Protein AF-A0A498SXJ6-F1 (afdb_monomer_lite)

Sequence (441 aa):
MDSLKNCSNAEGDADVLVNEDEKKYLNQISYILKNGEKIIDRTGVGTISVFGMHSIYSLRNGVVPVLTTKRVFWKGVVEELLWFIRGDTNAKHLSEKGVKIWDANGSRQFLDQCGFTDRSEGDLGPVYGFQWRHCGAEYRGMDADYTNQGIDQLSEIINLIKNEPNSRRIILNAWNVRDLKQMALPPCHTLAQFAVRNGELSCQLYQRSGDMGLGVPFNLASYGLLTHMIAHICDLKAGYLCHVLGDAHVYVNHIDALQEQLKRQPQPFPTVRFVGNIKTIDDFTYESIILENYQPMPTIKMTMAIGRIGLFCKMSAVVKVYDEDPTEITFIYDWPVQIFQPVNGFNVFGDTETFCTNYRSANHEWIHLYLEQSTVVTMHPSPKECKFSFRLLGDDTYHGSVIAVHSMTTFASVDSFRVPRDSQFVESLTQCFTNQSNSGI

Organism: Acanthocheilonema viteae (NCBI:txid6277)

Secondary structure (DSSP, 8-state):
-------------------HHHHHHHHHHHHHHHHPEEE--TTSS-EEEEEEEEEEEE-GGGB----SSS---HHHHHHHHHHHHTT--BTHHHHHTT--TTHHHHSHHHHHHTT-TTSPTTB--S-HHHHHHHBTSPP--TTS--TT-SB-HHHHHHHHHHH-TT-S--EEE---TTTGGG-SS--SEEEEEEEEETTEEEEEEEEEEEETTTHHHHHHHHHHHHHHHHHHHTT-EEEEEEEEEEEEEEEGGGHHHHHHHHTSPPPPPPEEEE-S---SGGG--STTEEEES--PPPPPP---------EEEEEEEEEEEE-SS---EEEEEEEEEEEPPPSSS---PPPP----------S-SEEEEEEEEEEEEESSS----EEEEEE-TT-TT-EEEEEE-SSS--B---EEEEEETTSHHHHHHHHHHHHHTT---

pLDDT: mean 75.34, std 28.94, range [21.86, 98.94]

Radius of gyration: 29.55 Å; chains: 1; bounding box: 88×52×94 Å

Foldseek 3Di:
DDDDDDDDDDDDPPPQPFPVQLVLLLVLLVCQVVPFDWDCDLLNLIWGKDFKDKGKDWCFPQFALQFFLADDPVLLLVVVLLCLQQLAQFQVVCVVVVRCPCQLLQACVLCVLLVNNPADRRRQFCFRSNCQQANPFDTPTRPDDRVPHHDNLVVVLLCCCQPVQQDQPSKRAGQDPVCQSGGSHRFQFGMKTWHDDPLEIEIEIEGAADASQHRPSSVRRNVSVVRCLSSVLNVGGHGMYMYMYGIHIYRPQCSVLSVSSSVDGTHGGWGWDADDDDNDSNPDDPVRIDTGPRNHDYHRDDDDRDRDSFFFKWKWWWKWKDDPDDDTDTDIDTDGFGFDDDPPPDTDGDDDDDDDDDDDDDDDFKIKIWGFKMFIDTPDPDDAWDKDWDDQPPDRPDIDIDTDGDDGDIDGDGDMDIDTCPGPVVRSVVVVVVVVVPPPD

Structure (mmCIF, N/CA/C/O backbone):
data_AF-A0A498SXJ6-F1
#
_entry.id   AF-A0A498SXJ6-F1
#
loop_
_atom_site.group_PDB
_atom_site.id
_atom_site.type_symbol
_atom_site.label_atom_id
_atom_site.label_alt_id
_atom_site.label_comp_id
_atom_site.label_asym_id
_atom_site.label_entity_id
_atom_site.label_seq_id
_atom_site.pdbx_PDB_ins_code
_atom_site.Cartn_x
_atom_site.Cartn_y
_atom_site.Cartn_z
_atom_site.occupancy
_atom_site.B_iso_or_equiv
_atom_site.auth_seq_id
_atom_site.auth_comp_id
_atom_site.auth_asym_id
_atom_site.auth_atom_id
_atom_site.pdbx_PDB_model_num
ATOM 1 N N . MET A 1 1 ? -18.962 26.335 61.416 1.00 38.09 1 MET A N 1
ATOM 2 C CA . MET A 1 1 ? -17.650 26.065 60.784 1.00 38.09 1 MET A CA 1
ATOM 3 C C . MET A 1 1 ? -17.920 25.263 59.519 1.00 38.09 1 MET A C 1
ATOM 5 O O . MET A 1 1 ? -17.694 24.067 59.483 1.00 38.09 1 MET A O 1
ATOM 9 N N . ASP A 1 2 ? -18.680 25.787 58.563 1.00 35.47 2 ASP A N 1
ATOM 10 C CA . ASP A 1 2 ? -18.367 26.946 57.708 1.00 35.47 2 ASP A CA 1
ATOM 11 C 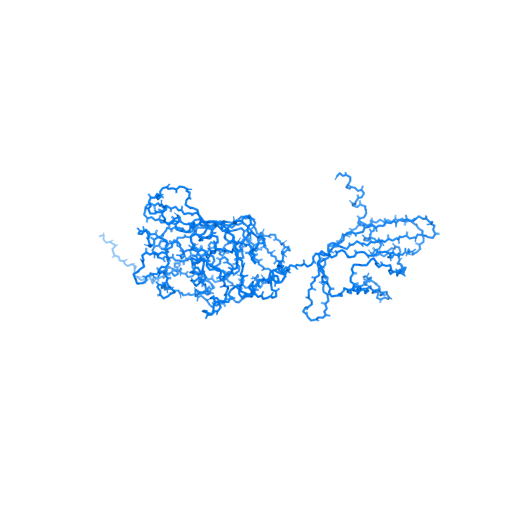C . ASP A 1 2 ? -17.040 26.795 56.979 1.00 35.47 2 ASP A C 1
ATOM 13 O O . ASP A 1 2 ? -16.002 27.170 57.517 1.00 35.47 2 ASP A O 1
ATOM 17 N N . SER A 1 3 ? -17.119 26.306 55.740 1.00 30.16 3 SER A N 1
ATOM 18 C CA . SER A 1 3 ? -16.450 26.928 54.588 1.00 30.16 3 SER A CA 1
ATOM 19 C C . SER A 1 3 ? -16.840 26.232 53.274 1.00 30.16 3 SER A C 1
ATOM 21 O O . SER A 1 3 ? -16.032 25.621 52.586 1.00 30.16 3 SER A O 1
ATOM 23 N N . LEU A 1 4 ? -18.109 26.372 52.883 1.00 37.22 4 LEU A N 1
ATOM 24 C CA . LEU A 1 4 ? -18.502 26.322 51.473 1.00 37.22 4 LEU A CA 1
ATOM 25 C C . LEU A 1 4 ? -18.531 27.762 50.956 1.00 37.22 4 LEU A C 1
ATOM 27 O O . LEU A 1 4 ? -19.384 28.535 51.392 1.00 37.22 4 LEU A O 1
ATOM 31 N N . LYS A 1 5 ? -17.619 28.122 50.042 1.00 36.28 5 LYS A N 1
ATOM 32 C CA . LYS A 1 5 ? -17.832 29.182 49.042 1.00 36.28 5 LYS A CA 1
ATOM 33 C C . LYS A 1 5 ? -16.750 29.187 47.955 1.00 36.28 5 LYS A C 1
ATOM 35 O O . LYS A 1 5 ? -15.579 29.395 48.236 1.00 36.28 5 LYS A O 1
ATOM 40 N N . ASN A 1 6 ? -17.247 29.061 46.725 1.00 31.78 6 ASN A N 1
ATOM 41 C CA . ASN A 1 6 ? -16.767 29.637 45.468 1.00 31.78 6 ASN A CA 1
ATOM 42 C C . ASN A 1 6 ? -15.384 29.249 44.924 1.00 31.78 6 ASN A C 1
ATOM 44 O O . ASN A 1 6 ? -14.374 29.834 45.292 1.00 31.78 6 ASN A O 1
ATOM 48 N N . CYS A 1 7 ? -15.404 28.458 43.848 1.00 28.48 7 CYS A N 1
ATOM 49 C CA . CYS A 1 7 ? -14.787 28.876 42.586 1.00 28.48 7 CYS A CA 1
ATOM 50 C C . CYS A 1 7 ? -15.700 28.469 41.423 1.00 28.48 7 CYS A C 1
ATOM 52 O O . CYS A 1 7 ? -15.842 27.298 41.085 1.00 28.48 7 CYS A O 1
ATOM 54 N N . SER A 1 8 ? -16.375 29.475 40.881 1.00 36.12 8 SER A N 1
ATOM 55 C CA . SER A 1 8 ? -17.113 29.468 39.624 1.00 36.12 8 SER A CA 1
ATOM 56 C C . SER A 1 8 ? -16.156 29.610 38.440 1.00 36.12 8 SER A C 1
ATOM 58 O O . SER A 1 8 ? -15.224 30.404 38.518 1.00 36.12 8 SER A O 1
ATOM 60 N N . ASN A 1 9 ? -16.497 28.934 37.341 1.00 37.88 9 ASN A N 1
ATOM 61 C CA . ASN A 1 9 ? -16.093 29.206 35.958 1.00 37.88 9 ASN A CA 1
ATOM 62 C C . ASN A 1 9 ? -14.583 29.207 35.668 1.00 37.88 9 ASN A C 1
ATOM 64 O O . ASN A 1 9 ? -13.944 30.254 35.637 1.00 37.88 9 ASN A O 1
ATOM 68 N N . ALA A 1 10 ? -14.059 28.031 35.322 1.00 34.81 10 ALA A N 1
ATOM 69 C CA . ALA A 1 10 ? -13.021 27.935 34.305 1.00 34.81 10 ALA A CA 1
ATOM 70 C C . ALA A 1 10 ? -13.695 27.374 33.048 1.00 34.81 10 ALA A C 1
ATOM 72 O O . ALA A 1 10 ? -14.224 26.261 33.064 1.00 34.81 10 ALA A O 1
ATOM 73 N N . GLU A 1 11 ? -13.767 28.201 32.009 1.00 36.25 11 GLU A N 1
ATOM 74 C CA . GLU A 1 11 ? -14.115 27.787 30.655 1.00 36.25 11 GLU A CA 1
ATOM 75 C C . GLU A 1 11 ? -13.238 26.589 30.284 1.00 36.25 11 GLU A C 1
ATOM 77 O O . GLU A 1 11 ? -12.020 26.620 30.460 1.00 36.25 11 GLU A O 1
ATOM 82 N N . GLY A 1 12 ? -13.875 25.498 29.862 1.00 35.09 12 GLY A N 1
ATOM 83 C CA . GLY A 1 12 ? -13.166 24.310 29.425 1.00 35.09 12 GLY A CA 1
ATOM 84 C C . GLY A 1 12 ? -12.372 24.636 28.171 1.00 35.09 12 GLY A C 1
ATOM 85 O O . GLY A 1 12 ? -12.960 24.784 27.100 1.00 35.09 12 GLY A O 1
ATOM 86 N N . ASP A 1 13 ? -11.048 24.701 28.305 1.00 39.06 13 ASP A N 1
ATOM 87 C CA . ASP A 1 13 ? -10.156 24.377 27.201 1.00 39.06 13 ASP A CA 1
ATOM 88 C C . ASP A 1 13 ? -10.582 22.989 26.720 1.00 39.06 13 ASP A C 1
ATOM 90 O O . ASP A 1 13 ? -10.449 21.990 27.435 1.00 39.06 13 ASP A O 1
ATOM 94 N N . ALA A 1 14 ? -11.204 22.939 25.544 1.00 46.06 14 ALA A N 1
ATOM 95 C CA . ALA A 1 14 ? -11.436 21.693 24.847 1.00 46.06 14 ALA A CA 1
ATOM 96 C C . ALA A 1 14 ? -10.053 21.104 24.581 1.00 46.06 14 ALA A C 1
ATOM 98 O O . ALA A 1 14 ? -9.357 21.557 23.676 1.00 46.06 14 ALA A O 1
ATOM 99 N N . ASP A 1 15 ? -9.650 20.162 25.433 1.00 47.56 15 ASP A N 1
ATOM 100 C CA . ASP A 1 15 ? -8.415 19.400 25.328 1.00 47.56 15 ASP A CA 1
ATOM 101 C C . ASP A 1 15 ? -8.321 18.909 23.880 1.00 47.56 15 ASP A C 1
ATOM 103 O O . ASP A 1 15 ? -9.115 18.069 23.439 1.00 47.56 15 ASP A O 1
ATOM 107 N N . VAL A 1 16 ? -7.464 19.555 23.083 1.00 56.22 16 VAL A N 1
ATOM 108 C CA . VAL A 1 16 ? -7.331 19.258 21.659 1.00 56.22 16 VAL A CA 1
ATOM 109 C C . VAL A 1 16 ? -6.756 17.855 21.613 1.00 56.22 16 VAL A C 1
ATOM 111 O O . VAL A 1 16 ? -5.558 17.679 21.807 1.00 56.22 16 VAL A O 1
ATOM 114 N N . LEU A 1 17 ? -7.624 16.856 21.431 1.00 64.31 17 LEU A N 1
ATOM 115 C CA . LEU A 1 17 ? -7.261 15.446 21.352 1.00 64.31 17 LEU A CA 1
ATOM 116 C C . LEU A 1 17 ? -6.215 15.278 20.254 1.00 64.31 17 LEU A C 1
ATOM 118 O O . LEU A 1 17 ? -6.533 15.210 19.065 1.00 64.31 17 LEU A O 1
ATOM 122 N N . VAL A 1 18 ? -4.950 15.246 20.659 1.00 80.56 18 VAL A N 1
ATOM 123 C CA . VAL A 1 18 ? -3.854 15.141 19.715 1.00 80.56 18 VAL A CA 1
ATOM 124 C C . VAL A 1 18 ? -3.829 13.718 19.173 1.00 80.56 18 VAL A C 1
ATOM 126 O O . VAL A 1 18 ? -3.798 12.750 19.932 1.00 80.56 18 VAL A O 1
ATOM 129 N N . ASN A 1 19 ? -3.849 13.571 17.848 1.00 92.81 19 ASN A N 1
ATOM 130 C CA . ASN A 1 19 ? -3.749 12.261 17.212 1.00 92.81 19 ASN A CA 1
ATOM 131 C C . ASN A 1 19 ? -2.310 11.723 17.333 1.00 92.81 19 ASN A C 1
ATOM 133 O O . ASN A 1 19 ? -1.452 11.944 16.472 1.00 92.81 19 ASN A O 1
ATOM 137 N N . GLU A 1 20 ? -2.052 11.019 18.437 1.00 95.31 20 GLU A N 1
ATOM 138 C CA . GLU A 1 20 ? -0.765 10.384 18.740 1.00 95.31 20 GLU A CA 1
ATOM 139 C C . GLU A 1 20 ? -0.376 9.301 17.726 1.00 95.31 20 GLU A C 1
ATOM 141 O O . GLU A 1 20 ? 0.811 9.041 17.523 1.00 95.31 20 GLU A O 1
ATOM 146 N N . ASP A 1 21 ? -1.347 8.692 17.043 1.00 96.94 21 ASP A N 1
ATOM 147 C CA . ASP A 1 21 ? -1.061 7.707 16.006 1.00 96.94 21 ASP A CA 1
ATOM 148 C C . ASP A 1 21 ? -0.485 8.377 14.746 1.00 96.94 21 ASP A C 1
ATOM 150 O O . ASP A 1 21 ? 0.531 7.920 14.221 1.00 96.94 21 ASP A O 1
ATOM 154 N N . GLU A 1 22 ? -1.040 9.505 14.289 1.00 98.31 22 GLU A N 1
ATOM 155 C CA . GLU A 1 22 ? -0.477 10.254 13.151 1.00 98.31 22 GLU A CA 1
ATOM 156 C C . GLU A 1 22 ? 0.900 10.857 13.473 1.00 98.31 22 GLU A C 1
ATOM 158 O O . GLU A 1 22 ? 1.791 10.859 12.616 1.00 98.31 22 GLU A O 1
ATOM 163 N N . LYS A 1 23 ? 1.128 11.280 14.725 1.00 97.75 23 LYS A N 1
ATOM 164 C CA . LYS A 1 23 ? 2.453 11.732 15.181 1.00 97.75 23 LYS A CA 1
ATOM 165 C C . LYS A 1 23 ? 3.545 10.689 14.955 1.00 97.75 23 LYS A C 1
ATOM 167 O O . LYS A 1 23 ? 4.675 11.077 14.682 1.00 97.75 23 LYS A O 1
ATOM 172 N N . LYS A 1 24 ? 3.248 9.385 15.005 1.00 98.19 24 LYS A N 1
ATOM 173 C CA . LYS A 1 24 ? 4.244 8.329 14.727 1.00 98.19 24 LYS A CA 1
ATOM 174 C C . LYS A 1 24 ? 4.822 8.459 13.317 1.00 98.19 24 LYS A C 1
ATOM 176 O O . LYS A 1 24 ? 6.038 8.412 13.158 1.00 98.19 24 LYS A O 1
ATOM 181 N N . TYR A 1 25 ? 3.969 8.696 12.319 1.00 98.56 25 TYR A N 1
ATOM 182 C CA . TYR A 1 25 ? 4.389 8.916 10.930 1.00 98.56 25 TYR A CA 1
ATOM 183 C C . TYR A 1 25 ? 5.191 10.222 10.776 1.00 98.56 25 TYR A C 1
ATOM 185 O O . TYR A 1 25 ? 6.252 10.236 10.151 1.00 98.56 25 TYR A O 1
ATOM 193 N N . LEU A 1 26 ? 4.743 11.315 11.403 1.00 98.62 26 LEU A N 1
ATOM 194 C CA . LEU A 1 26 ? 5.450 12.606 11.356 1.00 98.62 26 LEU A CA 1
ATOM 195 C C . LEU A 1 26 ? 6.816 12.554 12.058 1.00 98.62 26 LEU A C 1
ATOM 197 O O . LEU A 1 26 ? 7.800 13.122 11.580 1.00 98.62 26 LEU A O 1
ATOM 201 N N . ASN A 1 27 ? 6.902 11.828 13.171 1.00 98.56 27 ASN A N 1
ATOM 202 C CA . ASN A 1 27 ? 8.150 11.601 13.890 1.00 98.56 27 ASN A CA 1
ATOM 203 C C . ASN A 1 27 ? 9.127 10.763 13.058 1.00 98.56 27 ASN A C 1
ATOM 205 O O . ASN A 1 27 ? 10.316 11.067 13.059 1.00 98.56 27 ASN A O 1
ATOM 209 N N . GLN A 1 28 ? 8.646 9.765 12.308 1.00 98.62 28 GLN A N 1
ATOM 210 C CA . GLN A 1 28 ? 9.479 9.002 11.371 1.00 98.62 28 GLN A CA 1
ATOM 211 C C . GLN A 1 28 ? 10.048 9.899 10.263 1.00 98.62 28 GLN A C 1
ATOM 213 O O . GLN A 1 28 ? 11.253 9.868 10.032 1.00 98.62 28 GLN A O 1
ATOM 218 N N . ILE A 1 29 ? 9.236 10.768 9.646 1.00 98.56 29 ILE A N 1
ATOM 219 C CA . ILE A 1 29 ? 9.734 11.759 8.670 1.00 98.56 29 ILE A CA 1
ATOM 220 C C . ILE A 1 29 ? 10.800 12.654 9.305 1.00 98.56 29 ILE A C 1
ATOM 222 O O . ILE A 1 29 ? 11.884 12.819 8.748 1.00 98.56 29 ILE A O 1
ATOM 226 N N . SER A 1 30 ? 10.510 13.220 10.480 1.00 98.50 30 SER A N 1
ATOM 227 C CA . SER A 1 30 ? 11.442 14.108 11.185 1.00 98.50 30 SER A CA 1
ATOM 228 C C . SER A 1 30 ? 12.758 13.401 11.506 1.00 98.50 30 SER A C 1
ATOM 230 O O . SER A 1 30 ? 13.832 13.987 11.387 1.00 98.50 30 SER A O 1
ATOM 232 N N . TYR A 1 31 ? 12.681 12.125 11.888 1.00 98.56 31 TYR A N 1
ATOM 233 C CA . TYR A 1 31 ? 13.846 11.300 12.158 1.00 98.56 31 TYR A CA 1
ATOM 234 C C . TYR A 1 31 ? 14.667 11.043 10.892 1.00 98.56 31 TYR A C 1
ATOM 236 O O . TYR A 1 31 ? 15.884 11.199 10.948 1.00 98.56 31 TYR A O 1
ATOM 244 N N . ILE A 1 32 ? 14.030 10.703 9.766 1.00 98.44 32 ILE A N 1
ATOM 245 C CA . ILE A 1 32 ? 14.711 10.492 8.478 1.00 98.44 32 ILE A CA 1
ATOM 246 C C . ILE A 1 32 ? 15.416 11.772 8.038 1.00 98.44 32 ILE A C 1
ATOM 248 O O . ILE A 1 32 ? 16.603 11.739 7.751 1.00 98.44 32 ILE A O 1
ATOM 252 N N . LEU A 1 33 ? 14.730 12.917 8.053 1.00 97.62 33 LEU A N 1
ATOM 253 C CA . LEU A 1 33 ? 15.323 14.192 7.636 1.00 97.62 33 LEU A CA 1
ATOM 254 C C . LEU A 1 33 ? 16.525 14.607 8.497 1.00 97.62 33 LEU A C 1
ATOM 256 O O . LEU A 1 33 ? 17.426 15.280 8.002 1.00 97.62 33 LEU A O 1
ATOM 260 N N . LYS A 1 34 ? 16.528 14.234 9.781 1.00 97.88 34 LYS A N 1
ATOM 261 C CA . LYS A 1 34 ? 17.592 14.591 10.724 1.00 97.88 34 LYS A CA 1
ATOM 262 C C . LYS A 1 34 ? 18.762 13.606 10.724 1.00 97.88 34 LYS A C 1
ATOM 264 O O . LYS A 1 34 ? 19.896 14.043 10.886 1.00 97.88 34 LYS A O 1
ATOM 269 N N . ASN A 1 35 ? 18.487 12.306 10.631 1.00 97.19 35 ASN A N 1
ATOM 270 C CA . ASN A 1 35 ? 19.471 11.249 10.893 1.00 97.19 35 ASN A CA 1
ATOM 271 C C . ASN A 1 35 ? 19.703 10.317 9.697 1.00 97.19 35 ASN A C 1
ATOM 273 O O . ASN A 1 35 ? 20.535 9.423 9.795 1.00 97.19 35 ASN A O 1
ATOM 277 N N . GLY A 1 36 ? 18.939 10.465 8.615 1.00 96.06 36 GLY A N 1
ATOM 278 C CA . GLY A 1 36 ? 19.057 9.607 7.447 1.00 96.06 36 GLY A CA 1
ATOM 279 C C . GLY A 1 36 ? 20.275 9.935 6.593 1.00 96.06 36 GLY A C 1
ATOM 280 O O . GLY A 1 36 ? 20.791 11.054 6.587 1.00 96.06 36 GLY A O 1
ATOM 281 N N . GLU A 1 37 ? 20.707 8.939 5.836 1.00 92.19 37 GLU A N 1
ATOM 282 C CA . GLU A 1 37 ? 21.823 9.041 4.907 1.00 92.19 37 GLU A CA 1
ATOM 283 C C . GLU A 1 37 ? 21.326 9.512 3.543 1.00 92.19 37 GLU A C 1
ATOM 285 O O . GLU A 1 37 ? 20.255 9.110 3.078 1.00 92.19 37 GLU A O 1
ATOM 290 N N . LYS A 1 38 ? 22.106 10.371 2.881 1.00 90.00 38 LYS A N 1
ATOM 291 C CA . LYS A 1 38 ? 21.838 10.744 1.492 1.00 90.00 38 LYS A CA 1
ATOM 292 C C . LYS A 1 38 ? 22.267 9.598 0.585 1.00 90.00 38 LYS A C 1
ATOM 294 O O . LYS A 1 38 ? 23.442 9.253 0.542 1.00 90.00 38 LYS A O 1
ATOM 299 N N . ILE A 1 39 ? 21.319 9.053 -0.163 1.00 81.56 39 ILE A N 1
ATOM 300 C CA . ILE A 1 39 ? 21.527 7.949 -1.096 1.00 81.56 39 ILE A CA 1
ATOM 301 C C . ILE A 1 39 ? 21.154 8.430 -2.495 1.00 81.56 39 ILE A C 1
ATOM 303 O O . ILE A 1 39 ? 20.098 9.032 -2.697 1.00 81.56 39 ILE A O 1
ATOM 307 N N . ILE A 1 40 ? 22.013 8.145 -3.471 1.00 75.88 40 ILE A N 1
ATOM 308 C CA . ILE A 1 40 ? 21.660 8.270 -4.886 1.00 75.88 40 ILE A CA 1
ATOM 309 C C . ILE A 1 40 ? 20.872 7.014 -5.253 1.00 75.88 40 ILE A C 1
ATOM 311 O O . ILE A 1 40 ? 21.409 5.908 -5.235 1.00 75.88 40 ILE A O 1
ATOM 315 N N . ASP A 1 41 ? 19.584 7.171 -5.542 1.00 65.00 41 ASP A N 1
ATOM 316 C CA . ASP A 1 41 ? 18.695 6.055 -5.835 1.00 65.00 41 ASP A CA 1
ATOM 317 C C . ASP A 1 41 ? 18.526 5.843 -7.347 1.00 65.00 41 ASP A C 1
ATOM 319 O O . ASP A 1 41 ? 18.901 6.672 -8.180 1.00 65.00 41 ASP A O 1
ATOM 323 N N . ARG A 1 42 ? 17.892 4.724 -7.717 1.00 61.09 42 ARG A N 1
ATOM 324 C CA . ARG A 1 42 ? 17.629 4.374 -9.121 1.00 61.09 42 ARG A CA 1
ATOM 325 C C . ARG A 1 42 ? 16.799 5.413 -9.880 1.00 61.09 42 ARG A C 1
ATOM 327 O O . ARG A 1 42 ? 16.695 5.288 -11.086 1.00 61.09 42 ARG A O 1
ATOM 334 N N . THR A 1 43 ? 16.113 6.350 -9.220 1.00 58.34 43 THR A N 1
ATOM 335 C CA . THR A 1 43 ? 15.306 7.370 -9.912 1.00 58.34 43 THR A CA 1
ATOM 336 C C . THR A 1 43 ? 16.134 8.562 -10.388 1.00 58.34 43 THR A C 1
ATOM 338 O O . THR A 1 43 ? 15.674 9.304 -11.256 1.00 58.34 43 THR A O 1
ATOM 341 N N . GLY A 1 44 ? 17.342 8.747 -9.843 1.00 61.84 44 GLY A N 1
ATOM 342 C CA . GLY A 1 44 ? 18.177 9.923 -10.084 1.00 61.84 44 GLY A CA 1
ATOM 343 C C . GLY A 1 44 ? 17.720 11.179 -9.331 1.00 61.84 44 GLY A C 1
ATOM 344 O O . GLY A 1 44 ? 18.322 12.232 -9.511 1.00 61.84 44 GLY A O 1
ATOM 345 N N . VAL A 1 45 ? 16.673 11.092 -8.498 1.00 72.88 45 VAL A N 1
ATOM 346 C CA . VAL A 1 45 ? 16.233 12.192 -7.619 1.00 72.88 45 VAL A CA 1
ATOM 347 C C . VAL A 1 45 ? 17.085 12.241 -6.351 1.00 72.88 45 VAL A C 1
ATOM 349 O O . VAL A 1 45 ? 17.357 13.321 -5.830 1.00 72.88 45 VAL A O 1
ATOM 352 N N . GLY A 1 46 ? 17.510 11.074 -5.864 1.00 82.75 46 GLY A N 1
ATOM 353 C CA . GLY A 1 46 ? 18.164 10.939 -4.576 1.00 82.75 46 GLY A CA 1
ATOM 354 C C . GLY A 1 46 ? 17.167 10.960 -3.421 1.00 82.75 46 GLY A C 1
ATOM 355 O O . GLY A 1 46 ? 16.069 11.530 -3.487 1.00 82.75 46 GLY A O 1
ATOM 356 N N . THR A 1 47 ? 17.568 10.330 -2.327 1.00 90.75 47 THR A N 1
ATOM 357 C CA . THR A 1 47 ? 16.754 10.163 -1.125 1.00 90.75 47 THR A CA 1
ATOM 358 C C . THR A 1 47 ? 17.564 10.441 0.129 1.00 90.75 47 THR A C 1
ATOM 360 O O . THR A 1 47 ? 18.771 10.222 0.148 1.00 90.75 47 THR A O 1
ATOM 363 N N . ILE A 1 48 ? 16.893 10.854 1.199 1.00 94.56 48 ILE A N 1
ATOM 364 C CA . ILE A 1 48 ? 17.392 10.717 2.568 1.00 94.56 48 ILE A CA 1
ATOM 365 C C . ILE A 1 48 ? 16.717 9.475 3.148 1.00 94.56 48 ILE A C 1
ATOM 367 O O . ILE A 1 48 ? 15.487 9.428 3.163 1.00 94.56 48 ILE A O 1
ATOM 371 N N . SER A 1 49 ? 17.483 8.470 3.571 1.00 95.56 49 SER A N 1
ATOM 372 C CA . SER A 1 49 ? 16.942 7.166 3.979 1.00 95.56 49 SER A CA 1
ATOM 373 C C . SER A 1 49 ? 17.464 6.696 5.334 1.00 95.56 49 SER A C 1
ATOM 375 O O . SER A 1 49 ? 18.575 7.021 5.746 1.00 95.56 49 SER A O 1
ATOM 377 N N . VAL A 1 50 ? 16.637 5.916 6.025 1.00 97.31 50 VAL A N 1
ATOM 378 C CA . VAL A 1 50 ? 16.982 5.134 7.212 1.00 97.31 50 VAL A CA 1
ATOM 379 C C . VAL A 1 50 ? 16.545 3.693 6.971 1.00 97.31 50 VAL A C 1
ATOM 381 O O . VAL A 1 50 ? 15.436 3.436 6.498 1.00 97.31 50 VAL A O 1
ATOM 384 N N . PHE A 1 51 ? 17.394 2.739 7.349 1.00 97.69 51 PHE A N 1
ATOM 385 C CA . PHE A 1 51 ? 17.076 1.321 7.243 1.00 97.69 51 PHE A CA 1
ATOM 386 C C . PHE A 1 51 ? 16.458 0.789 8.541 1.00 97.69 51 PHE A C 1
ATOM 388 O O . PHE A 1 51 ? 17.116 0.720 9.578 1.00 97.69 51 PHE A O 1
ATOM 395 N N . GLY A 1 52 ? 15.195 0.376 8.469 1.00 96.62 52 GLY A N 1
ATOM 396 C CA . GLY A 1 52 ? 14.438 -0.164 9.590 1.00 96.62 52 GLY A CA 1
ATOM 397 C C . GLY A 1 52 ? 13.643 0.910 10.326 1.00 96.62 52 GLY A C 1
ATOM 398 O O . GLY A 1 52 ? 14.188 1.703 11.089 1.00 96.62 52 GLY A O 1
ATOM 399 N N . MET A 1 53 ? 12.322 0.887 10.170 1.00 97.94 53 MET A N 1
ATOM 400 C CA . MET A 1 53 ? 11.400 1.647 11.016 1.00 97.94 53 MET A CA 1
ATOM 401 C C . MET A 1 53 ? 10.174 0.816 11.373 1.00 97.94 53 MET A C 1
ATOM 403 O O . MET A 1 53 ? 9.805 -0.120 10.666 1.00 97.94 53 MET A O 1
ATOM 407 N N . HIS A 1 54 ? 9.533 1.166 12.483 1.00 97.75 54 HIS A N 1
ATOM 408 C CA . HIS A 1 54 ? 8.334 0.486 12.950 1.00 97.75 54 HIS A CA 1
ATOM 409 C C . HIS A 1 54 ? 7.360 1.464 13.610 1.00 97.75 54 HIS A C 1
ATOM 411 O O . HIS A 1 54 ? 7.769 2.351 14.364 1.00 97.75 54 HIS A O 1
ATOM 417 N N . SER A 1 55 ? 6.070 1.284 13.342 1.00 98.12 55 SER A N 1
ATOM 418 C CA . SER A 1 55 ? 4.971 2.005 13.985 1.00 98.12 55 SER A CA 1
ATOM 419 C C . SER A 1 55 ? 3.741 1.106 14.130 1.00 98.12 55 SER A C 1
ATOM 421 O O . SER A 1 55 ? 3.551 0.150 13.384 1.00 98.12 55 SER A O 1
ATOM 423 N N . ILE A 1 56 ? 2.897 1.406 15.119 1.00 98.56 56 ILE A N 1
ATOM 424 C CA . ILE A 1 56 ? 1.642 0.687 15.378 1.00 98.56 56 ILE A CA 1
ATOM 425 C C . ILE A 1 56 ? 0.507 1.704 15.407 1.00 98.56 56 ILE A C 1
ATOM 427 O O . ILE A 1 56 ? 0.627 2.712 16.103 1.00 98.56 56 ILE A O 1
ATOM 431 N N . TYR A 1 57 ? -0.589 1.417 14.715 1.00 98.56 57 TYR A N 1
ATOM 432 C CA . TYR A 1 57 ? -1.792 2.246 14.637 1.00 98.56 57 TYR A CA 1
ATOM 433 C C . TYR A 1 57 ? -2.989 1.457 15.163 1.00 98.56 57 TYR A C 1
ATOM 435 O O . TYR A 1 57 ? -3.147 0.276 14.839 1.00 98.56 57 TYR A O 1
ATOM 443 N N . SER A 1 58 ? -3.832 2.086 15.979 1.00 98.31 58 SER A N 1
ATOM 444 C CA . SER A 1 58 ? -5.088 1.477 16.413 1.00 98.31 58 SER A CA 1
ATOM 445 C C . SER A 1 58 ? -6.116 1.541 15.285 1.00 98.31 58 SER A C 1
ATOM 447 O O . SER A 1 58 ? -6.356 2.601 14.715 1.00 98.31 58 SER A O 1
ATOM 449 N N . LEU A 1 59 ? -6.764 0.411 15.000 1.00 98.75 59 LEU A N 1
ATOM 450 C CA . LEU A 1 59 ? -7.891 0.307 14.066 1.00 98.75 59 LEU A CA 1
ATOM 451 C C . LEU A 1 59 ? -9.238 0.161 14.786 1.00 98.75 59 LEU A C 1
ATOM 453 O O . LEU A 1 59 ? -10.289 0.049 14.156 1.00 98.75 59 LEU A O 1
ATOM 457 N N . ARG A 1 60 ? -9.226 0.125 16.121 1.00 98.44 60 ARG A N 1
ATOM 458 C CA . ARG A 1 60 ? -10.437 -0.082 16.918 1.00 98.44 60 ARG A CA 1
ATOM 459 C C . ARG A 1 60 ? -11.473 1.004 16.669 1.00 98.44 60 ARG A C 1
ATOM 461 O O . ARG A 1 60 ? -11.145 2.136 16.328 1.00 98.44 60 ARG A O 1
ATOM 468 N N . ASN A 1 61 ? -12.734 0.655 16.911 1.00 97.50 61 ASN A N 1
ATOM 469 C CA . ASN A 1 61 ? -13.877 1.564 16.774 1.00 97.50 61 ASN A CA 1
ATOM 470 C C . ASN A 1 61 ? -14.010 2.157 15.358 1.00 97.50 61 ASN A C 1
ATOM 472 O O . ASN A 1 61 ? -14.446 3.292 15.196 1.00 97.50 61 ASN A O 1
ATOM 476 N N . GLY A 1 62 ? -13.612 1.393 14.336 1.00 97.94 62 GLY A N 1
ATOM 477 C CA . GLY A 1 62 ? -13.709 1.806 12.937 1.00 97.94 62 GLY A CA 1
ATOM 478 C C . GLY A 1 62 ? -12.613 2.769 12.482 1.00 97.94 62 GLY A C 1
ATOM 479 O O . GLY A 1 62 ? -12.636 3.170 11.326 1.00 97.94 62 GLY A O 1
ATOM 480 N N . VAL A 1 63 ? -11.658 3.148 13.338 1.00 98.44 63 VAL A N 1
ATOM 481 C CA . VAL A 1 63 ? -10.581 4.085 12.976 1.00 98.44 63 VAL A CA 1
ATOM 482 C C . VAL A 1 63 ? -9.735 3.522 11.831 1.00 98.44 63 VAL A C 1
ATOM 484 O O . VAL A 1 63 ? -9.339 2.358 11.850 1.00 98.44 63 VAL A O 1
ATOM 487 N N . VAL A 1 64 ? -9.431 4.353 10.835 1.00 98.38 64 VAL A N 1
ATOM 488 C CA . VAL A 1 64 ? -8.565 4.004 9.699 1.00 98.38 64 VAL A CA 1
ATOM 489 C C . VAL A 1 64 ? -7.469 5.066 9.543 1.00 98.38 64 VAL A C 1
ATOM 491 O O . VAL A 1 64 ? -7.796 6.253 9.514 1.00 98.38 64 VAL A O 1
ATOM 494 N N . PRO A 1 65 ? -6.172 4.692 9.458 1.00 98.12 65 PRO A N 1
ATOM 495 C CA . PRO A 1 65 ? -5.046 5.629 9.522 1.00 98.12 65 PRO A CA 1
ATOM 496 C C . PRO A 1 65 ? -4.851 6.393 8.202 1.00 98.12 65 PRO A C 1
ATOM 498 O O . PRO A 1 65 ? -3.863 6.228 7.488 1.00 98.12 65 PRO A O 1
ATOM 501 N N . VAL A 1 66 ? -5.824 7.240 7.867 1.00 98.50 66 VAL A N 1
ATOM 502 C CA . VAL A 1 66 ? -5.785 8.161 6.729 1.00 98.50 66 VAL A CA 1
ATOM 503 C C . VAL A 1 66 ? -5.316 9.515 7.237 1.00 98.50 66 VAL A C 1
ATOM 505 O O . VAL A 1 66 ? -6.022 10.168 8.003 1.00 98.50 66 VAL A O 1
ATOM 508 N N . LEU A 1 67 ? -4.134 9.945 6.793 1.00 98.38 67 LEU A N 1
ATOM 509 C CA . LEU A 1 67 ? -3.505 11.176 7.277 1.00 98.38 67 LEU A CA 1
ATOM 510 C C . LEU A 1 67 ? -4.424 12.397 7.170 1.00 98.38 67 LEU A C 1
ATOM 512 O O . LEU A 1 67 ? -5.139 12.584 6.178 1.00 98.38 67 LEU A O 1
ATOM 516 N N . THR A 1 68 ? -4.345 13.252 8.186 1.00 98.31 68 THR A N 1
ATOM 517 C CA . THR A 1 68 ? -5.122 14.489 8.299 1.00 98.31 68 THR A CA 1
ATOM 518 C C . THR A 1 68 ? -4.258 15.732 8.126 1.00 98.31 68 THR A C 1
ATOM 520 O O . THR A 1 68 ? -4.742 16.749 7.636 1.00 98.31 68 THR A O 1
ATOM 523 N N . THR A 1 69 ? -2.954 15.657 8.397 1.00 98.31 69 THR A N 1
ATOM 524 C CA . THR A 1 69 ? -1.995 16.736 8.098 1.00 98.31 69 THR A CA 1
ATOM 525 C C . THR A 1 69 ? -1.819 16.980 6.596 1.00 98.31 69 THR A C 1
ATOM 527 O O . THR A 1 69 ? -1.307 18.019 6.184 1.00 98.31 69 THR A O 1
ATOM 530 N N . LYS A 1 70 ? -2.290 16.065 5.746 1.00 97.62 70 LYS A N 1
ATOM 531 C CA . LYS A 1 70 ? -2.342 16.190 4.286 1.00 97.62 70 LYS A CA 1
ATOM 532 C C . LYS A 1 70 ? -3.527 15.390 3.759 1.00 97.62 70 LYS A C 1
ATOM 534 O O . LYS A 1 70 ? -3.699 14.239 4.141 1.00 97.62 70 LYS A O 1
ATOM 539 N N . ARG A 1 71 ? -4.288 15.952 2.816 1.00 97.44 71 ARG A N 1
ATOM 540 C CA . ARG A 1 71 ? -5.339 15.212 2.104 1.00 97.44 71 ARG A CA 1
ATOM 541 C C . ARG A 1 71 ? -4.762 14.031 1.313 1.00 97.44 71 ARG A C 1
ATOM 543 O O . ARG A 1 71 ? -3.975 14.225 0.388 1.00 97.44 71 ARG A O 1
ATOM 550 N N . VAL A 1 72 ? -5.211 12.828 1.651 1.00 96.81 72 VAL A N 1
ATOM 551 C CA . VAL A 1 72 ? -4.953 11.570 0.942 1.00 96.81 72 VAL A CA 1
ATOM 552 C C . VAL A 1 72 ? -6.093 11.319 -0.045 1.00 96.81 72 VAL A C 1
ATOM 554 O O . VAL A 1 72 ? -7.264 11.571 0.251 1.00 96.81 72 VAL A O 1
ATOM 557 N N . PHE A 1 73 ? -5.765 10.841 -1.244 1.00 96.50 73 PHE A N 1
ATOM 558 C CA . PHE A 1 73 ? -6.753 10.562 -2.284 1.00 96.50 73 PHE A CA 1
ATOM 559 C C . PHE A 1 73 ? -7.478 9.235 -2.007 1.00 96.50 73 PHE A C 1
ATOM 561 O O . PHE A 1 73 ? -7.131 8.194 -2.558 1.00 96.50 73 PHE A O 1
ATOM 568 N N . TRP A 1 74 ? -8.499 9.288 -1.144 1.00 98.00 74 TRP A N 1
ATOM 569 C CA . TRP A 1 74 ? -9.243 8.115 -0.660 1.00 98.00 74 TRP A CA 1
ATOM 570 C C . TRP A 1 74 ? -9.802 7.224 -1.773 1.00 98.00 74 TRP A C 1
ATOM 572 O O . TRP A 1 74 ? -9.661 6.008 -1.709 1.00 98.00 74 TRP A O 1
ATOM 582 N N . LYS A 1 75 ? -10.369 7.813 -2.835 1.00 97.88 75 LYS A N 1
ATOM 583 C CA . LYS A 1 75 ? -10.866 7.036 -3.979 1.00 97.88 75 LYS A CA 1
ATOM 584 C C . LYS A 1 75 ? -9.769 6.182 -4.619 1.00 97.88 75 LYS A C 1
ATOM 586 O O . LYS A 1 75 ? -10.028 5.037 -4.963 1.00 97.88 75 LYS A O 1
ATOM 591 N N . GLY A 1 76 ? -8.551 6.716 -4.722 1.00 97.88 76 GLY A N 1
ATOM 592 C CA . GLY A 1 76 ? -7.398 5.955 -5.196 1.00 97.88 76 GLY A CA 1
ATOM 593 C C . GLY A 1 76 ? -7.069 4.771 -4.289 1.00 97.88 76 GLY A C 1
ATOM 594 O O . GLY A 1 76 ? -6.901 3.672 -4.796 1.00 97.88 76 GLY A O 1
ATOM 595 N N . VAL A 1 77 ? -7.056 4.980 -2.966 1.00 98.50 77 VAL A N 1
ATOM 596 C CA . VAL A 1 77 ? -6.806 3.917 -1.972 1.00 98.50 77 VAL A CA 1
ATOM 597 C C . VAL A 1 77 ? -7.815 2.776 -2.109 1.00 98.50 77 VAL A C 1
ATOM 599 O O . VAL A 1 77 ? -7.425 1.613 -2.171 1.00 98.50 77 VAL A O 1
ATOM 602 N N . VAL A 1 78 ? -9.110 3.102 -2.158 1.00 98.81 78 VAL A N 1
ATOM 603 C CA . VAL A 1 78 ? -10.176 2.091 -2.209 1.00 98.81 78 VAL A CA 1
ATOM 604 C C . VAL A 1 78 ? -10.140 1.320 -3.524 1.00 98.81 78 VAL A C 1
ATOM 606 O O . VAL A 1 78 ? -10.143 0.094 -3.516 1.00 98.81 78 VAL A O 1
ATOM 609 N N . GLU A 1 79 ? -10.095 2.016 -4.660 1.00 98.69 79 GLU A N 1
ATOM 610 C CA . GLU A 1 79 ? -10.169 1.359 -5.969 1.00 98.69 79 GLU A CA 1
ATOM 611 C C . GLU A 1 79 ? -8.934 0.510 -6.274 1.00 98.69 79 GLU A C 1
ATOM 613 O O . GLU A 1 79 ? -9.074 -0.568 -6.850 1.00 98.69 79 GLU A O 1
ATOM 618 N N . GLU A 1 80 ? -7.747 0.951 -5.846 1.00 98.75 80 GLU A N 1
ATOM 619 C CA . GLU A 1 80 ? -6.522 0.154 -5.938 1.00 98.75 80 GLU A CA 1
ATOM 620 C C . GLU A 1 80 ? -6.612 -1.110 -5.079 1.00 98.75 80 GLU A C 1
ATOM 622 O O . GLU A 1 80 ? -6.307 -2.202 -5.555 1.00 98.75 80 GLU A O 1
ATOM 627 N N . LEU A 1 81 ? -7.087 -0.996 -3.834 1.00 98.88 81 LEU A N 1
ATOM 628 C CA . LEU A 1 81 ? -7.244 -2.161 -2.970 1.00 98.88 81 LEU A CA 1
ATOM 629 C C . LEU A 1 81 ? -8.237 -3.169 -3.559 1.00 98.88 81 LEU A C 1
ATOM 631 O O . LEU A 1 81 ? -7.954 -4.365 -3.593 1.00 98.88 81 LEU A O 1
ATOM 635 N N . LEU A 1 82 ? -9.380 -2.697 -4.064 1.00 98.81 82 LEU A N 1
ATOM 636 C CA . LEU A 1 82 ? -10.357 -3.560 -4.727 1.00 98.81 82 LEU A CA 1
ATOM 637 C C . LEU A 1 82 ? -9.787 -4.183 -6.015 1.00 98.81 82 LEU A C 1
ATOM 639 O O . LEU A 1 82 ? -10.134 -5.311 -6.353 1.00 98.81 82 LEU A O 1
ATOM 643 N N . TRP A 1 83 ? -8.914 -3.473 -6.734 1.00 98.69 83 TRP A N 1
ATOM 644 C CA . TRP A 1 83 ? -8.193 -3.993 -7.901 1.00 98.69 83 TRP A CA 1
ATOM 645 C C . TRP A 1 83 ? -7.213 -5.109 -7.517 1.00 98.69 83 TRP A C 1
ATOM 647 O O . TRP A 1 83 ? -7.252 -6.172 -8.133 1.00 98.69 83 TRP A O 1
ATOM 657 N N . PHE A 1 84 ? -6.448 -4.951 -6.427 1.00 98.75 84 PHE A N 1
ATOM 658 C CA . PHE A 1 84 ? -5.624 -6.037 -5.883 1.00 98.75 84 PHE A CA 1
ATOM 659 C C . PHE A 1 84 ? -6.470 -7.242 -5.452 1.00 98.75 84 PHE A C 1
ATOM 661 O O . PHE A 1 84 ? -6.129 -8.375 -5.783 1.00 98.75 84 PHE A O 1
ATOM 668 N N . ILE A 1 85 ? -7.583 -7.014 -4.743 1.00 98.81 85 ILE A N 1
ATOM 669 C CA . ILE A 1 85 ? -8.480 -8.086 -4.287 1.00 98.81 85 ILE A CA 1
ATOM 670 C C . ILE A 1 85 ? -8.991 -8.898 -5.476 1.00 98.81 85 ILE A C 1
ATOM 672 O O . ILE A 1 85 ? -8.946 -10.120 -5.414 1.00 98.81 85 ILE A O 1
ATOM 676 N N . ARG A 1 86 ? -9.389 -8.255 -6.580 1.00 98.38 86 ARG A N 1
ATOM 677 C CA . ARG A 1 86 ? -9.862 -8.945 -7.794 1.00 98.38 86 ARG A CA 1
ATOM 678 C C . ARG A 1 86 ? -8.787 -9.749 -8.535 1.00 98.38 86 ARG A C 1
ATOM 680 O O . ARG A 1 86 ? -9.127 -10.450 -9.479 1.00 98.38 86 ARG A O 1
ATOM 687 N N . GLY A 1 87 ? -7.516 -9.651 -8.147 1.00 98.25 87 GLY A N 1
ATOM 688 C CA . GLY A 1 87 ? -6.423 -10.295 -8.875 1.00 98.25 87 GLY A CA 1
ATOM 689 C C . GLY A 1 87 ? -6.028 -9.584 -10.172 1.00 98.25 87 GLY A C 1
ATOM 690 O O . GLY A 1 87 ? -5.265 -10.133 -10.961 1.00 98.25 87 GLY A O 1
ATOM 691 N N . ASP A 1 88 ? -6.543 -8.374 -10.387 1.00 98.31 88 ASP A N 1
ATOM 692 C CA . ASP A 1 88 ? -6.405 -7.615 -11.625 1.00 98.31 88 ASP A CA 1
ATOM 693 C C . ASP A 1 88 ? -4.977 -7.058 -11.780 1.00 98.31 88 ASP A C 1
ATOM 695 O O . ASP A 1 88 ? -4.314 -6.709 -10.797 1.00 98.31 88 ASP A O 1
ATOM 699 N N . THR A 1 89 ? -4.491 -7.008 -13.021 1.00 98.12 89 THR A N 1
ATOM 700 C CA . THR A 1 89 ? -3.153 -6.513 -13.393 1.00 98.12 89 THR A CA 1
ATOM 701 C C . THR A 1 89 ? -3.185 -5.475 -14.513 1.00 98.12 89 THR A C 1
ATOM 703 O O . THR A 1 89 ? -2.136 -4.932 -14.874 1.00 98.12 89 THR A O 1
ATOM 706 N N . ASN A 1 90 ? -4.377 -5.131 -15.013 1.00 98.06 90 ASN A N 1
ATOM 707 C CA . ASN A 1 90 ? -4.563 -4.106 -16.028 1.00 98.06 90 ASN A CA 1
ATOM 708 C C . ASN A 1 90 ? -4.744 -2.727 -15.377 1.00 98.06 90 ASN A C 1
ATOM 710 O O . ASN A 1 90 ? -5.785 -2.422 -14.788 1.00 98.06 90 ASN A O 1
ATOM 714 N N . ALA A 1 91 ? -3.744 -1.857 -15.523 1.00 97.00 91 ALA A N 1
ATOM 715 C CA . ALA A 1 91 ? -3.789 -0.497 -14.988 1.00 97.00 91 ALA A CA 1
ATOM 716 C C . ALA A 1 91 ? -4.947 0.340 -15.568 1.00 97.00 91 ALA A C 1
ATOM 718 O O . ALA A 1 91 ? -5.443 1.242 -14.893 1.00 97.00 91 ALA A O 1
ATOM 719 N N . LYS A 1 92 ? -5.424 0.034 -16.784 1.00 97.06 92 LYS A N 1
ATOM 720 C CA . LYS A 1 92 ? -6.486 0.807 -17.449 1.00 97.06 92 LYS A CA 1
ATOM 721 C C . LYS A 1 92 ? -7.816 0.738 -16.708 1.00 97.06 92 LYS A C 1
ATOM 723 O O . LYS A 1 92 ? -8.517 1.744 -16.667 1.00 97.06 92 LYS A O 1
ATOM 728 N N . HIS A 1 93 ? -8.122 -0.376 -16.041 1.00 97.81 93 HIS A N 1
ATOM 729 C CA . HIS A 1 93 ? -9.335 -0.493 -15.225 1.00 97.81 93 HIS A CA 1
ATOM 730 C C . HIS A 1 93 ? -9.348 0.512 -14.055 1.00 97.81 93 HIS A C 1
ATOM 732 O O . HIS A 1 93 ? -10.411 0.973 -13.633 1.00 97.81 93 HIS A O 1
ATOM 738 N N . LEU A 1 94 ? -8.174 0.901 -13.538 1.00 97.44 94 LEU A N 1
ATOM 739 C CA . LEU A 1 94 ? -8.055 1.994 -12.568 1.00 97.44 94 LEU A CA 1
ATOM 740 C C . LEU A 1 94 ? -8.206 3.358 -13.253 1.00 97.44 94 LEU A C 1
ATOM 742 O O . LEU A 1 94 ? -8.961 4.211 -12.770 1.00 97.44 94 LEU A O 1
ATOM 746 N N . SER A 1 95 ? -7.542 3.558 -14.394 1.00 96.06 95 SER A N 1
ATOM 747 C CA . SER A 1 95 ? -7.587 4.817 -15.146 1.00 96.06 95 SER A CA 1
ATOM 748 C C . SER A 1 95 ? -9.012 5.176 -15.592 1.00 96.06 95 SER A C 1
ATOM 750 O O . SER A 1 95 ? -9.415 6.334 -15.474 1.00 96.06 95 SER A O 1
ATOM 752 N N . GLU A 1 96 ? -9.806 4.190 -16.021 1.00 97.19 96 GLU A N 1
ATOM 753 C CA . GLU A 1 96 ? -11.227 4.318 -16.389 1.00 97.19 96 GLU A CA 1
ATOM 754 C C . GLU A 1 96 ? -12.091 4.827 -15.228 1.00 97.19 96 GLU A C 1
ATOM 756 O O . GLU A 1 96 ? -13.043 5.582 -15.425 1.00 97.19 96 GLU A O 1
ATOM 761 N N . LYS A 1 97 ? -11.707 4.499 -13.991 1.00 96.69 97 LYS A N 1
ATOM 762 C CA . LYS A 1 97 ? -12.343 4.999 -12.765 1.00 96.69 97 LYS A CA 1
ATOM 763 C C . LYS A 1 97 ? -11.780 6.344 -12.297 1.00 96.69 97 LYS A C 1
ATOM 765 O O . LYS A 1 97 ? -12.190 6.859 -11.250 1.00 96.69 97 LYS A O 1
ATOM 770 N N . GLY A 1 98 ? -10.867 6.943 -13.060 1.00 96.38 98 GLY A N 1
ATOM 771 C CA . GLY A 1 98 ? -10.193 8.199 -12.738 1.00 96.38 98 GLY A CA 1
ATOM 772 C C . GLY A 1 98 ? -9.050 8.050 -11.731 1.00 96.38 98 GLY A C 1
ATOM 773 O O . GLY A 1 98 ? -8.645 9.045 -11.128 1.00 96.38 98 GLY A O 1
ATOM 774 N N . VAL A 1 99 ? -8.538 6.835 -11.522 1.00 96.50 99 VAL A N 1
ATOM 775 C CA . VAL A 1 99 ? -7.417 6.548 -10.618 1.00 96.50 99 VAL A CA 1
ATOM 776 C C . VAL A 1 99 ? -6.158 6.304 -11.445 1.00 96.50 99 VAL A C 1
ATOM 778 O O . VAL A 1 99 ? -6.020 5.281 -12.097 1.00 96.50 99 VAL A O 1
ATOM 781 N N . LYS A 1 100 ? -5.228 7.263 -11.408 1.00 94.00 100 LYS A N 1
ATOM 782 C CA . LYS A 1 100 ? -4.072 7.333 -12.324 1.00 94.00 100 LYS A CA 1
ATOM 783 C C . LYS A 1 100 ? -2.726 6.963 -11.698 1.00 94.00 100 LYS A C 1
ATOM 785 O O . LYS A 1 100 ? -1.672 7.293 -12.232 1.00 94.00 100 LYS A O 1
ATOM 790 N N . ILE A 1 101 ? -2.742 6.344 -10.519 1.00 90.31 101 ILE A N 1
ATOM 791 C CA . ILE A 1 101 ? -1.524 6.093 -9.728 1.00 90.31 101 ILE A CA 1
ATOM 792 C C . ILE A 1 101 ? -0.567 5.096 -10.406 1.00 90.31 101 ILE A C 1
ATOM 794 O O . ILE A 1 101 ? 0.633 5.176 -10.174 1.00 90.31 101 ILE A O 1
ATOM 798 N N . TRP A 1 102 ? -1.084 4.232 -11.289 1.00 93.81 102 TRP A N 1
ATOM 799 C CA . TRP A 1 102 ? -0.311 3.251 -12.061 1.00 93.81 102 TRP A CA 1
ATOM 800 C C . TRP A 1 102 ? -0.056 3.655 -13.521 1.00 93.81 102 TRP A C 1
ATOM 802 O O . TRP A 1 102 ? 0.708 2.971 -14.198 1.00 93.81 102 TRP A O 1
ATOM 812 N N . ASP A 1 103 ? -0.627 4.767 -14.010 1.00 92.75 103 ASP A N 1
ATOM 813 C CA . ASP A 1 103 ? -0.530 5.184 -15.422 1.00 92.75 103 ASP A CA 1
ATOM 814 C C . ASP A 1 103 ? 0.933 5.307 -15.879 1.00 92.75 103 ASP A C 1
ATOM 816 O O . ASP A 1 103 ? 1.300 4.852 -16.960 1.00 92.75 103 ASP A O 1
ATOM 820 N N . ALA A 1 104 ? 1.795 5.886 -15.036 1.00 89.06 104 ALA A N 1
ATOM 821 C CA . ALA A 1 104 ? 3.210 6.060 -15.355 1.00 89.06 104 ALA A CA 1
ATOM 822 C C . ALA A 1 104 ? 3.935 4.714 -15.514 1.00 89.06 104 ALA A C 1
ATOM 824 O O . ALA A 1 104 ? 4.665 4.517 -16.485 1.00 89.06 104 ALA A O 1
ATOM 825 N N . ASN A 1 105 ? 3.704 3.778 -14.589 1.00 88.62 105 ASN A N 1
ATOM 826 C CA . ASN A 1 105 ? 4.319 2.450 -14.600 1.00 88.62 105 ASN A CA 1
ATOM 827 C C . ASN A 1 105 ? 3.719 1.514 -15.659 1.00 88.62 105 ASN A C 1
ATOM 829 O O . ASN A 1 105 ? 4.387 0.577 -16.082 1.00 88.62 105 ASN A O 1
ATOM 833 N N . GLY A 1 106 ? 2.478 1.759 -16.082 1.00 92.88 106 GLY A N 1
ATOM 834 C CA . GLY A 1 106 ? 1.809 1.022 -17.153 1.00 92.88 106 GLY A CA 1
ATOM 835 C C . GLY A 1 106 ? 2.009 1.621 -18.545 1.00 92.88 106 GLY A C 1
ATOM 836 O O . GLY A 1 106 ? 1.575 1.011 -19.519 1.00 92.88 106 GLY A O 1
ATOM 837 N N . SER A 1 107 ? 2.635 2.798 -18.655 1.00 94.50 107 SER A N 1
ATOM 838 C CA . SER A 1 107 ? 2.828 3.488 -19.934 1.00 94.50 107 SER A CA 1
ATOM 839 C C . SER A 1 107 ? 3.694 2.679 -20.897 1.00 94.50 107 SER A C 1
ATOM 841 O O . SER A 1 107 ? 4.643 2.006 -20.481 1.00 94.50 107 SER A O 1
ATOM 843 N N . ARG A 1 108 ? 3.430 2.809 -22.205 1.00 95.00 108 ARG A N 1
ATOM 844 C CA . ARG A 1 108 ? 4.252 2.169 -23.248 1.00 95.00 108 ARG A CA 1
ATOM 845 C C . ARG A 1 108 ? 5.745 2.454 -23.057 1.00 95.00 108 ARG A C 1
ATOM 847 O O . ARG A 1 108 ? 6.564 1.540 -23.064 1.00 95.00 108 ARG A O 1
ATOM 854 N N . GLN A 1 109 ? 6.080 3.720 -22.803 1.00 90.81 109 GLN A N 1
ATOM 855 C CA . GLN A 1 109 ? 7.457 4.162 -22.596 1.00 90.81 109 GLN A CA 1
ATOM 856 C C . GLN A 1 109 ? 8.135 3.448 -21.417 1.00 90.81 109 GLN A C 1
ATOM 858 O O . GLN A 1 109 ? 9.286 3.034 -21.542 1.00 90.81 109 GLN A O 1
ATOM 863 N N . PHE A 1 110 ? 7.455 3.318 -20.275 1.00 87.62 110 PHE A N 1
ATOM 864 C CA . PHE A 1 110 ? 8.036 2.682 -19.092 1.00 87.62 110 PHE A CA 1
ATOM 865 C C . PHE A 1 110 ? 8.169 1.165 -19.271 1.00 87.62 110 PHE A C 1
ATOM 867 O O . PHE A 1 110 ? 9.202 0.593 -18.931 1.00 87.62 110 PHE A O 1
ATOM 874 N N . LEU A 1 111 ? 7.167 0.515 -19.867 1.00 91.06 111 LEU A N 1
ATOM 875 C CA . LEU A 1 111 ? 7.228 -0.916 -20.165 1.00 91.06 111 LEU A CA 1
ATOM 876 C C . LEU A 1 111 ? 8.383 -1.250 -21.123 1.00 91.06 111 LEU A C 1
ATOM 878 O O . LEU A 1 111 ? 9.111 -2.210 -20.874 1.00 91.06 111 LEU A O 1
ATOM 882 N N . ASP A 1 112 ? 8.615 -0.432 -22.156 1.00 87.56 112 ASP A N 1
ATOM 883 C CA . ASP A 1 112 ? 9.766 -0.590 -23.059 1.00 87.56 112 ASP A CA 1
ATOM 884 C C . ASP A 1 112 ? 11.098 -0.432 -22.319 1.00 87.56 112 ASP A C 1
ATOM 886 O O . ASP A 1 112 ? 12.019 -1.217 -22.533 1.00 87.56 112 ASP A O 1
ATOM 890 N N . GLN A 1 113 ? 11.194 0.535 -21.399 1.00 84.06 113 GLN A N 1
ATOM 891 C CA . GLN A 1 113 ? 12.382 0.719 -20.555 1.00 84.06 113 GLN A CA 1
ATOM 892 C C . GLN A 1 113 ? 12.651 -0.488 -19.651 1.00 84.06 113 GLN A C 1
ATOM 894 O O . GLN A 1 113 ? 13.807 -0.817 -19.396 1.00 84.06 113 GLN A O 1
ATOM 899 N N . CYS A 1 114 ? 11.603 -1.170 -19.189 1.00 84.06 114 CYS A N 1
ATOM 900 C CA . CYS A 1 114 ? 11.716 -2.418 -18.438 1.00 84.06 114 CYS A CA 1
ATOM 901 C C . CYS A 1 114 ? 12.011 -3.647 -19.319 1.00 84.06 114 CYS A C 1
ATOM 903 O O . CYS A 1 114 ? 12.174 -4.741 -18.782 1.00 84.06 114 CYS A O 1
ATOM 905 N N . GLY A 1 115 ? 12.086 -3.492 -20.647 1.00 90.94 115 GLY A N 1
ATOM 906 C CA . GLY A 1 115 ? 12.312 -4.584 -21.597 1.00 90.94 115 GLY A CA 1
ATOM 907 C C . GLY A 1 115 ? 11.049 -5.361 -21.984 1.00 90.94 115 GLY A C 1
ATOM 908 O O . GLY A 1 115 ? 11.150 -6.433 -22.571 1.00 90.94 115 GLY A O 1
ATOM 909 N N . PHE A 1 116 ? 9.857 -4.845 -21.675 1.00 92.56 116 PHE A N 1
ATOM 910 C CA . PHE A 1 116 ? 8.573 -5.480 -21.982 1.00 92.56 116 PHE A CA 1
ATOM 911 C C . PHE A 1 116 ? 7.963 -4.964 -23.294 1.00 92.56 116 PHE A C 1
ATOM 913 O O . PHE A 1 116 ? 6.817 -4.510 -23.313 1.00 92.56 116 PHE A O 1
ATOM 920 N N . THR A 1 117 ? 8.714 -5.040 -24.395 1.00 92.88 117 THR A N 1
ATOM 921 C CA . THR A 1 117 ? 8.305 -4.508 -25.712 1.00 92.88 117 THR A CA 1
ATOM 922 C C . THR A 1 117 ? 7.035 -5.149 -26.268 1.00 92.88 117 THR A C 1
ATOM 924 O O . THR A 1 117 ? 6.277 -4.490 -26.973 1.00 92.88 117 THR A O 1
ATOM 927 N N . ASP A 1 118 ? 6.773 -6.404 -25.902 1.00 92.31 118 ASP A N 1
ATOM 928 C CA . ASP A 1 118 ? 5.669 -7.197 -26.458 1.00 92.31 118 ASP A CA 1
ATOM 929 C C . ASP A 1 118 ? 4.398 -7.156 -25.591 1.00 92.31 118 ASP A C 1
ATOM 931 O O . ASP A 1 118 ? 3.369 -7.720 -25.958 1.00 92.31 118 ASP A O 1
ATOM 935 N N . ARG A 1 119 ? 4.447 -6.500 -24.424 1.00 94.44 119 ARG A N 1
ATOM 936 C CA . ARG A 1 119 ? 3.275 -6.345 -23.548 1.00 94.44 119 ARG A CA 1
ATOM 937 C C . ARG A 1 119 ? 2.359 -5.246 -24.039 1.00 94.44 119 ARG A C 1
ATOM 939 O O . ARG A 1 119 ? 2.839 -4.241 -24.542 1.00 94.44 119 ARG A O 1
ATOM 946 N N . SER A 1 120 ? 1.060 -5.363 -23.804 1.00 96.50 120 SER A N 1
ATOM 947 C CA . SER A 1 120 ? 0.121 -4.261 -24.031 1.00 96.50 120 SER A CA 1
ATOM 948 C C . SER A 1 120 ? 0.353 -3.116 -23.040 1.00 96.50 120 SER A C 1
ATOM 950 O O . SER A 1 120 ? 0.711 -3.337 -21.887 1.00 96.50 120 SER A O 1
ATOM 952 N N . GLU A 1 121 ? 0.112 -1.872 -23.464 1.00 96.88 121 GLU A N 1
ATOM 953 C CA . GLU A 1 121 ? 0.096 -0.737 -22.532 1.00 96.88 121 GLU A CA 1
ATOM 954 C C . GLU A 1 121 ? -0.968 -0.956 -21.446 1.00 96.88 121 GLU A C 1
ATOM 956 O O . GLU A 1 121 ? -2.110 -1.311 -21.759 1.00 96.88 121 GLU A O 1
ATOM 961 N N . GLY A 1 122 ? -0.590 -0.725 -20.189 1.00 96.19 122 GLY A N 1
ATOM 962 C CA . GLY A 1 122 ? -1.389 -1.027 -19.002 1.00 96.19 122 GLY A CA 1
ATOM 963 C C . GLY A 1 122 ? -1.133 -2.406 -18.383 1.00 96.19 122 GLY A C 1
ATOM 964 O O . GLY A 1 122 ? -1.533 -2.603 -17.239 1.00 96.19 122 GLY A O 1
ATOM 965 N N . ASP A 1 123 ? -0.440 -3.325 -19.069 1.00 98.06 123 ASP A N 1
ATOM 966 C CA . ASP A 1 123 ? -0.097 -4.648 -18.527 1.00 98.06 123 ASP A CA 1
ATOM 967 C C . ASP A 1 123 ? 1.101 -4.547 -17.570 1.00 98.06 123 ASP A C 1
ATOM 969 O O . ASP A 1 123 ? 2.267 -4.492 -17.980 1.00 98.06 123 ASP A O 1
ATOM 973 N N . LEU A 1 124 ? 0.813 -4.535 -16.267 1.00 97.94 124 LEU A N 1
ATOM 974 C CA . LEU A 1 124 ? 1.833 -4.406 -15.225 1.00 97.94 124 LEU A CA 1
ATOM 975 C C . LEU A 1 124 ? 2.591 -5.715 -14.948 1.00 97.94 124 LEU A C 1
ATOM 977 O O . LEU A 1 124 ? 3.573 -5.710 -14.197 1.00 97.94 124 LEU A O 1
ATOM 981 N N . GLY A 1 125 ? 2.187 -6.832 -15.556 1.00 98.25 125 GLY A N 1
ATOM 982 C CA . GLY A 1 125 ? 2.684 -8.160 -15.219 1.00 98.25 125 GLY A CA 1
ATOM 983 C C . GLY A 1 125 ? 2.042 -8.745 -13.953 1.00 98.25 125 GLY A C 1
ATOM 984 O O . GLY A 1 125 ? 1.085 -8.183 -13.418 1.00 98.25 125 GLY A O 1
ATOM 985 N N . PRO A 1 126 ? 2.583 -9.857 -13.424 1.00 98.25 126 PRO A N 1
ATOM 986 C CA . PRO A 1 126 ? 2.041 -10.568 -12.266 1.00 98.25 126 PRO A CA 1
ATOM 987 C C . PRO A 1 126 ? 2.348 -9.847 -10.939 1.00 98.25 126 PRO A C 1
ATOM 989 O O . PRO A 1 126 ? 3.069 -10.373 -10.092 1.00 98.25 126 PRO A O 1
ATOM 992 N N . VAL A 1 127 ? 1.840 -8.623 -10.770 1.00 97.94 127 VAL A N 1
ATOM 993 C CA . VAL A 1 127 ? 2.035 -7.763 -9.586 1.00 97.94 127 VAL A CA 1
ATOM 994 C C . VAL A 1 127 ? 1.134 -8.188 -8.410 1.00 97.94 127 VAL A C 1
ATOM 996 O O . VAL A 1 127 ? 0.743 -9.346 -8.307 1.00 97.94 127 VAL A O 1
ATOM 999 N N . TYR A 1 128 ? 0.826 -7.282 -7.476 1.00 98.44 128 TYR A N 1
ATOM 1000 C CA . TYR A 1 128 ? 0.209 -7.590 -6.179 1.00 98.44 128 TYR A CA 1
ATOM 1001 C C . TYR A 1 128 ? -1.036 -8.481 -6.248 1.00 98.44 128 TYR A C 1
ATOM 1003 O O . TYR A 1 128 ? -1.026 -9.555 -5.651 1.00 98.44 128 TYR A O 1
ATOM 1011 N N . GLY A 1 129 ? -2.080 -8.063 -6.974 1.00 97.62 129 GLY A N 1
ATOM 1012 C CA . GLY A 1 129 ? -3.340 -8.807 -7.030 1.00 97.62 129 GLY A CA 1
ATOM 1013 C C . GLY A 1 129 ? -3.159 -10.211 -7.599 1.00 97.62 129 GLY A C 1
ATOM 1014 O O . GLY A 1 129 ? -3.642 -11.183 -7.019 1.00 97.62 129 GLY A O 1
ATOM 1015 N N . PHE A 1 130 ? -2.376 -10.334 -8.672 1.00 98.81 130 PHE A N 1
ATOM 1016 C CA . PHE A 1 130 ? -2.038 -11.631 -9.249 1.00 98.81 130 PHE A CA 1
ATOM 1017 C C . PHE A 1 130 ? -1.365 -12.549 -8.231 1.00 98.81 130 PHE A C 1
ATOM 1019 O O . PHE A 1 130 ? -1.753 -13.702 -8.093 1.00 98.81 130 PHE A O 1
ATOM 1026 N N . GLN A 1 131 ? -0.399 -12.047 -7.460 1.00 98.69 131 GLN A N 1
ATOM 1027 C CA . GLN A 1 131 ? 0.226 -12.861 -6.417 1.00 98.69 131 GLN A CA 1
ATOM 1028 C C . GLN A 1 131 ? -0.759 -13.187 -5.284 1.00 98.69 131 GLN A C 1
ATOM 1030 O O . GLN A 1 131 ? -0.649 -14.243 -4.675 1.00 98.69 131 GLN A O 1
ATOM 1035 N N . TRP A 1 132 ? -1.750 -12.343 -4.997 1.00 98.75 132 TRP A N 1
ATOM 1036 C CA . TRP A 1 132 ? -2.748 -12.631 -3.961 1.00 98.75 132 TRP A CA 1
ATOM 1037 C C . TRP A 1 132 ? -3.741 -13.723 -4.362 1.00 98.75 132 TRP A C 1
ATOM 1039 O O . TRP A 1 132 ? -4.119 -14.518 -3.504 1.00 98.75 132 TRP A O 1
ATOM 1049 N N . ARG A 1 133 ? -4.154 -13.771 -5.634 1.00 98.69 133 ARG A N 1
ATOM 1050 C CA . ARG A 1 133 ? -5.204 -14.690 -6.116 1.00 98.69 133 ARG A CA 1
ATOM 1051 C C . ARG A 1 133 ? -4.677 -15.884 -6.919 1.00 98.69 133 ARG A C 1
ATOM 1053 O O . ARG A 1 133 ? -5.346 -16.910 -6.981 1.00 98.69 133 ARG A O 1
ATOM 1060 N N . HIS A 1 134 ? -3.487 -15.764 -7.510 1.00 98.62 134 HIS A N 1
ATOM 1061 C CA . HIS A 1 134 ? -2.942 -16.686 -8.516 1.00 98.62 134 HIS A CA 1
ATOM 1062 C C . HIS A 1 134 ? -1.444 -16.981 -8.318 1.00 98.62 134 HIS A C 1
ATOM 1064 O O . HIS A 1 134 ? -0.720 -17.250 -9.279 1.00 98.62 134 HIS A O 1
ATOM 1070 N N . CYS A 1 135 ? -0.945 -16.945 -7.076 1.00 98.00 135 CYS A N 1
ATOM 1071 C CA . CYS A 1 135 ? 0.481 -17.134 -6.788 1.00 98.00 135 CYS A CA 1
ATOM 1072 C C . CYS A 1 135 ? 1.022 -18.431 -7.409 1.00 98.00 135 CYS A C 1
ATOM 1074 O O . CYS A 1 135 ? 0.460 -19.509 -7.205 1.00 98.00 135 CYS A O 1
ATOM 1076 N N . GLY A 1 136 ? 2.122 -18.338 -8.156 1.00 97.50 136 GLY A N 1
ATOM 1077 C CA . GLY A 1 136 ? 2.772 -19.488 -8.791 1.00 97.50 136 GLY A CA 1
ATOM 1078 C C . GLY A 1 136 ? 2.155 -19.952 -10.117 1.00 97.50 136 GLY A C 1
ATOM 1079 O O . GLY A 1 136 ? 2.736 -20.834 -10.755 1.00 97.50 136 GLY A O 1
ATOM 1080 N N . ALA A 1 137 ? 1.037 -19.365 -10.561 1.00 98.25 137 ALA A N 1
ATOM 1081 C CA . ALA A 1 137 ? 0.539 -19.554 -11.921 1.00 98.25 137 ALA A CA 1
ATOM 1082 C C . ALA A 1 137 ? 1.486 -18.917 -12.951 1.00 98.25 137 ALA A C 1
ATOM 1084 O O . ALA A 1 137 ? 2.178 -17.939 -12.673 1.00 98.25 137 ALA A O 1
ATOM 1085 N N . GLU A 1 138 ? 1.512 -19.463 -14.166 1.00 97.94 138 GLU A N 1
ATOM 1086 C CA . GLU A 1 138 ? 2.227 -18.842 -15.282 1.00 97.94 138 GLU A CA 1
ATOM 1087 C C . GLU A 1 138 ? 1.450 -17.622 -15.787 1.00 97.94 138 GLU A C 1
ATOM 1089 O O . GLU A 1 138 ? 0.304 -17.752 -16.220 1.00 97.94 138 GLU A O 1
ATOM 1094 N N . TYR A 1 139 ? 2.078 -16.445 -15.753 1.00 98.12 139 TYR A N 1
ATOM 1095 C CA . TYR A 1 139 ? 1.488 -15.219 -16.281 1.00 98.12 139 TYR A CA 1
ATOM 1096 C C . TYR A 1 139 ? 1.492 -15.227 -17.814 1.00 98.12 139 TYR A C 1
ATOM 1098 O O . TYR A 1 139 ? 2.542 -15.354 -18.440 1.00 98.12 139 TYR A O 1
ATOM 1106 N N . ARG A 1 140 ? 0.315 -15.060 -18.418 1.00 96.88 140 ARG A N 1
ATOM 1107 C CA . ARG A 1 140 ? 0.082 -15.071 -19.873 1.00 96.88 140 ARG A CA 1
ATOM 1108 C C . ARG A 1 140 ? -0.473 -13.746 -20.416 1.00 96.88 140 ARG A C 1
ATOM 1110 O O . ARG A 1 140 ? -0.919 -13.699 -21.557 1.00 96.88 140 ARG A O 1
ATOM 1117 N N . GLY A 1 141 ? -0.429 -12.682 -19.616 1.00 96.81 141 GLY A N 1
ATOM 1118 C CA . GLY A 1 141 ? -0.943 -11.352 -19.959 1.00 96.81 141 GLY A CA 1
ATOM 1119 C C . GLY A 1 141 ? -2.177 -10.956 -19.149 1.00 96.81 141 GLY A C 1
ATOM 1120 O O . GLY A 1 141 ? -2.848 -11.803 -18.559 1.00 96.81 141 GLY A O 1
ATOM 1121 N N . MET A 1 142 ? -2.467 -9.659 -19.110 1.00 96.94 142 MET A N 1
ATOM 1122 C CA . MET A 1 142 ? -3.538 -9.101 -18.268 1.00 96.94 142 MET A CA 1
ATOM 1123 C C . MET A 1 142 ? -4.966 -9.534 -18.657 1.00 96.94 142 MET A C 1
ATOM 1125 O O . MET A 1 142 ? -5.857 -9.485 -17.818 1.00 96.94 142 MET A O 1
ATOM 1129 N N . ASP A 1 143 ? -5.180 -9.980 -19.901 1.00 95.62 143 ASP A N 1
ATOM 1130 C CA . ASP A 1 143 ? -6.500 -10.383 -20.423 1.00 95.62 143 ASP A CA 1
ATOM 1131 C C . ASP A 1 143 ? -6.759 -11.902 -20.327 1.00 95.62 143 ASP A C 1
ATOM 1133 O O . ASP A 1 143 ? -7.810 -12.392 -20.745 1.00 95.62 143 ASP A O 1
ATOM 1137 N N . ALA A 1 144 ? -5.790 -12.679 -19.833 1.00 97.06 144 ALA A N 1
ATOM 1138 C CA . ALA A 1 144 ? -5.927 -14.126 -19.719 1.00 97.06 144 ALA A CA 1
ATOM 1139 C C . ALA A 1 144 ? -6.817 -14.521 -18.529 1.00 97.06 144 ALA A C 1
ATOM 1141 O O . ALA A 1 144 ? -6.798 -13.887 -17.477 1.00 97.06 144 ALA A O 1
ATOM 1142 N N . ASP A 1 145 ? -7.548 -15.629 -18.668 1.00 97.19 145 ASP A N 1
ATOM 1143 C CA . ASP A 1 145 ? -8.281 -16.222 -17.550 1.00 97.19 145 ASP A CA 1
ATOM 1144 C C . ASP A 1 145 ? -7.326 -17.021 -16.646 1.00 97.19 145 ASP A C 1
ATOM 1146 O O . ASP A 1 145 ? -6.659 -17.970 -17.088 1.00 97.19 145 ASP A O 1
ATOM 1150 N N . TYR A 1 146 ? -7.270 -16.626 -15.374 1.00 98.00 146 TYR A N 1
ATOM 1151 C CA . TYR A 1 146 ? -6.490 -17.263 -14.310 1.00 98.00 146 TYR A CA 1
ATOM 1152 C C . TYR A 1 146 ? -7.361 -17.996 -13.284 1.00 98.00 146 TYR A C 1
ATOM 1154 O O . TYR A 1 146 ? -6.856 -18.464 -12.262 1.00 98.00 146 TYR A O 1
ATOM 1162 N N . THR A 1 147 ? -8.663 -18.138 -13.544 1.00 95.06 147 THR A N 1
ATOM 1163 C CA . THR A 1 147 ? -9.588 -18.846 -12.656 1.00 95.06 147 THR A CA 1
ATOM 1164 C C . THR A 1 147 ? -9.053 -20.244 -12.333 1.00 95.06 147 THR A C 1
ATOM 1166 O O . THR A 1 147 ? -8.657 -20.998 -13.224 1.00 95.06 147 THR A O 1
ATOM 1169 N N . ASN A 1 148 ? -9.029 -20.587 -11.041 1.00 95.00 148 ASN A N 1
ATOM 1170 C CA . ASN A 1 148 ? -8.507 -21.852 -10.508 1.00 95.00 148 ASN A CA 1
ATOM 1171 C C . ASN A 1 148 ? -7.028 -22.151 -10.835 1.00 95.00 148 ASN A C 1
ATOM 1173 O O . ASN A 1 148 ? -6.615 -23.310 -10.794 1.00 95.00 148 ASN A O 1
ATOM 1177 N N . GLN A 1 149 ? -6.220 -21.137 -11.157 1.00 97.94 149 GLN A N 1
ATOM 1178 C CA . GLN A 1 149 ? -4.781 -21.285 -11.374 1.00 97.94 149 GLN A CA 1
ATOM 1179 C C . GLN A 1 149 ? -3.982 -20.632 -10.249 1.00 97.94 149 GLN A C 1
ATOM 1181 O O . GLN A 1 149 ? -4.319 -19.548 -9.775 1.00 97.94 149 GLN A O 1
ATOM 1186 N N . GLY A 1 150 ? -2.881 -21.285 -9.871 1.00 98.06 150 GLY A N 1
ATOM 1187 C CA . GLY A 1 150 ? -2.023 -20.842 -8.776 1.00 98.06 150 GLY A CA 1
ATOM 1188 C C . GLY A 1 150 ? -2.657 -21.069 -7.404 1.00 98.06 150 GLY A C 1
ATOM 1189 O O . GLY A 1 150 ? -3.559 -21.890 -7.244 1.00 98.06 150 GLY A O 1
ATOM 1190 N N . ILE A 1 151 ? -2.141 -20.354 -6.409 1.00 98.44 151 ILE A N 1
ATOM 1191 C CA . ILE A 1 151 ? -2.615 -20.388 -5.025 1.00 98.44 151 ILE A CA 1
ATOM 1192 C C . ILE A 1 151 ? -3.359 -19.080 -4.733 1.00 98.44 151 ILE A C 1
ATOM 1194 O O . ILE A 1 151 ? -2.762 -18.000 -4.804 1.00 98.44 151 ILE A O 1
ATOM 1198 N N . ASP A 1 152 ? -4.639 -19.188 -4.363 1.00 98.75 152 ASP A N 1
ATOM 1199 C CA . ASP A 1 152 ? -5.442 -18.064 -3.867 1.00 98.75 152 ASP A CA 1
ATOM 1200 C C . ASP A 1 152 ? -5.147 -17.831 -2.377 1.00 98.75 152 ASP A C 1
ATOM 1202 O O . ASP A 1 152 ? -5.861 -18.298 -1.483 1.00 98.75 152 ASP A O 1
ATOM 1206 N N . GLN A 1 153 ? -4.051 -17.112 -2.122 1.00 98.75 153 GLN A N 1
ATOM 1207 C CA . GLN A 1 153 ? -3.600 -16.765 -0.776 1.00 98.75 153 GLN A CA 1
ATOM 1208 C C . GLN A 1 153 ? -4.647 -15.937 -0.021 1.00 98.75 153 GLN A C 1
ATOM 1210 O O . GLN A 1 153 ? -4.790 -16.104 1.188 1.00 98.75 153 GLN A O 1
ATOM 1215 N N . LEU A 1 154 ? -5.384 -15.047 -0.702 1.00 98.75 154 LEU A N 1
ATOM 1216 C CA . LEU A 1 154 ? -6.404 -14.214 -0.057 1.00 98.75 154 LEU A CA 1
ATOM 1217 C C . LEU A 1 154 ? -7.543 -15.077 0.502 1.00 98.75 154 LEU A C 1
ATOM 1219 O O . LEU A 1 154 ? -7.922 -14.930 1.667 1.00 98.75 154 LEU A O 1
ATOM 1223 N N . SER A 1 155 ? -8.046 -16.014 -0.302 1.00 98.56 155 SER A N 1
ATOM 1224 C CA . SER A 1 155 ? -9.049 -16.982 0.149 1.00 98.56 155 SER A CA 1
ATOM 1225 C C . SER A 1 155 ? -8.513 -17.879 1.271 1.00 98.56 155 SER A C 1
ATOM 1227 O O . SER A 1 155 ? -9.222 -18.127 2.251 1.00 98.56 155 SER A O 1
ATOM 1229 N N . GLU A 1 156 ? -7.254 -18.322 1.181 1.00 98.62 156 GLU A N 1
ATOM 1230 C CA . GLU A 1 156 ? -6.613 -19.156 2.205 1.00 98.62 156 GLU A CA 1
ATOM 1231 C C . GLU A 1 156 ? -6.502 -18.437 3.556 1.00 98.62 156 GLU A C 1
ATOM 1233 O O . GLU A 1 156 ? -6.896 -18.999 4.582 1.00 98.62 156 GLU A O 1
ATOM 1238 N N . ILE A 1 157 ? -6.044 -17.177 3.585 1.00 98.81 157 ILE A N 1
ATOM 1239 C CA . ILE A 1 157 ? -5.949 -16.432 4.846 1.00 98.81 157 ILE A CA 1
ATOM 1240 C C . ILE A 1 157 ? -7.325 -16.175 5.462 1.00 98.81 157 ILE A C 1
ATOM 1242 O O . ILE A 1 157 ? -7.463 -16.278 6.677 1.00 98.81 157 ILE A O 1
ATOM 1246 N N . ILE A 1 158 ? -8.354 -15.895 4.654 1.00 98.88 158 ILE A N 1
ATOM 1247 C CA . ILE A 1 158 ? -9.724 -15.693 5.145 1.00 98.88 158 ILE A CA 1
ATOM 1248 C C . ILE A 1 158 ? -10.249 -16.996 5.754 1.00 98.88 158 ILE A C 1
ATOM 1250 O O . ILE A 1 158 ? -10.833 -16.981 6.839 1.00 98.88 158 ILE A O 1
ATOM 1254 N N . ASN A 1 159 ? -10.001 -18.132 5.098 1.00 98.75 159 ASN A N 1
ATOM 1255 C CA . ASN A 1 159 ? -10.358 -19.446 5.620 1.00 98.75 159 ASN A CA 1
ATOM 1256 C C . ASN A 1 159 ? -9.647 -19.746 6.950 1.00 98.75 159 ASN A C 1
ATOM 1258 O O . ASN A 1 159 ? -10.299 -20.159 7.908 1.00 98.75 159 ASN A O 1
ATOM 1262 N N . LEU A 1 160 ? -8.339 -19.486 7.041 1.00 98.75 160 LEU A N 1
ATOM 1263 C CA . LEU A 1 160 ? -7.578 -19.654 8.282 1.00 98.75 160 LEU A CA 1
ATOM 1264 C C . LEU A 1 160 ? -8.082 -18.729 9.394 1.00 98.75 160 LEU A C 1
ATOM 1266 O O . LEU A 1 160 ? -8.204 -19.166 10.531 1.00 98.75 160 LEU A O 1
ATOM 1270 N N . ILE A 1 161 ? -8.424 -17.476 9.093 1.00 98.81 161 ILE A N 1
ATOM 1271 C CA . ILE A 1 161 ? -8.974 -16.539 10.084 1.00 98.81 161 ILE A CA 1
ATOM 1272 C C . ILE A 1 161 ? -10.298 -17.058 10.658 1.00 98.81 161 ILE A C 1
ATOM 1274 O O . ILE A 1 161 ? -10.506 -16.966 11.866 1.00 98.81 161 ILE A O 1
ATOM 1278 N N . LYS A 1 162 ? -11.173 -17.623 9.817 1.00 98.50 162 LYS A N 1
ATOM 1279 C CA . LYS A 1 162 ? -12.478 -18.157 10.242 1.00 98.50 162 LYS A CA 1
ATOM 1280 C C . LYS A 1 162 ? -12.356 -19.470 11.014 1.00 98.50 162 LYS A C 1
ATOM 1282 O O . LYS A 1 162 ? -13.012 -19.642 12.037 1.00 98.50 162 LYS A O 1
ATOM 1287 N N . ASN A 1 163 ? -11.530 -20.389 10.520 1.00 98.50 163 ASN A N 1
ATOM 1288 C CA . ASN A 1 163 ? -11.557 -21.790 10.946 1.00 98.50 163 ASN A CA 1
ATOM 1289 C C . ASN A 1 163 ? -10.368 -22.184 11.834 1.00 98.50 163 ASN A C 1
ATOM 1291 O O . ASN A 1 163 ? -10.477 -23.105 12.639 1.00 98.50 163 ASN A O 1
ATOM 1295 N N . GLU A 1 164 ? -9.248 -21.466 11.741 1.00 98.19 164 GLU A N 1
ATOM 1296 C CA . GLU A 1 164 ? -8.034 -21.692 12.530 1.00 98.19 164 GLU A CA 1
ATOM 1297 C C . GLU A 1 164 ? -7.438 -20.366 13.063 1.00 98.19 164 GLU A C 1
ATOM 1299 O O . GLU A 1 164 ? -6.257 -20.080 12.846 1.00 98.19 164 GLU A O 1
ATOM 1304 N N . PRO A 1 165 ? -8.204 -19.532 13.798 1.00 97.81 165 PRO A N 1
ATOM 1305 C CA . PRO A 1 165 ? -7.808 -18.158 14.159 1.00 97.81 165 PRO A CA 1
ATOM 1306 C C . PRO A 1 165 ? -6.515 -18.056 14.991 1.00 97.81 165 PRO A C 1
ATOM 1308 O O . PRO A 1 165 ? -5.853 -17.017 15.023 1.00 97.81 165 PRO A O 1
ATOM 1311 N N . ASN A 1 166 ? -6.128 -19.142 15.667 1.00 97.06 166 ASN A N 1
ATOM 1312 C CA . ASN A 1 166 ? -4.884 -19.232 16.438 1.00 97.06 166 ASN A CA 1
ATOM 1313 C C . ASN A 1 166 ? -3.661 -19.598 15.582 1.00 97.06 166 ASN A C 1
ATOM 1315 O O . ASN A 1 166 ? -2.542 -19.658 16.104 1.00 97.06 166 ASN A O 1
ATOM 1319 N N . SER A 1 167 ? -3.856 -19.850 14.285 1.00 98.06 167 SER A N 1
ATOM 1320 C CA . SER A 1 167 ? -2.778 -20.129 13.349 1.00 98.06 167 SER A CA 1
ATOM 1321 C C . SER A 1 167 ? -1.760 -18.993 13.365 1.00 98.06 167 SER A C 1
ATOM 1323 O O . SER A 1 167 ? -2.082 -17.807 13.339 1.00 98.06 167 SER A O 1
ATOM 1325 N N . ARG A 1 168 ? -0.483 -19.373 13.404 1.00 98.00 168 ARG A N 1
ATOM 1326 C CA . ARG A 1 168 ? 0.653 -18.444 13.311 1.00 98.00 168 ARG A CA 1
ATOM 1327 C C . ARG A 1 168 ? 1.153 -18.299 11.871 1.00 98.00 168 ARG A C 1
ATOM 1329 O O . ARG A 1 168 ? 2.233 -17.760 11.661 1.00 98.00 168 ARG A O 1
ATOM 1336 N N . ARG A 1 169 ? 0.396 -18.826 10.901 1.00 98.31 169 ARG A N 1
ATOM 1337 C CA . ARG A 1 169 ? 0.771 -18.950 9.483 1.00 98.31 169 ARG A CA 1
ATOM 1338 C C . ARG A 1 169 ? -0.125 -18.135 8.547 1.00 98.31 169 ARG A C 1
ATOM 1340 O O . ARG A 1 169 ? -0.056 -18.322 7.343 1.00 98.31 169 ARG A O 1
ATOM 1347 N N . ILE A 1 170 ? -0.964 -17.252 9.087 1.00 98.81 170 ILE A N 1
ATOM 1348 C CA . ILE A 1 170 ? -1.889 -16.429 8.301 1.00 98.81 170 ILE A CA 1
ATOM 1349 C C . ILE A 1 170 ? -1.085 -15.317 7.612 1.00 98.81 170 ILE A C 1
ATOM 1351 O O . ILE A 1 170 ? -0.880 -14.247 8.185 1.00 98.81 170 ILE A O 1
ATOM 1355 N N . ILE A 1 171 ? -0.553 -15.609 6.425 1.00 98.81 171 ILE A N 1
ATOM 1356 C CA . ILE A 1 171 ? 0.387 -14.757 5.691 1.00 98.81 171 ILE A CA 1
ATOM 1357 C C . ILE A 1 171 ? -0.123 -14.540 4.268 1.00 98.81 171 ILE A C 1
ATOM 1359 O O . ILE A 1 171 ? -0.493 -15.488 3.587 1.00 98.81 171 ILE A O 1
ATOM 1363 N N . LEU A 1 172 ? -0.079 -13.289 3.818 1.00 98.81 172 LEU A N 1
ATOM 1364 C CA . LEU A 1 172 ? -0.325 -12.873 2.443 1.00 98.81 172 LEU A CA 1
ATOM 1365 C C . LEU A 1 172 ? 0.970 -12.291 1.872 1.00 98.81 172 LEU A C 1
ATOM 1367 O O . LEU A 1 172 ? 1.453 -11.265 2.356 1.00 98.81 172 LEU A O 1
ATOM 1371 N N . ASN A 1 173 ? 1.550 -12.942 0.864 1.00 98.06 173 ASN A N 1
ATOM 1372 C CA . ASN A 1 173 ? 2.847 -12.569 0.300 1.00 98.06 173 ASN A CA 1
ATOM 1373 C C . ASN A 1 173 ? 2.731 -12.160 -1.174 1.00 98.06 173 ASN A C 1
ATOM 1375 O O . ASN A 1 173 ? 2.198 -12.901 -1.994 1.00 98.06 173 ASN A O 1
ATOM 1379 N N . ALA A 1 174 ? 3.298 -11.006 -1.523 1.00 98.12 174 ALA A N 1
ATOM 1380 C CA . ALA A 1 174 ? 3.425 -10.541 -2.903 1.00 98.12 174 ALA A CA 1
ATOM 1381 C C . ALA A 1 174 ? 4.832 -10.778 -3.483 1.00 98.12 174 ALA A C 1
ATOM 1383 O O . ALA A 1 174 ? 5.026 -10.677 -4.691 1.00 98.12 174 ALA A O 1
ATOM 1384 N N . TRP A 1 175 ? 5.835 -11.091 -2.655 1.00 98.19 175 TRP A N 1
ATOM 1385 C CA . TRP A 1 175 ? 7.207 -11.285 -3.126 1.00 98.19 175 TRP A CA 1
ATOM 1386 C C . TRP A 1 175 ? 7.428 -12.695 -3.684 1.00 98.19 175 TRP A C 1
ATOM 1388 O O . TRP A 1 175 ? 7.801 -13.617 -2.956 1.00 98.19 175 TRP A O 1
ATOM 1398 N N . ASN A 1 176 ? 7.206 -12.866 -4.986 1.00 97.69 176 ASN A N 1
ATOM 1399 C CA . ASN A 1 176 ? 7.475 -14.113 -5.698 1.00 97.69 176 ASN A CA 1
ATOM 1400 C C . ASN A 1 176 ? 8.758 -13.992 -6.530 1.00 97.69 176 ASN A C 1
ATOM 1402 O O . ASN A 1 176 ? 8.777 -13.345 -7.574 1.00 97.69 176 ASN A O 1
ATOM 1406 N N . VAL A 1 177 ? 9.827 -14.651 -6.071 1.00 97.31 177 VAL A N 1
ATOM 1407 C CA . VAL A 1 177 ? 11.175 -14.581 -6.666 1.00 97.31 177 VAL A CA 1
ATOM 1408 C C . VAL A 1 177 ? 11.186 -14.965 -8.149 1.00 97.31 177 VAL A C 1
ATOM 1410 O O . VAL A 1 177 ? 11.924 -14.357 -8.925 1.00 97.31 177 VAL A O 1
ATOM 1413 N N . ARG A 1 178 ? 10.359 -15.939 -8.554 1.00 96.62 178 ARG A N 1
ATOM 1414 C CA . ARG A 1 178 ? 10.267 -16.405 -9.946 1.00 96.62 178 ARG A CA 1
ATOM 1415 C C . ARG A 1 178 ? 9.731 -15.314 -10.876 1.00 96.62 178 ARG A C 1
ATOM 1417 O O . ARG A 1 178 ? 10.171 -15.213 -12.020 1.00 96.62 178 ARG A O 1
ATOM 1424 N N . ASP A 1 179 ? 8.830 -14.481 -10.368 1.00 96.69 179 ASP A N 1
ATOM 1425 C CA . ASP A 1 179 ? 8.050 -13.549 -11.179 1.00 96.69 179 ASP A CA 1
ATOM 1426 C C . ASP A 1 179 ? 8.573 -12.109 -11.127 1.00 96.69 179 ASP A C 1
ATOM 1428 O O . ASP A 1 179 ? 8.141 -11.286 -11.926 1.00 96.69 179 ASP A O 1
ATOM 1432 N N . LEU A 1 180 ? 9.541 -11.788 -10.257 1.00 94.06 180 LEU A N 1
ATOM 1433 C CA . LEU A 1 180 ? 10.065 -10.419 -10.097 1.00 94.06 180 LEU A CA 1
ATOM 1434 C C . LEU A 1 180 ? 10.500 -9.775 -11.419 1.00 94.06 180 LEU A C 1
ATOM 1436 O O . LEU A 1 180 ? 10.216 -8.606 -11.660 1.00 94.06 180 LEU A O 1
ATOM 1440 N N . LYS A 1 181 ? 11.162 -10.543 -12.295 1.00 95.00 181 LYS A N 1
ATOM 1441 C CA . LYS A 1 181 ? 11.624 -10.062 -13.611 1.00 95.00 181 LYS A CA 1
ATOM 1442 C C . LYS A 1 181 ? 10.488 -9.826 -14.606 1.00 95.00 181 LYS A C 1
ATOM 1444 O O . LYS A 1 181 ? 10.723 -9.274 -15.671 1.00 95.00 181 LYS A O 1
ATOM 1449 N N . GLN A 1 182 ? 9.280 -10.264 -14.274 1.00 95.50 182 GLN A N 1
ATOM 1450 C CA . GLN A 1 182 ? 8.077 -10.068 -15.065 1.00 95.50 182 GLN A CA 1
ATOM 1451 C C . GLN A 1 182 ? 7.230 -8.905 -14.534 1.00 95.50 182 GLN A C 1
ATOM 1453 O O . GLN A 1 182 ? 6.222 -8.587 -15.145 1.00 95.50 182 GLN A O 1
ATOM 1458 N N . MET A 1 183 ? 7.571 -8.259 -13.423 1.00 96.75 183 MET A N 1
ATOM 1459 C CA . MET A 1 183 ? 6.750 -7.185 -12.855 1.00 96.75 183 MET A CA 1
ATOM 1460 C C . MET A 1 183 ? 7.236 -5.821 -13.354 1.00 96.75 183 MET A C 1
ATOM 1462 O O . MET A 1 183 ? 8.432 -5.540 -13.298 1.00 96.75 183 MET A O 1
ATOM 1466 N N . ALA A 1 184 ? 6.318 -4.948 -13.783 1.00 92.19 184 ALA A N 1
ATOM 1467 C CA . ALA A 1 184 ? 6.644 -3.559 -14.129 1.00 92.19 184 ALA A CA 1
ATOM 1468 C C . ALA A 1 184 ? 7.275 -2.819 -12.937 1.00 92.19 184 ALA A C 1
ATOM 1470 O O . ALA A 1 184 ? 8.214 -2.039 -13.087 1.00 92.19 184 ALA A O 1
ATOM 1471 N N . LEU A 1 185 ? 6.799 -3.112 -11.726 1.00 90.00 185 LEU A N 1
ATOM 1472 C CA . LEU A 1 185 ? 7.415 -2.651 -10.493 1.00 90.00 185 LEU A CA 1
ATOM 1473 C C . LEU A 1 185 ? 7.393 -3.777 -9.450 1.00 90.00 185 LEU A C 1
ATOM 1475 O O . LEU A 1 185 ? 6.310 -4.246 -9.096 1.00 90.00 185 LEU A O 1
ATOM 1479 N N . PRO A 1 186 ? 8.555 -4.204 -8.923 1.00 92.75 186 PRO A N 1
ATOM 1480 C CA . PRO A 1 186 ? 8.597 -5.183 -7.845 1.00 92.75 186 PRO A CA 1
ATOM 1481 C C . PRO A 1 186 ? 7.826 -4.706 -6.598 1.00 92.75 186 PRO A C 1
ATOM 1483 O O . PRO A 1 186 ? 7.986 -3.544 -6.209 1.00 92.75 186 PRO A O 1
ATOM 1486 N N . PRO A 1 187 ? 7.077 -5.584 -5.905 1.00 95.44 187 PRO A N 1
ATOM 1487 C CA . PRO A 1 187 ? 6.231 -5.228 -4.768 1.00 95.44 187 PRO A CA 1
ATOM 1488 C C . PRO A 1 187 ? 6.957 -4.435 -3.682 1.00 95.44 187 PRO A C 1
ATOM 1490 O O . PRO A 1 187 ? 8.000 -4.874 -3.197 1.00 95.44 187 PRO A O 1
ATOM 1493 N N . CYS A 1 188 ? 6.424 -3.276 -3.288 1.00 94.88 188 CYS A N 1
ATOM 1494 C CA . CYS A 1 188 ? 6.953 -2.477 -2.176 1.00 94.88 188 CYS A CA 1
ATOM 1495 C C . 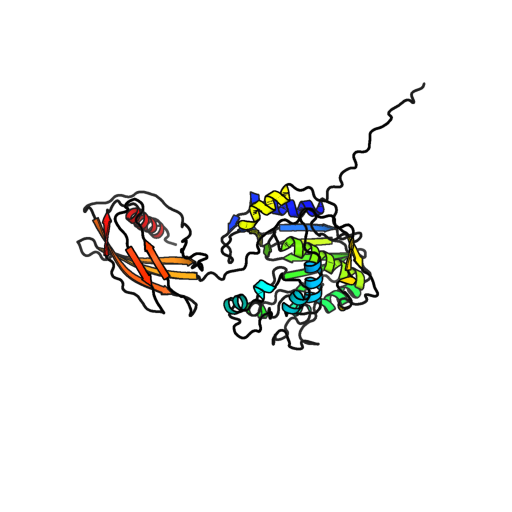CYS A 1 188 ? 6.460 -3.014 -0.826 1.00 94.88 188 CYS A C 1
ATOM 1497 O O . CYS A 1 188 ? 7.266 -3.288 0.063 1.00 94.88 188 CYS A O 1
ATOM 1499 N N . HIS A 1 189 ? 5.149 -3.215 -0.689 1.00 96.62 189 HIS A N 1
ATOM 1500 C CA . HIS A 1 189 ? 4.539 -3.967 0.408 1.00 96.62 189 HIS A CA 1
ATOM 1501 C C . HIS A 1 189 ? 4.594 -5.459 0.076 1.00 96.62 189 HIS A C 1
ATOM 1503 O O . HIS A 1 189 ? 3.854 -5.958 -0.772 1.00 96.62 189 HIS A O 1
ATOM 1509 N N . THR A 1 190 ? 5.545 -6.155 0.691 1.00 95.62 190 THR A N 1
ATOM 1510 C CA . THR A 1 190 ? 5.948 -7.499 0.268 1.00 95.62 190 THR A CA 1
ATOM 1511 C C . THR A 1 190 ? 5.175 -8.590 0.985 1.00 95.62 190 THR A C 1
ATOM 1513 O O . THR A 1 190 ? 4.824 -9.582 0.352 1.00 95.62 190 THR A O 1
ATOM 1516 N N . LEU A 1 191 ? 4.901 -8.416 2.278 1.00 98.25 191 LEU A N 1
ATOM 1517 C CA . LEU A 1 191 ? 4.289 -9.440 3.117 1.00 98.25 191 LEU A CA 1
ATOM 1518 C C . LEU A 1 191 ? 3.395 -8.805 4.181 1.00 98.25 191 LEU A C 1
ATOM 1520 O O . LEU A 1 191 ? 3.805 -7.862 4.856 1.00 98.25 191 LEU A O 1
ATOM 1524 N N . ALA A 1 192 ? 2.204 -9.366 4.369 1.00 98.81 192 ALA A N 1
ATOM 1525 C CA . ALA A 1 192 ? 1.337 -9.070 5.500 1.00 98.81 192 ALA A CA 1
ATOM 1526 C C . ALA A 1 192 ? 1.049 -10.342 6.301 1.00 98.81 192 ALA A C 1
ATOM 1528 O O . ALA A 1 192 ? 0.749 -11.388 5.731 1.00 98.81 192 ALA A O 1
ATOM 1529 N N . GLN A 1 193 ? 1.131 -10.250 7.624 1.00 98.88 193 GLN A N 1
ATOM 1530 C CA . GLN A 1 193 ? 0.757 -11.315 8.546 1.00 98.88 193 GLN A CA 1
ATOM 1531 C C . GLN A 1 193 ? -0.442 -10.876 9.380 1.00 98.88 193 GLN A C 1
ATOM 1533 O O . GLN A 1 193 ? -0.464 -9.765 9.905 1.00 98.88 193 GLN A O 1
ATOM 1538 N N . PHE A 1 194 ? -1.411 -11.767 9.554 1.00 98.88 194 PHE A N 1
ATOM 1539 C CA . PHE A 1 194 ? -2.607 -11.506 10.343 1.00 98.88 194 PHE A CA 1
ATOM 1540 C C . PHE A 1 194 ? -2.618 -12.321 11.635 1.00 98.88 194 PHE A C 1
ATOM 1542 O O . PHE A 1 194 ? -2.075 -13.425 11.709 1.00 98.88 194 PHE A O 1
ATOM 1549 N N . ALA A 1 195 ? -3.252 -11.774 12.669 1.00 98.75 195 ALA A N 1
ATOM 1550 C CA . ALA A 1 195 ? -3.440 -12.457 13.942 1.00 98.75 195 ALA A CA 1
ATOM 1551 C C . ALA A 1 195 ? -4.812 -12.137 14.535 1.00 98.75 195 ALA A C 1
ATOM 1553 O O . ALA A 1 195 ? -5.188 -10.968 14.632 1.00 98.75 195 ALA A O 1
ATOM 1554 N N . VAL A 1 196 ? -5.523 -13.174 14.985 1.00 98.81 196 VAL A N 1
ATOM 1555 C CA . VAL A 1 196 ? -6.792 -13.033 15.708 1.00 98.81 196 VAL A CA 1
ATOM 1556 C C . VAL A 1 196 ? -6.537 -13.134 17.208 1.00 98.81 196 VAL A C 1
ATOM 1558 O O . VAL A 1 196 ? -5.994 -14.132 17.685 1.00 98.81 196 VAL A O 1
ATOM 1561 N N . ARG A 1 197 ? -6.903 -12.110 17.980 1.00 97.44 197 ARG A N 1
ATOM 1562 C CA . ARG A 1 197 ? -6.786 -12.088 19.447 1.00 97.44 197 ARG A CA 1
ATOM 1563 C C . ARG A 1 197 ? -8.013 -11.415 20.041 1.00 97.44 197 ARG A C 1
ATOM 1565 O O . ARG A 1 197 ? -8.355 -10.319 19.630 1.00 97.44 197 ARG A O 1
ATOM 1572 N N . ASN A 1 198 ? -8.657 -12.050 21.019 1.00 95.62 198 ASN A N 1
ATOM 1573 C CA . ASN A 1 198 ? -9.796 -11.474 21.749 1.00 95.62 198 ASN A CA 1
ATOM 1574 C C . ASN A 1 198 ? -10.928 -10.942 20.840 1.00 95.62 198 ASN A C 1
ATOM 1576 O O . ASN A 1 198 ? -11.497 -9.889 21.110 1.00 95.62 198 ASN A O 1
ATOM 1580 N N . GLY A 1 199 ? -11.237 -11.650 19.746 1.00 97.62 199 GLY A N 1
ATOM 1581 C CA . GLY A 1 199 ? -12.247 -11.218 18.767 1.00 97.62 199 GLY A CA 1
ATOM 1582 C C . GLY A 1 199 ? -11.802 -10.068 17.851 1.00 97.62 199 GLY A C 1
ATOM 1583 O O . GLY A 1 199 ? -12.623 -9.517 17.120 1.00 97.62 199 GLY A O 1
ATOM 1584 N N . GLU A 1 200 ? -10.517 -9.701 17.876 1.00 98.75 200 GLU A N 1
ATOM 1585 C CA . GLU A 1 200 ? -9.930 -8.665 17.029 1.00 98.75 200 GLU A CA 1
ATOM 1586 C C . GLU A 1 200 ? -8.941 -9.255 16.017 1.00 98.75 200 GLU A C 1
ATOM 1588 O O . GLU A 1 200 ? -8.097 -10.082 16.367 1.00 98.75 200 GLU A O 1
ATOM 1593 N N . LEU A 1 201 ? -9.004 -8.787 14.772 1.00 98.94 201 LEU A N 1
ATOM 1594 C CA . LEU A 1 201 ? -8.040 -9.054 13.713 1.00 98.94 201 LEU A CA 1
ATOM 1595 C C . LEU A 1 201 ? -7.022 -7.913 13.645 1.00 98.94 201 LEU A C 1
ATOM 1597 O O . LEU A 1 201 ? -7.386 -6.756 13.440 1.00 98.94 201 LEU A O 1
ATOM 1601 N N . SER A 1 202 ? -5.742 -8.235 13.792 1.00 98.88 202 SER A N 1
ATOM 1602 C CA . SER A 1 202 ? -4.637 -7.293 13.574 1.00 98.88 202 SER A CA 1
ATOM 1603 C C . SER A 1 202 ? -3.808 -7.701 12.361 1.00 98.88 202 SER A C 1
ATOM 1605 O O . SER A 1 202 ? -3.725 -8.888 12.040 1.00 98.88 202 SER A O 1
ATOM 1607 N N . CYS A 1 203 ? -3.175 -6.724 11.717 1.00 98.88 203 CYS A N 1
ATOM 1608 C CA . CYS A 1 203 ? -2.318 -6.900 10.550 1.00 98.88 203 CYS A CA 1
ATOM 1609 C C . CYS A 1 203 ? -0.923 -6.341 10.834 1.00 98.88 203 CYS A C 1
ATOM 1611 O O . CYS A 1 203 ? -0.785 -5.196 11.258 1.00 98.88 203 CYS A O 1
ATOM 1613 N N . GLN A 1 204 ? 0.116 -7.121 10.549 1.00 98.81 204 GLN A N 1
ATOM 1614 C CA . GLN A 1 204 ? 1.490 -6.648 10.465 1.00 98.81 204 GLN A CA 1
ATOM 1615 C C . GLN A 1 204 ? 1.927 -6.613 9.005 1.00 98.81 204 GLN A C 1
ATOM 1617 O O . GLN A 1 204 ? 1.991 -7.649 8.353 1.00 98.81 204 GLN A O 1
ATOM 1622 N N . LEU A 1 205 ? 2.255 -5.425 8.511 1.00 98.81 205 LEU A N 1
ATOM 1623 C CA . LEU A 1 205 ? 2.744 -5.186 7.163 1.00 98.81 205 LEU A CA 1
ATOM 1624 C C . LEU A 1 205 ? 4.261 -5.009 7.181 1.00 98.81 205 LEU A C 1
ATOM 1626 O O . LEU A 1 205 ? 4.758 -4.090 7.828 1.00 98.81 205 LEU A O 1
ATOM 1630 N N . TYR A 1 206 ? 4.983 -5.825 6.419 1.00 98.75 206 TYR A N 1
ATOM 1631 C CA . TYR A 1 206 ? 6.368 -5.557 6.052 1.00 98.75 206 TYR A CA 1
ATOM 1632 C C . TYR A 1 206 ? 6.432 -4.922 4.658 1.00 98.75 206 TYR A C 1
ATOM 1634 O O . TYR A 1 206 ? 5.944 -5.470 3.666 1.00 98.75 206 TYR A O 1
ATOM 1642 N N . GLN A 1 207 ? 7.054 -3.749 4.589 1.00 98.50 207 GLN A N 1
ATOM 1643 C CA . GLN A 1 207 ? 7.256 -2.979 3.372 1.00 98.50 207 GLN A CA 1
ATOM 1644 C C . GLN A 1 207 ? 8.750 -2.738 3.172 1.00 98.50 207 GLN A C 1
ATOM 1646 O O . GLN A 1 207 ? 9.376 -1.987 3.914 1.00 98.50 207 GLN A O 1
ATOM 1651 N N . ARG A 1 208 ? 9.336 -3.365 2.146 1.00 97.56 208 ARG A N 1
ATOM 1652 C CA . ARG A 1 208 ? 10.788 -3.313 1.896 1.00 97.56 208 ARG A CA 1
ATOM 1653 C C . ARG A 1 208 ? 11.300 -1.907 1.564 1.00 97.56 208 ARG A C 1
ATOM 1655 O O . ARG A 1 208 ? 12.484 -1.646 1.727 1.00 97.56 208 ARG A O 1
ATOM 1662 N N . SER A 1 209 ? 10.430 -1.047 1.032 1.00 95.44 209 SER A N 1
ATOM 1663 C CA . SER A 1 209 ? 10.758 0.286 0.526 1.00 95.44 209 SER A CA 1
ATOM 1664 C C . SER A 1 209 ? 9.545 1.199 0.703 1.00 95.44 209 SER A C 1
ATOM 1666 O O . SER A 1 209 ? 8.465 0.907 0.176 1.00 95.44 209 SER A O 1
ATOM 1668 N N . GLY A 1 210 ? 9.703 2.257 1.495 1.00 96.88 210 GLY A N 1
ATOM 1669 C CA . GLY A 1 210 ? 8.637 3.176 1.872 1.00 96.88 210 GLY A CA 1
ATOM 1670 C C . GLY A 1 210 ? 8.983 4.620 1.563 1.00 96.88 210 GLY A C 1
ATOM 1671 O O . GLY A 1 210 ? 9.677 5.268 2.342 1.00 96.88 210 GLY A O 1
ATOM 1672 N N . ASP A 1 211 ? 8.422 5.120 0.463 1.00 96.19 211 ASP A N 1
ATOM 1673 C CA . ASP A 1 211 ? 8.363 6.552 0.180 1.00 96.19 211 ASP A CA 1
ATOM 1674 C C . ASP A 1 211 ? 7.438 7.214 1.206 1.00 96.19 211 ASP A C 1
ATOM 1676 O O . ASP A 1 211 ? 6.210 7.070 1.152 1.00 96.19 211 ASP A O 1
ATOM 1680 N N . MET A 1 212 ? 8.032 7.936 2.151 1.00 98.00 212 MET A N 1
ATOM 1681 C CA . MET A 1 212 ? 7.299 8.606 3.218 1.00 98.00 212 MET A CA 1
ATOM 1682 C C . MET A 1 212 ? 6.429 9.754 2.697 1.00 98.00 212 MET A C 1
ATOM 1684 O O . MET A 1 212 ? 5.438 10.095 3.340 1.00 98.00 212 MET A O 1
ATOM 1688 N N . GLY A 1 213 ? 6.752 10.345 1.544 1.00 96.12 213 GLY A N 1
ATOM 1689 C CA . GLY A 1 213 ? 6.022 11.460 0.945 1.00 96.12 213 GLY A CA 1
ATOM 1690 C C . GLY A 1 213 ? 4.698 11.043 0.314 1.00 96.12 213 GLY A C 1
ATOM 1691 O O . GLY A 1 213 ? 3.657 11.659 0.586 1.00 96.12 213 GLY A O 1
ATOM 1692 N N . LEU A 1 214 ? 4.717 9.991 -0.506 1.00 93.25 214 LEU A N 1
ATOM 1693 C CA . LEU A 1 214 ? 3.552 9.555 -1.286 1.00 93.25 214 LEU A CA 1
ATOM 1694 C C . LEU A 1 214 ? 3.076 8.143 -0.929 1.00 93.25 214 LEU A C 1
ATOM 1696 O O . LEU A 1 214 ? 1.894 7.972 -0.629 1.00 93.25 214 LEU A O 1
ATOM 1700 N N . GLY A 1 215 ? 3.973 7.153 -0.942 1.00 95.12 215 GLY A N 1
ATOM 1701 C CA . GLY A 1 215 ? 3.622 5.733 -0.823 1.00 95.12 215 GLY A CA 1
ATOM 1702 C C . GLY A 1 215 ? 3.067 5.334 0.547 1.00 95.12 215 GLY A C 1
ATOM 1703 O O . GLY A 1 215 ? 1.950 4.830 0.645 1.00 95.12 215 GLY A O 1
ATOM 1704 N N . VAL A 1 216 ? 3.808 5.608 1.623 1.00 98.31 216 VAL A N 1
ATOM 1705 C CA . VAL A 1 216 ? 3.443 5.201 2.994 1.00 98.31 216 VAL A CA 1
ATOM 1706 C C . VAL A 1 216 ? 2.052 5.695 3.423 1.00 98.31 216 VAL A C 1
ATOM 1708 O O . VAL A 1 216 ? 1.287 4.876 3.931 1.00 98.31 216 VAL A O 1
ATOM 1711 N N . PRO A 1 217 ? 1.644 6.960 3.177 1.00 98.25 217 PRO A N 1
ATOM 1712 C CA . PRO A 1 217 ? 0.271 7.406 3.435 1.00 98.25 217 PRO A CA 1
ATOM 1713 C C . PRO A 1 217 ? -0.812 6.547 2.765 1.00 98.25 217 PRO A C 1
ATOM 1715 O O . PRO A 1 217 ? -1.836 6.259 3.383 1.00 98.25 217 PRO A O 1
ATOM 1718 N N . PHE A 1 218 ? -0.592 6.131 1.512 1.00 97.50 218 PHE A N 1
ATOM 1719 C CA . PHE A 1 218 ? -1.501 5.233 0.794 1.00 97.50 218 PHE A CA 1
ATOM 1720 C C . PHE A 1 218 ? -1.481 3.827 1.394 1.00 97.50 218 PHE A C 1
ATOM 1722 O O . PHE A 1 218 ? -2.539 3.231 1.584 1.00 97.50 218 PHE A O 1
ATOM 1729 N N . ASN A 1 219 ? -0.301 3.305 1.738 1.00 98.00 219 ASN A N 1
ATOM 1730 C CA . ASN A 1 219 ? -0.158 1.948 2.265 1.00 98.00 219 ASN A CA 1
ATOM 1731 C C . ASN A 1 219 ? -0.775 1.790 3.663 1.00 98.00 219 ASN A C 1
ATOM 1733 O O . ASN A 1 219 ? -1.425 0.776 3.914 1.00 98.00 219 ASN A O 1
ATOM 1737 N N . LEU A 1 220 ? -0.651 2.799 4.536 1.00 98.62 220 LEU A N 1
ATOM 1738 C CA . LEU A 1 220 ? -1.320 2.822 5.842 1.00 98.62 220 LEU A CA 1
ATOM 1739 C C . LEU A 1 220 ? -2.843 2.759 5.684 1.00 98.62 220 LEU A C 1
ATOM 1741 O O . LEU A 1 220 ? -3.495 1.900 6.280 1.00 98.62 220 LEU A O 1
ATOM 1745 N N . ALA A 1 221 ? -3.403 3.627 4.838 1.00 98.69 221 ALA A N 1
ATOM 1746 C CA . ALA A 1 221 ? -4.835 3.659 4.570 1.00 98.69 221 ALA A CA 1
ATOM 1747 C C . ALA A 1 221 ? -5.332 2.346 3.937 1.00 98.69 221 ALA A C 1
ATOM 1749 O O . ALA A 1 221 ? -6.349 1.805 4.367 1.00 98.69 221 ALA A O 1
ATOM 1750 N N . SER A 1 222 ? -4.591 1.810 2.962 1.00 98.81 222 SER A N 1
ATOM 1751 C CA . SER A 1 222 ? -4.936 0.591 2.223 1.00 98.81 222 SER A CA 1
ATOM 1752 C C . SER A 1 222 ? -4.939 -0.653 3.118 1.00 98.81 222 SER A C 1
ATOM 1754 O O . SER A 1 222 ? -5.952 -1.342 3.208 1.00 98.81 222 SER A O 1
ATOM 1756 N N . TYR A 1 223 ? -3.865 -0.914 3.872 1.00 98.88 223 TYR A N 1
ATOM 1757 C CA . TYR A 1 223 ? -3.810 -2.090 4.752 1.00 98.88 223 TYR A CA 1
ATOM 1758 C C . TYR A 1 223 ? -4.658 -1.936 6.020 1.00 98.88 223 TYR A C 1
ATOM 1760 O O . TYR A 1 223 ? -5.172 -2.932 6.537 1.00 98.88 223 TYR A O 1
ATOM 1768 N N . GLY A 1 224 ? -4.870 -0.706 6.499 1.00 98.81 224 GLY A N 1
ATOM 1769 C CA . GLY A 1 224 ? -5.869 -0.426 7.530 1.00 98.81 224 GLY A CA 1
ATOM 1770 C C . GLY A 1 224 ? -7.273 -0.808 7.055 1.00 98.81 224 GLY A C 1
ATOM 1771 O O . GLY A 1 224 ? -7.974 -1.550 7.741 1.00 98.81 224 GLY A O 1
ATOM 1772 N N . LEU A 1 225 ? -7.651 -0.378 5.847 1.00 98.94 225 LEU A N 1
ATOM 1773 C CA . LEU A 1 225 ? -8.928 -0.726 5.224 1.00 98.94 225 LEU A CA 1
ATOM 1774 C C . LEU A 1 225 ? -9.056 -2.234 4.957 1.00 98.94 225 LEU A C 1
ATOM 1776 O O . LEU A 1 225 ? -10.069 -2.817 5.331 1.00 98.94 225 LEU A O 1
ATOM 1780 N N . LEU A 1 226 ? -8.033 -2.886 4.394 1.00 98.94 226 LEU A N 1
ATOM 1781 C CA . LEU A 1 226 ? -8.031 -4.337 4.161 1.00 98.94 226 LEU A CA 1
ATOM 1782 C C . LEU A 1 226 ? -8.284 -5.118 5.456 1.00 98.94 226 LEU A C 1
ATOM 1784 O O . LEU A 1 226 ? -9.058 -6.073 5.470 1.00 98.94 226 LEU A O 1
ATOM 1788 N N . THR A 1 227 ? -7.667 -4.686 6.558 1.00 98.94 227 THR A N 1
ATOM 1789 C CA . THR A 1 227 ? -7.865 -5.310 7.872 1.00 98.94 227 THR A CA 1
ATOM 1790 C C . THR A 1 227 ? -9.316 -5.176 8.334 1.00 98.94 227 THR A C 1
ATOM 1792 O O . THR A 1 227 ? -9.893 -6.158 8.793 1.00 98.94 227 THR A O 1
ATOM 1795 N N . HIS A 1 228 ? -9.935 -4.001 8.162 1.00 98.94 228 HIS A N 1
ATOM 1796 C CA . HIS A 1 228 ? -11.365 -3.805 8.440 1.00 98.94 228 HIS A CA 1
ATOM 1797 C C . HIS A 1 228 ? -12.259 -4.681 7.559 1.00 98.94 228 HIS A C 1
ATOM 1799 O O . HIS A 1 228 ? -13.194 -5.294 8.068 1.00 98.94 228 HIS A O 1
ATOM 1805 N N . MET A 1 229 ? -11.967 -4.776 6.259 1.00 98.94 229 MET A N 1
ATOM 1806 C CA . MET A 1 229 ? -12.748 -5.576 5.309 1.00 98.94 229 MET A CA 1
ATOM 1807 C C . MET A 1 229 ? -12.719 -7.066 5.664 1.00 98.94 229 MET A C 1
ATOM 1809 O O . MET A 1 229 ? -13.769 -7.702 5.739 1.00 98.94 229 MET A O 1
ATOM 1813 N N . ILE A 1 230 ? -11.529 -7.616 5.936 1.00 98.88 230 ILE A N 1
ATOM 1814 C CA . ILE A 1 230 ? -11.376 -9.022 6.332 1.00 98.88 230 ILE A CA 1
ATOM 1815 C C . ILE A 1 230 ? -12.012 -9.266 7.704 1.00 98.88 230 ILE A C 1
ATOM 1817 O O . ILE A 1 230 ? -12.696 -10.271 7.884 1.00 98.88 230 ILE A O 1
ATOM 1821 N N . ALA A 1 231 ? -11.836 -8.352 8.664 1.00 98.88 231 ALA A N 1
ATOM 1822 C CA . ALA A 1 231 ? -12.474 -8.470 9.972 1.00 98.88 231 ALA A CA 1
ATOM 1823 C C . ALA A 1 231 ? -14.005 -8.536 9.837 1.00 98.88 231 ALA A C 1
ATOM 1825 O O . ALA A 1 231 ? -14.625 -9.430 10.407 1.00 98.88 231 ALA A O 1
ATOM 1826 N N . HIS A 1 232 ? -14.595 -7.667 9.010 1.00 98.69 232 HIS A N 1
ATOM 1827 C CA . HIS A 1 232 ? -16.037 -7.616 8.769 1.00 98.69 232 HIS A CA 1
ATOM 1828 C C . HIS A 1 232 ? -16.603 -8.946 8.251 1.00 98.69 232 HIS A C 1
ATOM 1830 O O . HIS A 1 232 ? -17.533 -9.489 8.842 1.00 98.69 232 HIS A O 1
ATOM 1836 N N . ILE A 1 233 ? -16.017 -9.521 7.196 1.00 98.75 233 ILE A N 1
ATOM 1837 C CA . ILE A 1 233 ? -16.512 -10.781 6.600 1.00 98.75 233 ILE A CA 1
ATOM 1838 C C . ILE A 1 233 ? -16.208 -12.026 7.447 1.00 98.75 233 ILE A C 1
ATOM 1840 O O . ILE A 1 233 ? -16.655 -13.129 7.112 1.00 98.75 233 ILE A O 1
ATOM 1844 N N . CYS A 1 234 ? -15.414 -1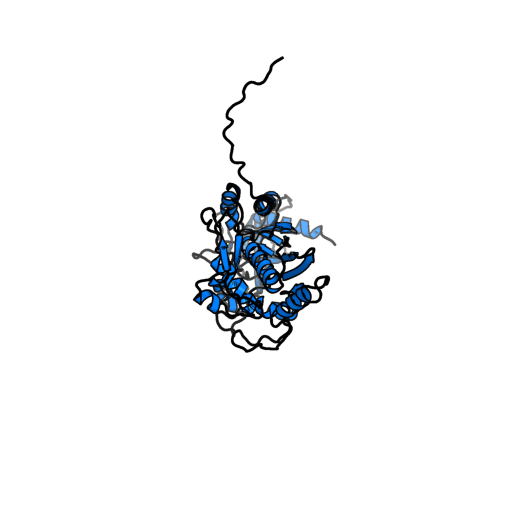1.866 8.506 1.00 98.62 234 CYS A N 1
ATOM 1845 C CA . CYS A 1 234 ? -15.054 -12.901 9.471 1.00 98.62 234 CYS A CA 1
ATOM 1846 C C . CYS A 1 234 ? -15.744 -12.717 10.831 1.00 98.62 234 CYS A C 1
ATOM 1848 O O . CYS A 1 234 ? -15.426 -13.470 11.745 1.00 98.62 234 CYS A O 1
ATOM 1850 N N . ASP A 1 235 ? -16.665 -11.755 10.963 1.00 98.19 235 ASP A N 1
ATOM 1851 C CA . ASP A 1 235 ? -17.347 -11.416 12.223 1.00 98.19 235 ASP A CA 1
ATOM 1852 C C . ASP A 1 235 ? -16.372 -11.074 13.372 1.00 98.19 235 ASP A C 1
ATOM 1854 O O . ASP A 1 235 ? -16.522 -11.471 14.527 1.00 98.19 235 ASP A O 1
ATOM 1858 N N . LEU A 1 236 ? -15.314 -10.334 13.030 1.00 98.75 236 LEU A N 1
ATOM 1859 C CA . LEU A 1 236 ? -14.292 -9.832 13.944 1.00 98.75 236 LEU A CA 1
ATOM 1860 C C . LEU A 1 236 ? -14.276 -8.301 13.943 1.00 98.75 236 LEU A C 1
ATOM 1862 O O . LEU A 1 236 ? -14.773 -7.633 13.036 1.00 98.75 236 LEU A O 1
ATOM 1866 N N . LYS A 1 237 ? -13.628 -7.723 14.954 1.00 98.69 237 LYS A N 1
ATOM 1867 C CA . LYS A 1 237 ? -13.300 -6.290 14.996 1.00 98.69 237 LYS A CA 1
ATOM 1868 C C . LYS A 1 237 ? -11.882 -6.060 14.478 1.00 98.69 237 LYS A C 1
ATOM 1870 O O . LYS A 1 237 ? -11.030 -6.925 14.635 1.00 98.69 237 LYS A O 1
ATOM 1875 N N . ALA A 1 238 ? -11.580 -4.899 13.907 1.00 98.81 238 ALA A N 1
ATOM 1876 C CA . ALA A 1 238 ? -10.190 -4.551 13.611 1.00 98.81 238 ALA A CA 1
ATOM 1877 C C . ALA A 1 238 ? -9.451 -4.127 14.896 1.00 98.81 238 ALA A C 1
ATOM 1879 O O . ALA A 1 238 ? -9.976 -3.353 15.697 1.00 98.81 238 ALA A O 1
ATOM 1880 N N . GLY A 1 239 ? -8.238 -4.650 15.086 1.00 98.75 239 GLY A N 1
ATOM 1881 C CA . GLY A 1 239 ? -7.372 -4.390 16.237 1.00 98.75 239 GLY A CA 1
ATOM 1882 C C . GLY A 1 239 ? -6.300 -3.354 15.914 1.00 98.75 239 GLY A C 1
ATOM 1883 O O . GLY A 1 239 ? -6.512 -2.158 16.107 1.00 98.75 239 GLY A O 1
ATOM 1884 N N . TYR A 1 240 ? -5.147 -3.809 15.420 1.00 98.69 240 TYR A N 1
ATOM 1885 C CA . TYR A 1 240 ? -3.997 -2.958 15.100 1.00 98.69 240 TYR A CA 1
ATOM 1886 C C . TYR A 1 240 ? -3.493 -3.143 13.670 1.00 98.69 240 TYR A C 1
ATOM 1888 O O . TYR A 1 240 ? -3.540 -4.245 13.122 1.00 98.69 240 TYR A O 1
ATOM 1896 N N . LEU A 1 241 ? -2.917 -2.073 13.122 1.00 98.88 241 LEU A N 1
ATOM 1897 C CA . LEU A 1 241 ? -1.985 -2.132 12.001 1.00 98.88 241 LEU A CA 1
ATOM 1898 C C . LEU A 1 241 ? -0.565 -1.890 12.527 1.00 98.88 241 LEU A C 1
ATOM 1900 O O . LEU A 1 241 ? -0.257 -0.789 12.980 1.00 98.88 241 LEU A O 1
ATOM 1904 N N . CYS A 1 242 ? 0.301 -2.894 12.449 1.00 98.75 242 CYS A N 1
ATOM 1905 C CA . CYS A 1 242 ? 1.733 -2.767 12.709 1.00 98.75 242 CYS A CA 1
ATOM 1906 C C . CYS A 1 242 ? 2.456 -2.603 11.370 1.00 98.75 242 CYS A C 1
ATOM 1908 O O . CYS A 1 242 ? 2.400 -3.496 10.528 1.00 98.75 242 CYS A O 1
ATOM 1910 N N . HIS A 1 243 ? 3.136 -1.485 11.148 1.00 98.69 243 HIS A N 1
ATOM 1911 C CA . HIS A 1 243 ? 3.855 -1.212 9.907 1.00 98.69 243 HIS A CA 1
ATOM 1912 C C . HIS A 1 243 ? 5.356 -1.281 10.153 1.00 98.69 243 HIS A C 1
ATOM 1914 O O . HIS A 1 243 ? 5.892 -0.548 10.980 1.00 98.69 243 HIS A O 1
ATOM 1920 N N . VAL A 1 244 ? 6.024 -2.189 9.447 1.00 98.69 244 VAL A N 1
ATOM 1921 C CA . VAL A 1 244 ? 7.473 -2.375 9.462 1.00 98.69 244 VAL A CA 1
ATOM 1922 C C . VAL A 1 244 ? 8.020 -1.950 8.106 1.00 98.69 244 VAL A C 1
ATOM 1924 O O . VAL A 1 244 ? 7.632 -2.492 7.071 1.00 98.69 244 VAL A O 1
ATOM 1927 N N . LEU A 1 245 ? 8.943 -0.998 8.119 1.00 98.38 245 LEU A N 1
ATOM 1928 C CA . LEU A 1 245 ? 9.615 -0.469 6.941 1.00 98.38 245 LEU A CA 1
ATOM 1929 C C . LEU A 1 245 ? 11.056 -0.981 6.891 1.00 98.38 245 LEU A C 1
ATOM 1931 O O . LEU A 1 245 ? 11.763 -0.937 7.896 1.00 98.38 245 LEU A O 1
ATOM 1935 N N . GLY A 1 246 ? 11.476 -1.457 5.718 1.00 97.44 246 GLY A N 1
ATOM 1936 C CA . GLY A 1 246 ? 12.876 -1.697 5.372 1.00 97.44 246 GLY A CA 1
ATOM 1937 C C . GLY A 1 246 ? 13.574 -0.371 5.082 1.00 97.44 246 GLY A C 1
ATOM 1938 O O . GLY A 1 246 ? 13.901 0.366 6.001 1.00 97.44 246 GLY A O 1
ATOM 1939 N N . ASP A 1 247 ? 13.763 -0.044 3.807 1.00 96.88 247 ASP A N 1
ATOM 1940 C CA . ASP A 1 247 ? 14.268 1.265 3.384 1.00 96.88 247 ASP A CA 1
ATOM 1941 C C . ASP A 1 247 ? 13.162 2.330 3.514 1.00 96.88 247 ASP A C 1
ATOM 1943 O O . ASP A 1 247 ? 12.256 2.402 2.675 1.00 96.88 247 ASP A O 1
ATOM 1947 N N . ALA A 1 248 ? 13.198 3.114 4.593 1.00 97.75 248 ALA A N 1
ATOM 1948 C CA . ALA A 1 248 ? 12.288 4.229 4.828 1.00 97.75 248 ALA A CA 1
ATOM 1949 C C . ALA A 1 248 ? 12.953 5.524 4.362 1.00 97.75 248 ALA A C 1
ATOM 1951 O O . ALA A 1 248 ? 13.958 5.945 4.936 1.00 97.75 248 ALA A O 1
ATOM 1952 N N . HIS A 1 249 ? 12.380 6.181 3.354 1.00 97.25 249 HIS A N 1
ATOM 1953 C CA . HIS A 1 249 ? 13.048 7.302 2.704 1.00 97.25 249 HIS A CA 1
ATOM 1954 C C . HIS A 1 249 ? 12.135 8.481 2.392 1.00 97.25 249 HIS A C 1
ATOM 1956 O O . HIS A 1 249 ? 10.924 8.364 2.198 1.00 97.25 249 HIS A O 1
ATOM 1962 N N . VAL A 1 250 ? 12.774 9.643 2.305 1.00 97.12 250 VAL A N 1
ATOM 1963 C CA . VAL A 1 250 ? 12.219 10.885 1.779 1.00 97.12 250 VAL A CA 1
ATOM 1964 C C . VAL A 1 250 ? 12.977 11.234 0.508 1.00 97.12 250 VAL A C 1
ATOM 1966 O O . VAL A 1 250 ? 14.196 11.404 0.541 1.00 97.12 250 VAL A O 1
ATOM 1969 N N . TYR A 1 251 ? 12.270 11.371 -0.612 1.00 91.88 251 TYR A N 1
ATOM 1970 C CA . TYR A 1 251 ? 12.874 11.916 -1.825 1.00 91.88 251 TYR A CA 1
ATOM 1971 C C . TYR A 1 251 ? 13.320 13.362 -1.608 1.00 91.88 251 TYR A C 1
ATOM 1973 O O . TYR A 1 251 ? 12.618 14.153 -0.974 1.00 91.88 251 TYR A O 1
ATOM 1981 N N . VAL A 1 252 ? 14.475 13.729 -2.165 1.00 91.25 252 VAL A N 1
ATOM 1982 C CA . VAL A 1 252 ? 15.049 15.073 -1.983 1.00 91.25 252 VAL A CA 1
ATOM 1983 C C . VAL A 1 252 ? 14.083 16.166 -2.454 1.00 91.25 252 VAL A C 1
ATOM 1985 O O . VAL A 1 252 ? 13.919 17.183 -1.784 1.00 91.25 252 VAL A O 1
ATOM 1988 N N . ASN A 1 253 ? 13.353 15.929 -3.546 1.00 89.12 253 ASN A N 1
ATOM 1989 C CA . ASN A 1 253 ? 12.344 16.858 -4.064 1.00 89.12 253 ASN A CA 1
ATOM 1990 C C . ASN A 1 253 ? 11.039 16.916 -3.236 1.00 89.12 253 ASN A C 1
ATOM 1992 O O . ASN A 1 253 ? 10.128 17.661 -3.599 1.00 89.12 253 ASN A O 1
ATOM 1996 N N . HIS A 1 254 ? 10.908 16.139 -2.155 1.00 94.38 254 HIS A N 1
ATOM 1997 C CA . HIS A 1 254 ? 9.764 16.172 -1.231 1.00 94.38 254 HIS A CA 1
ATOM 1998 C C . HIS A 1 254 ? 10.095 16.841 0.105 1.00 94.38 254 HIS A C 1
ATOM 2000 O O . HIS A 1 254 ? 9.186 17.033 0.911 1.00 94.38 254 HIS A O 1
ATOM 2006 N N . ILE A 1 255 ? 11.358 17.206 0.355 1.00 94.88 255 ILE A N 1
ATOM 2007 C CA . ILE A 1 255 ? 11.802 17.743 1.651 1.00 94.88 255 ILE A CA 1
ATOM 2008 C C . ILE A 1 255 ? 10.984 18.976 2.048 1.00 94.88 255 ILE A C 1
ATOM 2010 O O . ILE A 1 255 ? 10.381 18.970 3.119 1.00 94.88 255 ILE A O 1
ATOM 2014 N N . ASP A 1 256 ? 10.885 19.987 1.182 1.00 96.19 256 ASP A N 1
ATOM 2015 C CA . ASP A 1 256 ? 10.162 21.233 1.488 1.00 96.19 256 ASP A CA 1
ATOM 2016 C C . ASP A 1 256 ? 8.672 20.981 1.770 1.00 96.19 256 ASP A C 1
ATOM 2018 O O . ASP A 1 256 ? 8.090 21.514 2.718 1.00 96.19 256 ASP A O 1
ATOM 2022 N N . ALA A 1 257 ? 8.053 20.107 0.971 1.00 96.56 257 ALA A N 1
ATOM 2023 C CA . ALA A 1 257 ? 6.658 19.709 1.128 1.00 96.56 257 ALA A CA 1
ATOM 2024 C C . ALA A 1 257 ? 6.412 19.006 2.473 1.00 96.56 257 ALA A C 1
ATOM 2026 O O . ALA A 1 257 ? 5.416 19.272 3.150 1.00 96.56 257 ALA A O 1
ATOM 2027 N N . LEU A 1 258 ? 7.324 18.123 2.877 1.00 97.81 258 LEU A N 1
ATOM 2028 C CA . LEU A 1 258 ? 7.234 17.401 4.140 1.00 97.81 258 LEU A CA 1
ATOM 2029 C C . LEU A 1 258 ? 7.563 18.288 5.338 1.00 97.81 258 LEU A C 1
ATOM 2031 O O . LEU A 1 258 ? 6.889 18.181 6.356 1.00 97.81 258 LEU A O 1
ATOM 2035 N N . GLN A 1 259 ? 8.510 19.218 5.220 1.00 97.88 259 GLN A N 1
ATOM 2036 C CA . GLN A 1 259 ? 8.757 20.229 6.249 1.00 97.88 259 GLN A CA 1
ATOM 2037 C C . GLN A 1 259 ? 7.526 21.109 6.487 1.00 97.88 259 GLN A C 1
ATOM 2039 O O . GLN A 1 259 ? 7.232 21.450 7.630 1.00 97.88 259 GLN A O 1
ATOM 2044 N N . GLU A 1 260 ? 6.769 21.441 5.439 1.00 97.69 260 GLU A N 1
ATOM 2045 C CA . GLU A 1 260 ? 5.484 22.124 5.589 1.00 97.69 260 GLU A CA 1
ATOM 2046 C C . GLU A 1 260 ? 4.425 21.228 6.247 1.00 97.69 260 GLU A C 1
ATOM 2048 O O . GLU A 1 260 ? 3.681 21.684 7.116 1.00 97.69 260 GLU A O 1
ATOM 2053 N N . GLN A 1 261 ? 4.384 19.937 5.902 1.00 98.19 261 GLN A N 1
ATOM 2054 C CA . GLN A 1 261 ? 3.501 18.976 6.567 1.00 98.19 261 GLN A CA 1
ATOM 2055 C C . GLN A 1 261 ? 3.801 18.865 8.072 1.00 98.19 261 GLN A C 1
ATOM 2057 O O . GLN A 1 261 ? 2.869 18.819 8.870 1.00 98.19 261 GLN A O 1
ATOM 2062 N N . LEU A 1 262 ? 5.077 18.872 8.470 1.00 98.31 262 LEU A N 1
ATOM 2063 C CA . LEU A 1 262 ? 5.516 18.751 9.867 1.00 98.31 262 LEU A CA 1
ATOM 2064 C C . LEU A 1 262 ? 5.090 19.924 10.764 1.00 98.31 262 LEU A C 1
ATOM 2066 O O . LEU A 1 262 ? 5.048 19.769 11.982 1.00 98.31 262 LEU A O 1
ATOM 2070 N N . LYS A 1 263 ? 4.742 21.083 10.193 1.00 97.62 263 LYS A N 1
ATOM 2071 C CA . LYS A 1 263 ? 4.224 22.239 10.950 1.00 97.62 263 LYS A CA 1
ATOM 2072 C C . LYS A 1 263 ? 2.749 22.092 11.329 1.00 97.62 263 LYS A C 1
ATOM 2074 O O . LYS A 1 263 ? 2.232 22.882 12.118 1.00 97.62 263 LYS A O 1
ATOM 2079 N N . ARG A 1 264 ? 2.045 21.125 10.737 1.00 97.00 264 ARG A N 1
ATOM 2080 C CA . ARG A 1 264 ? 0.600 20.945 10.886 1.00 97.00 264 ARG A CA 1
ATOM 2081 C C . ARG A 1 264 ? 0.284 20.068 12.088 1.00 97.00 264 ARG A C 1
ATOM 2083 O O . ARG A 1 264 ? 0.886 19.014 12.267 1.00 97.00 264 ARG A O 1
ATOM 2090 N N . GLN A 1 265 ? -0.708 20.471 12.878 1.00 95.50 265 GLN A N 1
ATOM 2091 C CA . GLN A 1 265 ? -1.207 19.647 13.977 1.00 95.50 265 GLN A CA 1
ATOM 2092 C C . GLN A 1 265 ? -2.161 18.560 13.457 1.00 95.50 265 GLN A C 1
ATOM 2094 O O . GLN A 1 265 ? -3.145 18.898 12.794 1.00 95.50 265 GLN A O 1
ATOM 2099 N N . PRO A 1 266 ? -1.909 17.271 13.743 1.00 96.94 266 PRO A N 1
ATOM 2100 C CA . PRO A 1 266 ? -2.819 16.192 13.375 1.00 96.94 266 PRO A CA 1
ATOM 2101 C C . PRO A 1 266 ? -4.222 16.348 13.968 1.00 96.94 266 PRO A C 1
ATOM 2103 O O . PRO A 1 266 ? -4.370 16.655 15.148 1.00 96.94 266 PRO A O 1
ATOM 2106 N N . GLN A 1 267 ? -5.236 16.062 13.155 1.00 95.56 267 GLN A N 1
ATOM 2107 C CA . GLN A 1 267 ? -6.625 15.881 13.576 1.00 95.56 267 GLN A CA 1
ATOM 2108 C C . GLN A 1 267 ? -6.898 14.392 13.852 1.00 95.56 267 GLN A C 1
ATOM 2110 O O . GLN A 1 267 ? -6.126 13.533 13.404 1.00 95.56 267 GLN A O 1
ATOM 2115 N N . PRO A 1 268 ? -7.986 14.045 14.564 1.00 96.62 268 PRO A N 1
ATOM 2116 C CA . PRO A 1 268 ? -8.412 12.657 14.703 1.00 96.62 268 PRO A CA 1
ATOM 2117 C C . PRO A 1 268 ? -8.549 11.969 13.342 1.00 96.62 268 PRO A C 1
ATOM 2119 O O . PRO A 1 268 ? -9.064 12.551 12.385 1.00 96.62 268 PRO A O 1
ATOM 2122 N N . PHE A 1 269 ? -8.089 10.722 13.255 1.00 98.12 269 PHE A N 1
ATOM 2123 C CA . PHE A 1 269 ? -8.293 9.921 12.056 1.00 98.12 269 PHE A CA 1
ATOM 2124 C C . PHE A 1 269 ? -9.785 9.701 11.771 1.00 98.12 269 PHE A C 1
ATOM 2126 O O . PHE A 1 269 ? -10.585 9.623 12.708 1.00 98.12 269 PHE A O 1
ATOM 2133 N N . PRO A 1 270 ? -10.167 9.567 10.489 1.00 98.44 270 PRO A N 1
ATOM 2134 C CA . PRO A 1 270 ? -11.528 9.204 10.132 1.00 98.44 270 PRO A CA 1
ATOM 2135 C C . PRO A 1 270 ? -11.870 7.776 10.566 1.00 98.44 270 PRO A C 1
ATOM 2137 O O . PRO A 1 270 ? -11.002 6.973 10.928 1.00 98.44 270 PRO A O 1
ATOM 2140 N N . THR A 1 271 ? -13.153 7.445 10.462 1.00 98.69 271 THR A N 1
ATOM 2141 C CA . THR A 1 271 ? -13.665 6.089 10.662 1.00 98.69 271 THR A CA 1
ATOM 2142 C C . THR A 1 271 ? -14.190 5.509 9.355 1.00 98.69 271 THR A C 1
ATOM 2144 O O . THR A 1 271 ? -14.628 6.245 8.473 1.00 98.69 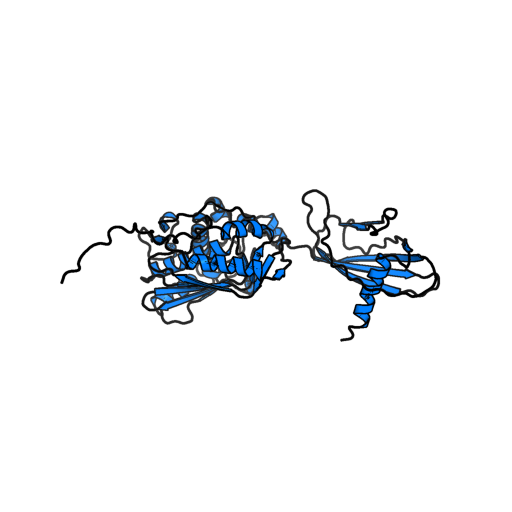271 THR A O 1
ATOM 2147 N N . VAL A 1 272 ? -14.158 4.186 9.216 1.00 98.56 272 VAL A N 1
ATOM 2148 C CA . VAL A 1 272 ? -14.778 3.467 8.103 1.00 98.56 272 VAL A CA 1
ATOM 2149 C C . VAL A 1 272 ? -16.011 2.707 8.575 1.00 98.56 272 VAL A C 1
ATOM 2151 O O . VAL A 1 272 ? -16.018 2.096 9.645 1.00 98.56 272 VAL A O 1
ATOM 2154 N N . ARG A 1 273 ? -17.055 2.725 7.748 1.00 98.06 273 ARG A N 1
ATOM 2155 C CA . ARG A 1 273 ? -18.266 1.926 7.916 1.00 98.06 273 ARG A CA 1
ATOM 2156 C C . ARG A 1 273 ? -18.639 1.273 6.593 1.00 98.06 273 ARG A C 1
ATOM 2158 O O . ARG A 1 273 ? -18.525 1.891 5.537 1.00 98.06 273 ARG A O 1
ATOM 2165 N N . PHE A 1 274 ? -19.130 0.042 6.664 1.00 98.56 274 PHE A N 1
ATOM 2166 C CA . PHE A 1 274 ? -19.583 -0.702 5.493 1.00 98.56 274 PHE A CA 1
ATOM 2167 C C . PHE A 1 274 ? -21.109 -0.675 5.365 1.00 98.56 274 PHE A C 1
ATOM 2169 O O . PHE A 1 274 ? -21.821 -0.678 6.373 1.00 98.56 274 PHE A O 1
ATOM 2176 N N . VAL A 1 275 ? -21.614 -0.614 4.132 1.00 97.75 275 VAL A N 1
ATOM 2177 C CA . VAL A 1 275 ? -23.052 -0.628 3.818 1.00 97.75 275 VAL A CA 1
ATOM 2178 C C . VAL A 1 275 ? -23.390 -1.702 2.792 1.00 97.75 275 VAL A C 1
ATOM 2180 O O . VAL A 1 275 ? -22.605 -1.987 1.894 1.00 97.75 275 VAL A O 1
ATOM 2183 N N . GLY A 1 276 ? -24.596 -2.260 2.901 1.00 95.69 276 GLY A N 1
ATOM 2184 C CA . GLY A 1 276 ? -25.070 -3.334 2.030 1.00 95.69 276 GLY A CA 1
ATOM 2185 C C . GLY A 1 276 ? -24.893 -4.726 2.638 1.00 95.69 2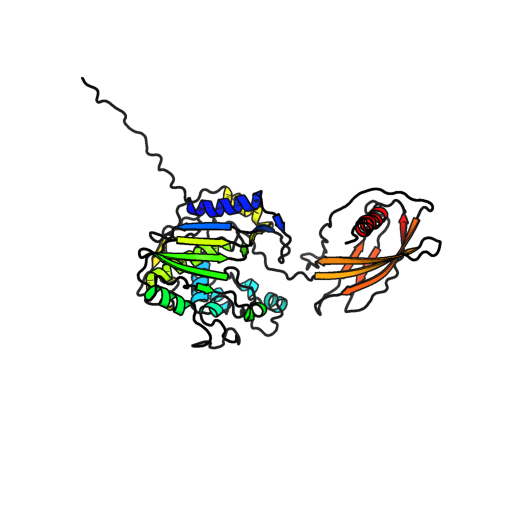76 GLY A C 1
ATOM 2186 O O . GLY A 1 276 ? -24.579 -4.878 3.816 1.00 95.69 276 GLY A O 1
ATOM 2187 N N . ASN A 1 277 ? -25.159 -5.750 1.828 1.00 95.56 277 ASN A N 1
ATOM 2188 C CA . ASN A 1 277 ? -25.086 -7.158 2.219 1.00 95.56 277 ASN A CA 1
ATOM 2189 C C . ASN A 1 277 ? -23.768 -7.768 1.724 1.00 95.56 277 ASN A C 1
ATOM 2191 O O . ASN A 1 277 ? -23.745 -8.424 0.685 1.00 95.56 277 ASN A O 1
ATOM 2195 N N . ILE A 1 278 ? -22.685 -7.508 2.453 1.00 98.25 278 ILE A N 1
ATOM 2196 C CA . ILE A 1 278 ? -21.336 -7.992 2.142 1.00 98.25 278 ILE A CA 1
ATOM 2197 C C . ILE A 1 278 ? -21.104 -9.303 2.898 1.00 98.25 278 ILE A C 1
ATOM 2199 O O . ILE A 1 278 ? -21.171 -9.330 4.126 1.00 98.25 278 ILE A O 1
ATOM 2203 N N . LYS A 1 279 ? -20.842 -10.398 2.182 1.00 97.38 279 LYS A N 1
ATOM 2204 C CA . LYS A 1 279 ? -20.619 -11.730 2.775 1.00 97.38 279 LYS A CA 1
ATOM 2205 C C . LYS A 1 279 ? -19.225 -12.275 2.492 1.00 97.38 279 LYS A C 1
ATOM 2207 O O . LYS A 1 279 ? -18.691 -13.061 3.276 1.00 97.38 279 LYS A O 1
ATOM 2212 N N . THR A 1 280 ? -18.652 -11.879 1.366 1.00 98.44 280 THR A N 1
ATOM 2213 C CA . THR A 1 280 ? -17.345 -12.301 0.874 1.00 98.44 280 THR A CA 1
ATOM 2214 C C . THR A 1 280 ? -16.467 -11.085 0.595 1.00 98.44 280 THR A C 1
ATOM 2216 O O . THR A 1 280 ? -16.950 -9.955 0.531 1.00 98.44 280 THR A O 1
ATOM 2219 N N . ILE A 1 281 ? -15.159 -11.307 0.448 1.00 98.56 281 ILE A N 1
ATOM 2220 C CA . ILE A 1 281 ? -14.211 -10.222 0.161 1.00 98.56 281 ILE A CA 1
ATOM 2221 C C . ILE A 1 281 ? -14.452 -9.588 -1.218 1.00 98.56 281 ILE A C 1
ATOM 2223 O O . ILE A 1 281 ? -14.145 -8.415 -1.412 1.00 98.56 281 ILE A O 1
ATOM 2227 N N . ASP A 1 282 ? -15.043 -10.342 -2.148 1.00 98.12 282 ASP A N 1
ATOM 2228 C CA . ASP A 1 282 ? -15.325 -9.901 -3.513 1.00 98.12 282 ASP A CA 1
ATOM 2229 C C . ASP A 1 282 ? -16.646 -9.106 -3.623 1.00 98.12 282 ASP A C 1
ATOM 2231 O O . ASP A 1 282 ? -16.880 -8.450 -4.636 1.00 98.12 282 ASP A O 1
ATOM 2235 N N . ASP A 1 283 ? -17.490 -9.097 -2.578 1.00 98.44 283 ASP A N 1
ATOM 2236 C CA . ASP A 1 283 ? -18.752 -8.333 -2.558 1.00 98.44 283 ASP A CA 1
ATOM 2237 C C . ASP A 1 283 ? -18.535 -6.821 -2.337 1.00 98.44 283 ASP A C 1
ATOM 2239 O O . ASP A 1 283 ? -19.458 -6.019 -2.516 1.00 98.44 283 ASP A O 1
ATOM 2243 N N . PHE A 1 284 ? -17.337 -6.409 -1.908 1.00 98.69 284 PHE A N 1
ATOM 2244 C CA . PHE A 1 284 ? -17.040 -5.005 -1.640 1.00 98.69 284 PHE A CA 1
ATOM 2245 C C . PHE A 1 284 ? -16.974 -4.179 -2.930 1.00 98.69 284 PHE A C 1
ATOM 2247 O O . PHE A 1 284 ? -16.260 -4.486 -3.884 1.00 98.69 284 PHE A O 1
ATOM 2254 N N . THR A 1 285 ? -17.668 -3.047 -2.905 1.00 98.44 285 THR A N 1
ATOM 2255 C CA . THR A 1 285 ? -17.644 -2.002 -3.937 1.00 98.44 285 THR A CA 1
ATOM 2256 C C . THR A 1 285 ? -17.183 -0.678 -3.338 1.00 98.44 285 THR A C 1
ATOM 2258 O O . THR A 1 285 ? -17.180 -0.513 -2.114 1.00 98.44 285 THR A O 1
ATOM 2261 N N . TYR A 1 286 ? -16.821 0.290 -4.181 1.00 98.12 286 TYR A N 1
ATOM 2262 C CA . TYR A 1 286 ? -16.457 1.627 -3.709 1.00 98.12 286 TYR A CA 1
ATOM 2263 C C . TYR A 1 286 ? -17.591 2.257 -2.885 1.00 98.12 286 TYR A C 1
ATOM 2265 O O . TYR A 1 286 ? -17.359 2.787 -1.801 1.00 98.12 286 TYR A O 1
ATOM 2273 N N . GLU A 1 287 ? -18.833 2.120 -3.349 1.00 98.19 287 GLU A N 1
ATOM 2274 C CA . GLU A 1 287 ? -20.037 2.665 -2.716 1.00 98.19 287 GLU A CA 1
ATOM 2275 C C . GLU A 1 287 ? -20.349 1.995 -1.374 1.00 98.19 287 GLU A C 1
ATOM 2277 O O . GLU A 1 287 ? -20.970 2.604 -0.503 1.00 98.19 287 GLU A O 1
ATOM 2282 N N . SER A 1 288 ? -19.908 0.749 -1.193 1.00 98.44 288 SER A N 1
ATOM 2283 C CA . SER A 1 288 ? -20.093 0.015 0.057 1.00 98.44 288 SER A CA 1
ATOM 2284 C C . SER A 1 288 ? -19.169 0.480 1.189 1.00 98.44 288 SER A C 1
ATOM 2286 O O . SER A 1 288 ? -19.401 0.117 2.341 1.00 98.44 288 SER A O 1
ATOM 2288 N N . ILE A 1 289 ? -18.144 1.289 0.889 1.00 98.75 289 ILE A N 1
ATOM 2289 C CA . ILE A 1 289 ? -17.102 1.716 1.830 1.00 98.75 289 ILE A CA 1
ATOM 2290 C C . ILE A 1 289 ? -17.261 3.210 2.127 1.00 98.75 289 ILE A C 1
ATOM 2292 O O . ILE A 1 289 ? -16.865 4.075 1.345 1.00 98.75 289 ILE A O 1
ATOM 2296 N N . ILE A 1 290 ? -17.812 3.527 3.298 1.00 98.56 290 ILE A N 1
ATOM 2297 C CA . ILE A 1 290 ? -18.079 4.904 3.720 1.00 98.56 290 ILE A CA 1
ATOM 2298 C C . ILE A 1 290 ? -16.968 5.380 4.653 1.00 98.56 290 ILE A C 1
ATOM 2300 O O . ILE A 1 290 ? -16.769 4.814 5.728 1.00 98.56 290 ILE A O 1
ATOM 2304 N N . LEU A 1 291 ? -16.264 6.438 4.245 1.00 98.56 291 LEU A N 1
ATOM 2305 C CA . LEU A 1 291 ? -15.307 7.149 5.092 1.00 98.56 291 LEU A CA 1
ATOM 2306 C C . LEU A 1 291 ? -16.019 8.301 5.806 1.00 98.56 291 LEU A C 1
ATOM 2308 O O . LEU A 1 291 ? -16.520 9.226 5.167 1.00 98.56 291 LEU A O 1
ATOM 2312 N N . GLU A 1 292 ? -16.048 8.252 7.128 1.00 98.38 292 GLU A N 1
ATOM 2313 C CA . GLU A 1 292 ? -16.740 9.209 7.983 1.00 98.38 292 GLU A CA 1
ATOM 2314 C C . GLU A 1 292 ? -15.728 10.087 8.724 1.00 98.38 292 GLU A C 1
ATOM 2316 O O . GLU A 1 292 ? -14.624 9.659 9.058 1.00 98.38 292 GLU A O 1
ATOM 2321 N N . ASN A 1 293 ? -16.108 11.338 8.990 1.00 97.25 293 ASN A N 1
ATOM 2322 C CA . ASN A 1 293 ? -15.320 12.284 9.790 1.00 97.25 293 ASN A CA 1
ATOM 2323 C C . ASN A 1 293 ? -13.925 12.616 9.222 1.00 97.25 293 ASN A C 1
ATOM 2325 O O . ASN A 1 293 ? -13.035 13.030 9.961 1.00 97.25 293 ASN A O 1
ATOM 2329 N N . TYR A 1 294 ? -13.717 12.488 7.905 1.00 97.50 294 TYR A N 1
ATOM 2330 C CA . TYR A 1 294 ? -12.438 12.843 7.290 1.00 97.50 294 TYR A CA 1
ATOM 2331 C C . TYR A 1 294 ? -12.293 14.354 7.089 1.00 97.50 294 TYR A C 1
ATOM 2333 O O . TYR A 1 294 ? -12.802 14.922 6.120 1.00 97.50 294 TYR A O 1
ATOM 2341 N N . GLN A 1 295 ? -11.555 14.998 7.994 1.00 95.69 295 GLN A N 1
ATOM 2342 C CA . GLN A 1 295 ? -11.296 16.441 7.987 1.00 95.69 295 GLN A CA 1
ATOM 2343 C C . GLN A 1 295 ? -9.805 16.750 7.752 1.00 95.69 295 GLN A C 1
ATOM 2345 O O . GLN A 1 295 ? -9.114 17.215 8.658 1.00 95.69 295 GLN A O 1
ATOM 2350 N N . PRO A 1 296 ? -9.256 16.480 6.551 1.00 96.81 296 PRO A N 1
ATOM 2351 C CA . PRO A 1 296 ? -7.848 16.724 6.291 1.00 96.81 296 PRO A CA 1
ATOM 2352 C C . PRO A 1 296 ? -7.564 18.195 5.995 1.00 96.81 296 PRO A C 1
ATOM 2354 O O . PRO A 1 296 ? -8.349 18.903 5.354 1.00 96.81 296 PRO A O 1
ATOM 2357 N N . MET A 1 297 ? -6.352 18.607 6.335 1.00 96.94 297 MET A N 1
ATOM 2358 C CA . MET A 1 297 ? -5.755 19.841 5.853 1.00 96.94 297 MET A CA 1
ATOM 2359 C C . MET A 1 297 ? -5.548 19.812 4.326 1.00 96.94 297 MET A C 1
ATOM 2361 O O . MET A 1 297 ? -5.518 18.735 3.712 1.00 96.94 297 MET A O 1
ATOM 2365 N N . PRO A 1 298 ? -5.391 20.985 3.679 1.00 96.94 298 PRO A N 1
ATOM 2366 C CA . PRO A 1 298 ? -5.237 21.081 2.229 1.00 96.94 298 PRO A CA 1
ATOM 2367 C C . PRO A 1 298 ? -4.134 20.178 1.667 1.00 96.94 298 PRO A C 1
ATOM 2369 O O . PRO A 1 298 ? -3.110 19.936 2.313 1.00 96.94 298 PRO A O 1
ATOM 2372 N N . THR A 1 299 ? -4.335 19.695 0.440 1.00 94.81 299 THR A N 1
ATOM 2373 C CA . THR A 1 299 ? -3.367 18.852 -0.271 1.00 94.81 299 THR A CA 1
ATOM 2374 C C . THR A 1 299 ? -2.000 19.530 -0.340 1.00 94.81 299 THR A C 1
ATOM 2376 O O . THR A 1 299 ? -1.904 20.709 -0.672 1.00 94.81 299 THR A O 1
ATOM 2379 N N . ILE A 1 300 ? -0.942 18.763 -0.080 1.00 93.50 300 ILE A N 1
ATOM 2380 C CA . ILE A 1 300 ? 0.440 19.163 -0.353 1.00 93.50 300 ILE A CA 1
ATOM 2381 C C . ILE A 1 300 ? 0.866 18.422 -1.616 1.00 93.50 300 ILE A C 1
ATOM 2383 O O . ILE A 1 300 ? 0.820 17.192 -1.656 1.00 93.50 300 ILE A O 1
ATOM 2387 N N . LYS A 1 301 ? 1.213 19.167 -2.667 1.00 90.88 301 LYS A N 1
ATOM 2388 C CA . LYS A 1 301 ? 1.622 18.578 -3.945 1.00 90.88 301 LYS A CA 1
ATOM 2389 C C . LYS A 1 301 ? 3.059 18.073 -3.842 1.00 90.88 301 LYS A C 1
ATOM 2391 O O . LYS A 1 301 ? 3.939 18.813 -3.421 1.00 90.88 301 LYS A O 1
ATOM 2396 N N . MET A 1 302 ? 3.273 16.835 -4.267 1.00 89.12 302 MET A N 1
ATOM 2397 C CA . MET A 1 302 ? 4.580 16.193 -4.383 1.00 89.12 302 MET A CA 1
ATOM 2398 C C . MET A 1 302 ? 4.620 15.429 -5.705 1.00 89.12 302 MET A C 1
ATOM 2400 O O . MET A 1 302 ? 3.622 14.826 -6.105 1.00 89.12 302 MET A O 1
ATOM 2404 N N . THR A 1 303 ? 5.754 15.484 -6.397 1.00 84.81 303 THR A N 1
ATOM 2405 C CA . THR A 1 303 ? 5.932 14.835 -7.702 1.00 84.81 303 THR A CA 1
ATOM 2406 C C . THR A 1 303 ? 6.490 13.434 -7.507 1.00 84.81 303 THR A C 1
ATOM 2408 O O . THR A 1 303 ? 7.525 13.275 -6.865 1.00 84.81 303 THR A O 1
ATOM 2411 N N . MET A 1 304 ? 5.835 12.421 -8.071 1.00 74.56 304 MET A N 1
ATOM 2412 C CA . MET A 1 304 ? 6.296 11.035 -7.977 1.00 74.56 304 MET A CA 1
ATOM 2413 C C . MET A 1 304 ? 7.642 10.850 -8.688 1.00 74.56 304 MET A C 1
ATOM 2415 O O . MET A 1 304 ? 7.816 11.304 -9.821 1.00 74.56 304 MET A O 1
ATOM 2419 N N . ALA A 1 305 ? 8.579 10.162 -8.039 1.00 68.50 305 ALA A N 1
ATOM 2420 C CA . ALA A 1 305 ? 9.834 9.771 -8.662 1.00 68.50 305 ALA A CA 1
ATOM 2421 C C . ALA A 1 305 ? 9.610 8.513 -9.516 1.00 68.50 305 ALA A C 1
ATOM 2423 O O . ALA A 1 305 ? 9.401 7.413 -9.004 1.00 68.50 305 ALA A O 1
ATOM 2424 N N . ILE A 1 306 ? 9.633 8.669 -10.838 1.00 57.12 306 ILE A N 1
ATOM 2425 C CA . ILE A 1 306 ? 9.587 7.533 -11.762 1.00 57.12 306 ILE A CA 1
ATOM 2426 C C . ILE A 1 306 ? 11.022 7.049 -11.931 1.00 57.12 306 ILE A C 1
ATOM 2428 O O . ILE A 1 306 ? 11.900 7.824 -12.306 1.00 57.12 306 ILE A O 1
ATOM 2432 N N . GLY A 1 307 ? 11.264 5.772 -11.633 1.00 49.50 307 GLY A N 1
ATOM 2433 C CA . GLY A 1 307 ? 12.578 5.165 -11.802 1.00 49.50 307 GLY A CA 1
ATOM 2434 C C . GLY A 1 307 ? 13.023 5.237 -13.250 1.00 49.50 307 GLY A C 1
ATOM 2435 O O . GLY A 1 307 ? 12.600 4.413 -14.050 1.00 49.50 307 GLY A O 1
ATOM 2436 N N . ARG A 1 308 ? 13.880 6.202 -13.578 1.00 41.88 308 ARG A N 1
ATOM 2437 C CA . ARG A 1 308 ? 14.651 6.168 -14.814 1.00 41.88 308 ARG A CA 1
ATOM 2438 C C . ARG A 1 308 ? 15.706 5.101 -14.601 1.00 41.88 308 ARG A C 1
ATOM 2440 O O . ARG A 1 308 ? 16.578 5.305 -13.773 1.00 41.88 308 ARG A O 1
ATOM 2447 N N . ILE A 1 309 ? 15.647 3.969 -15.298 1.00 39.56 309 ILE A N 1
ATOM 2448 C CA . ILE A 1 309 ? 16.816 3.085 -15.342 1.00 39.56 309 ILE A CA 1
ATOM 2449 C C . ILE A 1 309 ? 17.930 3.929 -15.964 1.00 39.56 309 ILE A C 1
ATOM 2451 O O . ILE A 1 309 ? 17.936 4.165 -17.171 1.00 39.56 309 ILE A O 1
ATOM 2455 N N . GLY A 1 310 ? 18.798 4.487 -15.119 1.00 35.03 310 GLY A N 1
ATOM 2456 C CA . GLY A 1 310 ? 19.969 5.208 -15.572 1.00 35.03 310 GLY A CA 1
ATOM 2457 C C . GLY A 1 310 ? 20.745 4.254 -16.460 1.00 35.03 310 GLY A C 1
ATOM 2458 O O . GLY A 1 310 ? 21.022 3.122 -16.056 1.00 35.03 310 GLY A O 1
ATOM 2459 N N . LEU A 1 311 ? 21.057 4.676 -17.685 1.00 35.09 311 LEU A N 1
ATOM 2460 C CA . LEU A 1 311 ? 22.088 3.988 -18.442 1.00 35.09 311 LEU A CA 1
ATOM 2461 C C . LEU A 1 311 ? 23.368 4.120 -17.618 1.00 35.09 311 LEU A C 1
ATOM 2463 O O . LEU A 1 311 ? 23.943 5.205 -17.524 1.00 35.09 311 LEU A O 1
ATOM 2467 N N . PHE A 1 312 ? 23.776 3.022 -16.993 1.00 33.59 312 PHE A N 1
ATOM 2468 C CA . PHE A 1 312 ? 25.111 2.893 -16.445 1.00 33.59 312 PHE A CA 1
ATOM 2469 C C . PHE A 1 312 ? 26.032 2.585 -17.621 1.00 33.59 312 PHE A C 1
ATOM 2471 O O . PHE A 1 312 ? 25.961 1.507 -18.216 1.00 33.59 312 PHE A O 1
ATOM 2478 N N . CYS A 1 313 ? 26.868 3.548 -17.989 1.00 34.09 313 CYS A N 1
ATOM 2479 C CA . CYS A 1 313 ? 27.970 3.314 -18.906 1.00 34.09 313 CYS A CA 1
ATOM 2480 C C . CYS A 1 313 ? 29.242 3.118 -18.087 1.00 34.09 313 CYS A C 1
ATOM 2482 O O . CYS A 1 313 ? 29.549 3.914 -17.199 1.00 34.09 313 CYS A O 1
ATOM 2484 N N . LYS A 1 314 ? 29.984 2.053 -18.400 1.00 32.94 314 LYS A N 1
ATOM 2485 C CA . LYS A 1 314 ? 31.363 1.896 -17.947 1.00 32.94 314 LYS A CA 1
ATOM 2486 C C . LYS A 1 314 ? 32.250 2.527 -19.014 1.00 32.94 314 LYS A C 1
ATOM 2488 O O . LYS A 1 314 ? 32.218 2.096 -20.169 1.00 32.94 314 LYS A O 1
ATOM 2493 N N . MET A 1 315 ? 32.972 3.577 -18.645 1.00 37.03 315 MET A N 1
ATOM 2494 C CA . MET A 1 315 ? 33.916 4.235 -19.540 1.00 37.03 315 MET A CA 1
ATOM 2495 C C . MET A 1 315 ? 35.325 3.820 -19.148 1.00 37.03 315 MET A C 1
ATOM 2497 O O . MET A 1 315 ? 35.708 4.025 -17.997 1.00 37.03 315 MET A O 1
ATOM 2501 N N . SER A 1 316 ? 36.065 3.259 -20.108 1.00 35.78 316 SER A N 1
ATOM 2502 C CA . SER A 1 316 ? 37.492 2.994 -19.954 1.00 35.78 316 SER A CA 1
ATOM 2503 C C . SER A 1 316 ? 38.293 3.908 -20.880 1.00 35.78 316 SER A C 1
ATOM 2505 O O . SER A 1 316 ? 38.079 3.895 -22.096 1.00 35.78 316 SER A O 1
ATOM 2507 N N . ALA A 1 317 ? 39.177 4.727 -20.309 1.00 38.84 317 ALA A N 1
ATOM 2508 C CA . ALA A 1 317 ? 40.057 5.630 -21.053 1.00 38.84 317 ALA A CA 1
ATOM 2509 C C . ALA A 1 317 ? 41.521 5.246 -20.832 1.00 38.84 317 ALA A C 1
ATOM 2511 O O . ALA A 1 317 ? 41.936 5.054 -19.686 1.00 38.84 317 ALA A O 1
ATOM 2512 N N . VAL A 1 318 ? 42.281 5.155 -21.928 1.00 36.81 318 VAL A N 1
ATOM 2513 C CA . VAL A 1 318 ? 43.731 4.956 -21.899 1.00 36.81 318 VAL A CA 1
ATOM 2514 C C . VAL A 1 318 ? 44.422 6.302 -22.068 1.00 36.81 318 VAL A C 1
ATOM 2516 O O . VAL A 1 318 ? 44.366 6.899 -23.145 1.00 36.81 318 VAL A O 1
ATOM 2519 N N . VAL A 1 319 ? 45.067 6.775 -21.002 1.00 39.69 319 VAL A N 1
ATOM 2520 C CA . VAL A 1 319 ? 45.898 7.985 -21.042 1.00 39.69 319 VAL A CA 1
ATOM 2521 C C . VAL A 1 319 ? 47.353 7.554 -21.080 1.00 39.69 319 VAL A C 1
ATOM 2523 O O . VAL A 1 319 ? 47.794 6.803 -20.208 1.00 39.69 319 VAL A O 1
ATOM 2526 N N . LYS A 1 320 ? 48.091 8.031 -22.082 1.00 38.91 320 LYS A N 1
ATOM 2527 C CA . LYS A 1 320 ? 49.541 7.868 -22.159 1.00 38.91 320 LYS A CA 1
ATOM 2528 C C . LYS A 1 320 ? 50.223 9.193 -21.874 1.00 38.91 320 LYS A C 1
ATOM 2530 O O . LYS A 1 320 ? 49.874 10.220 -22.463 1.00 38.91 320 LYS A O 1
ATOM 2535 N N . VAL A 1 321 ? 51.181 9.151 -20.958 1.00 40.31 321 VAL A N 1
ATOM 2536 C CA . VAL A 1 321 ? 52.036 10.291 -20.626 1.00 40.31 321 VAL A CA 1
ATOM 2537 C C . VAL A 1 321 ? 53.397 10.021 -21.236 1.00 40.31 321 VAL A C 1
ATOM 2539 O O . VAL A 1 321 ? 53.998 8.987 -20.952 1.00 40.31 321 VAL A O 1
ATOM 2542 N N . TYR A 1 322 ? 53.861 10.945 -22.069 1.00 40.59 322 TYR A N 1
ATOM 2543 C CA . TYR A 1 322 ? 55.212 10.910 -22.610 1.00 40.59 322 TYR A CA 1
ATOM 2544 C C . TYR A 1 322 ? 55.966 12.110 -22.051 1.00 40.59 322 TYR A C 1
ATOM 2546 O O . TYR A 1 322 ? 55.528 13.254 -22.210 1.00 40.59 322 TYR A O 1
ATOM 2554 N N . ASP A 1 323 ? 57.078 11.833 -21.381 1.00 40.62 323 ASP A N 1
ATOM 2555 C CA . ASP A 1 323 ? 58.163 12.803 -21.264 1.00 40.62 323 ASP A CA 1
ATOM 2556 C C . ASP A 1 323 ? 59.009 12.711 -22.550 1.00 40.62 323 ASP A C 1
ATOM 2558 O O . ASP A 1 323 ? 58.890 11.738 -23.299 1.00 40.62 323 ASP A O 1
ATOM 2562 N N . GLU A 1 324 ? 59.862 13.692 -22.839 1.00 41.31 324 GLU A N 1
ATOM 2563 C CA . GLU A 1 324 ? 60.732 13.660 -24.032 1.00 41.31 324 GLU A CA 1
ATOM 2564 C C . GLU A 1 324 ? 61.806 12.534 -23.991 1.00 41.31 324 GLU A C 1
ATOM 2566 O O . GLU A 1 324 ? 62.626 12.434 -24.902 1.00 41.31 324 GLU A O 1
ATOM 2571 N N . ASP A 1 325 ? 61.757 11.631 -23.000 1.00 40.88 325 ASP A N 1
ATOM 2572 C CA . ASP A 1 325 ? 62.513 10.370 -22.896 1.00 40.88 325 ASP A CA 1
ATOM 2573 C C . ASP A 1 325 ? 61.524 9.184 -22.695 1.00 40.88 325 ASP A C 1
ATOM 2575 O O . ASP A 1 325 ? 60.526 9.334 -21.979 1.00 40.88 325 ASP A O 1
ATOM 2579 N N . PRO A 1 326 ? 61.724 8.000 -23.319 1.00 36.03 326 PRO A N 1
ATOM 2580 C CA . PRO A 1 326 ? 60.656 7.082 -23.723 1.00 36.03 326 PRO A CA 1
ATOM 2581 C C . PRO A 1 326 ? 60.214 6.150 -22.588 1.00 36.03 326 PRO A C 1
ATOM 2583 O O . PRO A 1 326 ? 60.317 4.926 -22.678 1.00 36.03 326 PRO A O 1
ATOM 2586 N N . THR A 1 327 ? 59.699 6.721 -21.507 1.00 37.59 327 THR A N 1
ATOM 2587 C CA . THR A 1 327 ? 58.995 5.964 -20.470 1.00 37.59 327 THR A CA 1
ATOM 2588 C C . THR A 1 327 ? 57.502 6.033 -20.759 1.00 37.59 327 THR A C 1
ATOM 2590 O O . THR A 1 327 ? 56.837 7.008 -20.426 1.00 37.59 327 THR A O 1
ATOM 2593 N N . GLU A 1 328 ? 56.973 5.007 -21.424 1.00 39.53 328 GLU A N 1
ATOM 2594 C CA . GLU A 1 328 ? 55.537 4.872 -21.674 1.00 39.53 328 GLU A CA 1
ATOM 2595 C C . GLU A 1 328 ? 54.838 4.463 -20.374 1.00 39.53 328 GLU A C 1
ATOM 2597 O O . GLU A 1 328 ? 55.014 3.344 -19.888 1.00 39.53 328 GLU A O 1
ATOM 2602 N N . ILE A 1 329 ? 54.033 5.363 -19.809 1.00 39.03 329 ILE A N 1
ATOM 2603 C CA . ILE A 1 329 ? 53.146 5.024 -18.695 1.00 39.03 329 ILE A CA 1
ATOM 2604 C C . ILE A 1 329 ? 51.714 4.984 -19.222 1.00 39.03 329 ILE A C 1
ATOM 2606 O O . ILE A 1 329 ? 51.182 5.991 -19.689 1.00 39.03 329 ILE A O 1
ATOM 2610 N N . THR A 1 330 ? 51.113 3.795 -19.170 1.00 36.50 330 THR A N 1
ATOM 2611 C CA . THR A 1 330 ? 49.736 3.535 -19.606 1.00 36.50 330 THR A CA 1
ATOM 2612 C C . THR A 1 330 ? 48.815 3.515 -18.394 1.00 36.50 330 THR A C 1
ATOM 2614 O O . THR A 1 330 ? 49.012 2.713 -17.481 1.00 36.50 330 THR A O 1
ATOM 2617 N N . PHE A 1 331 ? 47.780 4.353 -18.403 1.00 39.62 331 PHE A N 1
ATOM 2618 C CA . PHE A 1 331 ? 46.780 4.405 -17.337 1.00 39.62 331 PHE A CA 1
ATOM 2619 C C . PHE A 1 331 ? 45.411 3.977 -17.861 1.00 39.62 331 PHE A C 1
ATOM 2621 O O . PHE A 1 331 ? 44.975 4.493 -18.886 1.00 39.62 331 PHE A O 1
ATOM 2628 N N . ILE A 1 332 ? 44.726 3.071 -17.154 1.00 36.59 332 ILE A N 1
ATOM 2629 C CA . ILE A 1 332 ? 43.350 2.648 -17.456 1.00 36.59 332 ILE A CA 1
ATOM 2630 C C . ILE A 1 332 ? 42.439 3.183 -16.354 1.00 36.59 332 ILE A C 1
ATOM 2632 O O . ILE A 1 332 ? 42.555 2.772 -15.201 1.00 36.59 332 ILE A O 1
ATOM 2636 N N . TYR A 1 333 ? 41.529 4.086 -16.704 1.00 39.69 333 TYR A N 1
ATOM 2637 C CA . TYR A 1 333 ? 40.519 4.595 -15.774 1.00 39.69 333 TYR A CA 1
ATOM 2638 C C . TYR A 1 333 ? 39.191 3.911 -16.004 1.00 39.69 333 TYR A C 1
ATOM 2640 O O . TYR A 1 333 ? 38.754 3.867 -17.141 1.00 39.69 333 TYR A O 1
ATOM 2648 N N . ASP A 1 334 ? 38.520 3.487 -14.938 1.00 34.84 334 ASP A N 1
ATOM 2649 C CA . ASP A 1 334 ? 37.132 3.037 -14.985 1.00 34.84 334 ASP A CA 1
ATOM 2650 C C . ASP A 1 334 ? 36.242 4.087 -14.312 1.00 34.84 334 ASP A C 1
ATOM 2652 O O . ASP A 1 334 ? 36.282 4.248 -13.092 1.00 34.84 334 ASP A O 1
ATOM 2656 N N . TRP A 1 335 ? 35.444 4.820 -15.091 1.00 40.09 335 TRP A N 1
ATOM 2657 C CA . TRP A 1 335 ? 34.471 5.776 -14.547 1.00 40.09 335 TRP A CA 1
ATOM 2658 C C . TRP A 1 335 ? 33.046 5.219 -14.642 1.00 40.09 335 TRP A C 1
ATOM 2660 O O . TRP A 1 335 ? 32.624 4.807 -15.732 1.00 40.09 335 TRP A O 1
ATOM 2670 N N . PRO A 1 336 ? 32.268 5.231 -13.543 1.00 32.91 336 PRO A N 1
ATOM 2671 C CA . PRO A 1 336 ? 30.828 5.056 -13.624 1.00 32.91 336 PRO A CA 1
ATOM 2672 C C . PRO A 1 336 ? 30.207 6.347 -14.172 1.00 32.91 336 PRO A C 1
ATOM 2674 O O . PRO A 1 336 ? 30.204 7.375 -13.502 1.00 32.91 336 PRO A O 1
ATOM 2677 N N . VAL A 1 337 ? 29.672 6.308 -15.394 1.00 36.09 337 VAL A N 1
ATOM 2678 C CA . VAL A 1 337 ? 28.984 7.460 -15.998 1.00 36.09 337 VAL A CA 1
ATOM 2679 C C . VAL A 1 337 ? 27.482 7.191 -16.015 1.00 36.09 337 VAL A C 1
ATOM 2681 O O . VAL A 1 337 ? 27.027 6.212 -16.610 1.00 36.09 337 VAL A O 1
ATOM 2684 N N . GLN A 1 338 ? 26.706 8.069 -15.374 1.00 34.59 338 GLN A N 1
ATOM 2685 C CA . GLN A 1 338 ? 25.249 8.107 -15.518 1.00 34.59 338 GLN A CA 1
ATOM 2686 C C . GLN A 1 338 ? 24.881 9.036 -16.677 1.00 34.59 338 GLN A C 1
ATOM 2688 O O . GLN A 1 338 ? 25.181 10.228 -16.648 1.00 34.59 338 GLN A O 1
ATOM 2693 N N . ILE A 1 339 ? 24.220 8.495 -17.703 1.00 35.50 339 ILE A N 1
ATOM 2694 C CA . ILE A 1 339 ? 23.701 9.298 -18.817 1.00 35.50 339 ILE A CA 1
ATOM 2695 C C . ILE A 1 339 ? 22.260 9.711 -18.502 1.00 35.50 339 ILE A C 1
ATOM 2697 O O . ILE A 1 339 ? 21.359 8.871 -18.446 1.00 35.50 339 ILE A O 1
ATOM 2701 N N . PHE A 1 340 ? 22.026 11.012 -18.329 1.00 33.31 340 PHE A N 1
ATOM 2702 C CA . PHE A 1 340 ? 20.682 11.581 -18.214 1.00 33.31 340 PHE A CA 1
ATOM 2703 C C . PHE A 1 340 ? 20.120 11.933 -19.600 1.00 33.31 340 PHE A C 1
ATOM 2705 O O . PHE A 1 340 ? 20.825 12.478 -20.445 1.00 33.31 340 PHE A O 1
ATOM 2712 N N . GLN A 1 341 ? 18.826 11.681 -19.834 1.00 31.48 341 GLN A N 1
ATOM 2713 C CA . GLN A 1 341 ? 18.118 12.320 -20.950 1.00 31.48 341 GLN A CA 1
ATOM 2714 C C . GLN A 1 341 ? 17.973 13.826 -20.672 1.00 31.48 341 GLN A C 1
ATOM 2716 O O . GLN A 1 341 ? 17.508 14.179 -19.579 1.00 31.48 341 GLN A O 1
ATOM 2721 N N . PRO A 1 342 ? 18.288 14.709 -21.636 1.00 30.36 342 PRO A N 1
ATOM 2722 C CA . PRO A 1 342 ? 18.158 16.141 -21.437 1.00 30.36 342 PRO A CA 1
ATOM 2723 C C . PRO A 1 342 ? 16.681 16.540 -21.366 1.00 30.36 342 PRO A C 1
ATOM 2725 O O . PRO A 1 342 ? 15.899 16.265 -22.275 1.00 30.36 342 PRO A O 1
ATOM 2728 N N . VAL A 1 343 ? 16.315 17.270 -20.315 1.00 31.05 343 VAL A N 1
ATOM 2729 C CA . VAL A 1 343 ? 15.237 18.258 -20.397 1.00 31.05 343 VAL A CA 1
ATOM 2730 C C . VAL A 1 343 ? 15.957 19.574 -20.694 1.00 31.05 343 VAL A C 1
ATOM 2732 O O . VAL A 1 343 ? 16.685 20.067 -19.842 1.00 31.05 343 VAL A O 1
ATOM 2735 N N . ASN A 1 344 ? 15.806 20.100 -21.914 1.00 27.70 344 ASN A N 1
ATOM 2736 C CA . ASN A 1 344 ? 16.355 21.385 -22.399 1.00 27.70 344 ASN A CA 1
ATOM 2737 C C . ASN A 1 344 ? 17.800 21.430 -22.950 1.00 27.70 344 ASN A C 1
ATOM 2739 O O . ASN A 1 344 ? 18.423 22.486 -22.926 1.00 27.70 344 ASN A O 1
ATOM 2743 N N . GLY A 1 345 ? 18.316 20.352 -23.547 1.00 26.61 345 GLY A N 1
ATOM 2744 C CA . GLY A 1 345 ? 19.456 20.462 -24.478 1.00 26.61 345 GLY A CA 1
ATOM 2745 C C . GLY A 1 345 ? 20.836 20.755 -23.870 1.00 26.61 345 GLY A C 1
ATOM 2746 O O . GLY A 1 345 ? 21.744 21.113 -24.614 1.00 26.61 345 GLY A O 1
ATOM 2747 N N . PHE A 1 346 ? 21.026 20.553 -22.565 1.00 23.41 346 PHE A N 1
ATOM 2748 C CA . PHE A 1 346 ? 22.343 20.583 -21.924 1.00 23.41 346 PHE A CA 1
ATOM 2749 C C . PHE A 1 346 ? 22.553 19.318 -21.082 1.00 23.41 346 PHE A C 1
ATOM 2751 O O . PHE A 1 346 ? 21.671 18.920 -20.321 1.00 23.41 346 PHE A O 1
ATOM 2758 N N . ASN A 1 347 ? 23.719 18.686 -21.233 1.00 29.45 347 ASN A N 1
ATOM 2759 C CA . ASN A 1 347 ? 24.164 17.587 -20.379 1.00 29.45 347 ASN A CA 1
ATOM 2760 C C . ASN A 1 347 ? 24.726 18.181 -19.081 1.00 29.45 347 ASN A C 1
ATOM 2762 O O . ASN A 1 347 ? 25.645 18.996 -19.136 1.00 29.45 347 ASN A O 1
ATOM 2766 N N . VAL A 1 348 ? 24.188 17.778 -17.929 1.00 25.77 348 VAL A N 1
ATOM 2767 C CA . VAL A 1 348 ? 24.757 18.098 -16.612 1.00 25.77 348 VAL A CA 1
ATOM 2768 C C . VAL A 1 348 ? 25.467 16.847 -16.108 1.00 25.77 348 VAL A C 1
ATOM 2770 O O . VAL A 1 348 ? 24.830 15.815 -15.900 1.00 25.77 348 VAL A O 1
ATOM 2773 N N . PHE A 1 349 ? 26.785 16.934 -15.949 1.00 33.34 349 PHE A N 1
ATOM 2774 C CA . PHE A 1 349 ? 27.589 15.938 -15.246 1.00 33.34 349 PHE A CA 1
ATOM 2775 C C . PHE A 1 349 ? 27.580 16.308 -13.758 1.00 33.34 349 PHE A C 1
ATOM 2777 O O . PHE A 1 349 ? 27.840 17.460 -13.422 1.00 33.34 349 PHE A O 1
ATOM 2784 N N . GLY A 1 350 ? 27.198 15.375 -12.882 1.00 25.80 350 GLY A N 1
ATOM 2785 C CA . GLY A 1 350 ? 27.205 15.596 -11.434 1.00 25.80 350 GLY A CA 1
ATOM 2786 C C . GLY A 1 350 ? 28.628 15.556 -10.876 1.00 25.80 350 GLY A C 1
ATOM 2787 O O . GLY A 1 350 ? 29.403 14.681 -11.257 1.00 25.80 350 GLY A O 1
ATOM 2788 N N . ASP A 1 351 ? 28.943 16.505 -9.995 1.00 27.78 351 ASP A N 1
ATOM 2789 C CA . ASP A 1 351 ? 30.242 16.675 -9.341 1.00 27.78 351 ASP A CA 1
ATOM 2790 C C . ASP A 1 351 ? 30.717 15.392 -8.638 1.00 27.78 351 ASP A C 1
ATOM 2792 O O . ASP A 1 351 ? 30.051 14.876 -7.738 1.00 27.78 351 ASP A O 1
ATOM 2796 N N . THR A 1 352 ? 31.897 14.896 -9.013 1.00 31.52 352 THR A N 1
ATOM 2797 C CA . THR A 1 352 ? 32.640 13.885 -8.249 1.00 31.52 352 THR A CA 1
ATOM 2798 C C . THR A 1 352 ? 33.672 14.575 -7.359 1.00 31.52 352 THR A C 1
ATOM 2800 O O . THR A 1 352 ? 34.425 15.429 -7.824 1.00 31.52 352 THR A O 1
ATOM 2803 N N . GLU A 1 353 ? 33.667 14.205 -6.079 1.00 26.08 353 GLU A N 1
ATOM 2804 C CA . GLU A 1 353 ? 34.426 14.781 -4.962 1.00 26.08 353 GLU A CA 1
ATOM 2805 C C . GLU A 1 353 ? 35.902 15.103 -5.271 1.00 26.08 353 GLU A C 1
ATOM 2807 O O . GLU A 1 353 ? 36.662 14.275 -5.775 1.00 26.08 353 GLU A O 1
ATOM 2812 N N . THR A 1 354 ? 36.319 16.322 -4.921 1.00 24.62 354 THR A N 1
ATOM 2813 C CA . THR A 1 354 ? 37.691 16.830 -5.057 1.00 24.62 354 THR A CA 1
ATOM 2814 C C . THR A 1 354 ? 38.563 16.332 -3.895 1.00 24.62 354 THR A C 1
ATOM 2816 O O . THR A 1 354 ? 38.343 16.717 -2.748 1.00 24.62 354 THR A O 1
ATOM 2819 N N . PHE A 1 355 ? 39.580 15.510 -4.168 1.00 23.36 355 PHE A N 1
ATOM 2820 C CA . PHE A 1 355 ? 40.636 15.165 -3.203 1.00 23.36 355 PHE A CA 1
ATOM 2821 C C . PHE A 1 355 ? 41.908 15.983 -3.503 1.00 23.36 355 PHE A C 1
ATOM 2823 O O . PHE A 1 355 ? 42.297 16.090 -4.660 1.00 23.36 355 PHE A O 1
ATOM 2830 N N . CYS A 1 356 ? 42.546 16.562 -2.472 1.00 22.48 356 CYS A N 1
ATOM 2831 C CA . CYS A 1 356 ? 43.736 17.432 -2.578 1.00 22.48 356 CYS A CA 1
ATOM 2832 C C . CYS A 1 356 ? 44.848 17.007 -1.602 1.00 22.48 356 CYS A C 1
ATOM 2834 O O . CYS A 1 356 ? 44.583 16.947 -0.405 1.00 22.48 356 CYS A O 1
ATOM 2836 N N . THR A 1 357 ? 46.077 16.763 -2.080 1.00 21.86 357 THR A N 1
ATOM 2837 C CA . THR A 1 357 ? 47.348 16.700 -1.323 1.00 21.86 357 THR A CA 1
ATOM 2838 C C . THR A 1 357 ? 48.559 16.768 -2.272 1.00 21.86 357 THR A C 1
ATOM 2840 O O . THR A 1 357 ? 48.621 16.021 -3.246 1.00 21.86 357 THR A O 1
ATOM 2843 N N . ASN A 1 358 ? 49.560 17.565 -1.887 1.00 28.86 358 ASN A N 1
ATOM 2844 C CA . ASN A 1 358 ? 50.747 17.941 -2.668 1.00 28.86 358 ASN A CA 1
ATOM 2845 C C . ASN A 1 358 ? 51.829 16.848 -2.817 1.00 28.86 358 ASN A C 1
ATOM 2847 O O . ASN A 1 358 ? 52.184 16.190 -1.835 1.00 28.86 358 ASN A O 1
ATOM 2851 N N . TYR A 1 359 ? 52.497 16.803 -3.980 1.00 26.98 359 TYR A N 1
ATOM 2852 C CA . TYR A 1 359 ? 53.878 16.303 -4.113 1.00 26.98 359 TYR A CA 1
ATOM 2853 C C . TYR A 1 359 ? 54.642 16.971 -5.274 1.00 26.98 359 TYR A C 1
ATOM 2855 O O . TYR A 1 359 ? 54.050 17.410 -6.253 1.00 26.98 359 TYR A O 1
ATOM 2863 N N . ARG A 1 360 ? 55.978 17.042 -5.166 1.00 32.84 360 ARG A N 1
ATOM 2864 C CA . ARG A 1 360 ? 56.891 17.764 -6.073 1.00 32.84 360 ARG A CA 1
ATOM 2865 C C . ARG A 1 360 ? 58.025 16.840 -6.542 1.00 32.84 360 ARG A C 1
ATOM 2867 O O . ARG A 1 360 ? 58.706 16.258 -5.705 1.00 32.84 360 ARG A O 1
ATOM 2874 N N . SER A 1 361 ? 58.278 16.751 -7.850 1.00 31.88 361 SER A N 1
ATOM 2875 C CA . SER A 1 361 ? 59.526 16.207 -8.424 1.00 31.88 361 SER A CA 1
ATOM 2876 C C . SER A 1 361 ? 59.734 16.707 -9.864 1.00 31.88 361 SER A C 1
ATOM 2878 O O . SER A 1 361 ? 58.798 17.208 -10.479 1.00 31.88 361 SER A O 1
ATOM 2880 N N . ALA A 1 362 ? 60.971 16.623 -10.357 1.00 38.06 362 ALA A N 1
ATOM 2881 C CA . ALA A 1 362 ? 61.687 17.679 -11.071 1.00 38.06 362 ALA A CA 1
ATOM 2882 C C . ALA A 1 362 ? 61.805 17.557 -12.607 1.00 38.06 362 ALA A C 1
ATOM 2884 O O . ALA A 1 362 ? 61.737 16.467 -13.174 1.00 38.06 362 ALA A O 1
ATOM 2885 N N . ASN A 1 363 ? 62.101 18.733 -13.183 1.00 44.50 363 ASN A N 1
ATOM 2886 C CA . ASN A 1 363 ? 62.661 19.096 -14.494 1.00 44.50 363 ASN A CA 1
ATOM 2887 C C . ASN A 1 363 ? 61.770 18.913 -15.739 1.00 44.50 363 ASN A C 1
ATOM 2889 O O . ASN A 1 363 ? 61.358 17.802 -16.040 1.00 44.50 363 ASN A O 1
ATOM 2893 N N . HIS A 1 364 ? 61.562 20.037 -16.447 1.00 46.06 364 HIS A N 1
ATOM 2894 C CA . HIS A 1 364 ? 60.711 20.330 -17.624 1.00 46.06 364 HIS A CA 1
ATOM 2895 C C . HIS A 1 364 ? 59.316 20.921 -17.310 1.00 46.06 364 HIS A C 1
ATOM 2897 O O . HIS A 1 364 ? 58.606 20.442 -16.425 1.00 46.06 364 HIS A O 1
ATOM 2903 N N . GLU A 1 365 ? 58.971 22.016 -18.011 1.00 46.22 365 GLU A N 1
ATOM 2904 C CA . GLU A 1 365 ? 57.815 22.899 -17.732 1.00 46.22 365 GLU A CA 1
ATOM 2905 C C . GLU A 1 365 ? 56.451 22.299 -18.138 1.00 46.22 365 GLU A C 1
ATOM 2907 O O . GLU A 1 365 ? 55.423 22.686 -17.582 1.00 46.22 365 GLU A O 1
ATOM 2912 N N . TRP A 1 366 ? 56.422 21.332 -19.064 1.00 45.12 366 TRP A N 1
ATOM 2913 C CA . TRP A 1 366 ? 55.192 20.802 -19.669 1.00 45.12 366 TRP A CA 1
ATOM 2914 C C . TRP A 1 366 ? 55.245 19.282 -19.828 1.00 45.12 366 TRP A C 1
ATOM 2916 O O . TRP A 1 366 ? 56.311 18.734 -20.093 1.00 45.12 366 TRP A O 1
ATOM 2926 N N . ILE A 1 367 ? 54.091 18.615 -19.731 1.00 44.62 367 ILE A N 1
ATOM 2927 C CA . ILE A 1 367 ? 53.933 17.197 -20.094 1.00 44.62 367 ILE A CA 1
ATOM 2928 C C . ILE A 1 367 ? 52.954 17.042 -21.262 1.00 44.62 367 ILE A C 1
ATOM 2930 O O . ILE A 1 367 ? 52.015 17.832 -21.415 1.00 44.62 367 ILE A O 1
ATOM 2934 N N . HIS A 1 368 ? 53.175 16.021 -22.091 1.00 40.38 368 HIS A N 1
ATOM 2935 C CA . HIS A 1 368 ? 52.291 15.678 -23.200 1.00 40.38 368 HIS A CA 1
ATOM 2936 C C . HIS A 1 368 ? 51.313 14.576 -22.791 1.00 40.38 368 HIS A C 1
ATOM 2938 O O . HIS A 1 368 ? 51.728 13.486 -22.390 1.00 40.38 368 HIS A O 1
ATOM 2944 N N . LEU A 1 369 ? 50.016 14.848 -22.938 1.00 40.50 369 LEU A N 1
ATOM 2945 C CA . LEU A 1 369 ? 48.960 13.872 -22.691 1.00 40.50 369 LEU A CA 1
ATOM 2946 C C . LEU A 1 369 ? 48.346 13.417 -24.010 1.00 40.50 369 LEU A C 1
ATOM 2948 O O . LEU A 1 369 ? 47.947 14.246 -24.829 1.00 40.50 369 LEU A O 1
ATOM 2952 N N . TYR A 1 370 ? 48.253 12.100 -24.186 1.00 38.50 370 TYR A N 1
ATOM 2953 C CA . TYR A 1 370 ? 47.600 11.477 -25.331 1.00 38.50 370 TYR A CA 1
ATOM 2954 C C . TYR A 1 370 ? 46.434 10.627 -24.845 1.00 38.50 370 TYR A C 1
ATOM 2956 O O . TYR A 1 370 ? 46.607 9.719 -24.027 1.00 38.50 370 TYR A O 1
ATOM 2964 N N . LEU A 1 371 ? 45.245 10.916 -25.371 1.00 41.31 371 LEU A N 1
ATOM 2965 C CA . LEU A 1 371 ? 44.089 10.042 -25.238 1.00 41.31 371 LEU A CA 1
ATOM 2966 C C . LEU A 1 371 ? 44.091 9.096 -26.438 1.00 41.31 371 LEU A C 1
ATOM 2968 O O . LEU A 1 371 ? 43.733 9.484 -27.542 1.00 41.31 371 LEU A O 1
ATOM 2972 N N . GLU A 1 372 ? 44.567 7.871 -26.250 1.00 33.78 372 GLU A N 1
ATOM 2973 C CA . GLU A 1 372 ? 44.834 6.992 -27.394 1.00 33.78 372 GLU A CA 1
ATOM 2974 C C . GLU A 1 372 ? 43.605 6.156 -27.774 1.00 33.78 372 GLU A C 1
ATOM 2976 O O . GLU A 1 372 ? 43.318 5.968 -28.956 1.00 33.78 372 GLU A O 1
ATOM 2981 N N . GLN A 1 373 ? 42.851 5.688 -26.772 1.00 39.19 373 GLN A N 1
ATOM 2982 C CA . GLN A 1 373 ? 41.621 4.922 -26.964 1.00 39.19 373 GLN A CA 1
ATOM 2983 C C . GLN A 1 373 ? 40.624 5.189 -25.837 1.00 39.19 373 GLN A C 1
ATOM 2985 O O . GLN A 1 373 ? 40.952 5.102 -24.650 1.00 39.19 373 GLN A O 1
ATOM 2990 N N . SER A 1 374 ? 39.378 5.464 -26.219 1.00 38.16 374 SER A N 1
ATOM 2991 C CA . SER A 1 374 ? 38.238 5.420 -25.305 1.00 38.16 374 SER A CA 1
ATOM 2992 C C . SER A 1 374 ? 37.280 4.332 -25.773 1.00 38.16 374 SER A C 1
ATOM 2994 O O . SER A 1 374 ? 36.931 4.247 -26.953 1.00 38.16 374 SER A O 1
ATOM 2996 N N . THR A 1 375 ? 36.883 3.458 -24.850 1.00 35.88 375 THR A N 1
ATOM 2997 C CA . THR A 1 375 ? 35.863 2.442 -25.121 1.00 35.88 375 THR A CA 1
ATOM 2998 C C . THR A 1 375 ? 34.680 2.709 -24.210 1.00 35.88 375 THR A C 1
ATOM 3000 O O . THR A 1 375 ? 34.798 2.666 -22.985 1.00 35.88 375 THR A O 1
ATOM 3003 N N . VAL A 1 376 ? 33.529 2.997 -24.813 1.00 36.44 376 VAL A N 1
ATOM 3004 C CA . VAL A 1 376 ? 32.258 3.101 -24.097 1.00 36.44 376 VAL A CA 1
ATOM 3005 C C . VAL A 1 376 ? 31.535 1.776 -24.273 1.00 36.44 376 VAL A C 1
ATOM 3007 O O . VAL A 1 376 ? 31.012 1.479 -25.347 1.00 36.44 376 VAL A O 1
ATOM 3010 N N . VAL A 1 377 ? 31.505 0.960 -23.221 1.00 35.16 377 VAL A N 1
ATOM 3011 C CA . VAL A 1 377 ? 30.709 -0.268 -23.231 1.00 35.16 377 VAL A CA 1
ATOM 3012 C C . VAL A 1 377 ? 29.316 0.083 -22.728 1.00 35.16 377 VAL A C 1
ATOM 3014 O O . VAL A 1 377 ? 29.108 0.376 -21.550 1.00 35.16 377 VAL A O 1
ATOM 3017 N N . THR A 1 378 ? 28.349 0.085 -23.644 1.00 35.00 378 THR A N 1
ATOM 3018 C CA . THR A 1 378 ? 26.931 0.250 -23.304 1.00 35.00 378 THR A CA 1
ATOM 3019 C C . THR A 1 378 ? 26.295 -1.129 -23.178 1.00 35.00 378 THR A C 1
ATOM 3021 O O . THR A 1 378 ? 26.457 -1.962 -24.066 1.00 35.00 378 THR A O 1
ATOM 3024 N N . MET A 1 379 ? 25.566 -1.394 -22.092 1.00 34.50 379 MET A N 1
ATOM 3025 C CA . MET A 1 379 ? 24.844 -2.665 -21.916 1.00 34.50 379 MET A CA 1
ATOM 3026 C C . MET A 1 379 ? 23.478 -2.688 -22.633 1.00 34.50 379 MET A C 1
ATOM 3028 O O . MET A 1 379 ? 22.673 -3.580 -22.381 1.00 34.50 379 MET A O 1
ATOM 3032 N N . HIS A 1 380 ? 23.193 -1.719 -23.515 1.00 36.72 380 HIS A N 1
ATOM 3033 C CA . HIS A 1 380 ? 21.908 -1.588 -24.205 1.00 36.72 380 HIS A CA 1
ATOM 3034 C C . HIS A 1 380 ? 22.091 -1.174 -25.681 1.00 36.72 380 HIS A C 1
ATOM 3036 O O . HIS A 1 380 ? 22.861 -0.253 -25.951 1.00 36.72 380 HIS A O 1
ATOM 3042 N N . PRO A 1 381 ? 21.355 -1.762 -26.647 1.00 33.22 381 PRO A N 1
ATOM 3043 C CA . PRO A 1 381 ? 21.538 -1.536 -28.090 1.00 33.22 381 PRO A CA 1
ATOM 3044 C C . PRO A 1 381 ? 21.090 -0.154 -28.616 1.00 33.22 381 PRO A C 1
ATOM 3046 O O . PRO A 1 381 ? 20.900 0.018 -29.817 1.00 33.22 381 PRO A O 1
ATOM 3049 N N . SER A 1 382 ? 20.883 0.855 -27.763 1.00 39.44 382 SER A N 1
ATOM 3050 C CA . SER A 1 382 ? 20.448 2.187 -28.218 1.00 39.44 382 SER A CA 1
ATOM 3051 C C . SER A 1 382 ? 20.885 3.328 -27.298 1.00 39.44 382 SER A C 1
ATOM 3053 O O . SER A 1 382 ? 20.144 3.702 -26.391 1.00 39.44 382 SER A O 1
ATOM 3055 N N . PRO A 1 383 ? 22.036 3.957 -27.582 1.00 39.38 383 PRO A N 1
ATOM 3056 C CA . PRO A 1 383 ? 22.304 5.337 -27.199 1.00 39.38 383 PRO A CA 1
ATOM 3057 C C . PRO A 1 383 ? 22.332 6.246 -28.439 1.00 39.38 383 PRO A C 1
ATOM 3059 O O . PRO A 1 383 ? 23.013 5.967 -29.427 1.00 39.38 383 PRO A O 1
ATOM 3062 N N . LYS A 1 384 ? 21.599 7.364 -28.381 1.00 40.44 384 LYS A N 1
ATOM 3063 C CA . LYS A 1 384 ? 21.717 8.471 -29.340 1.00 40.44 384 LYS A CA 1
ATOM 3064 C C . LYS A 1 384 ? 22.731 9.473 -28.779 1.00 40.44 384 LYS A C 1
ATOM 3066 O O . LYS A 1 384 ? 22.409 10.134 -27.806 1.00 40.44 384 LYS A O 1
ATOM 3071 N N . GLU A 1 385 ? 23.912 9.512 -29.403 1.00 35.81 385 GLU A N 1
ATOM 3072 C CA . GLU A 1 385 ? 24.994 10.519 -29.324 1.00 35.81 385 GLU A CA 1
ATOM 3073 C C . GLU A 1 385 ? 25.483 10.946 -27.918 1.00 35.81 385 GLU A C 1
ATOM 3075 O O . GLU A 1 385 ? 24.744 11.516 -27.120 1.00 35.81 385 GLU A O 1
ATOM 3080 N N . CYS A 1 386 ? 26.776 10.751 -27.631 1.00 36.03 386 CYS A N 1
ATOM 3081 C CA . CYS A 1 386 ? 27.420 11.290 -26.428 1.00 36.03 386 CYS A CA 1
ATOM 3082 C C . CYS A 1 386 ? 28.466 12.336 -26.830 1.00 36.03 386 CYS A C 1
ATOM 3084 O O . CYS A 1 386 ? 29.426 12.031 -27.536 1.00 36.03 386 CYS A O 1
ATOM 3086 N N . LYS A 1 387 ? 28.285 13.577 -26.371 1.00 33.81 387 LYS A N 1
ATOM 3087 C CA . LYS A 1 387 ? 29.247 14.673 -26.540 1.00 33.81 387 LYS A CA 1
ATOM 3088 C C . LYS A 1 387 ? 29.907 14.987 -25.208 1.00 33.81 387 LYS A C 1
ATOM 3090 O O . LYS A 1 387 ? 29.199 15.224 -24.228 1.00 33.81 387 LYS A O 1
ATOM 3095 N N . PHE A 1 388 ? 31.234 15.043 -25.207 1.00 38.91 388 PHE A N 1
ATOM 3096 C CA . PHE A 1 388 ? 32.027 15.407 -24.040 1.00 38.91 388 PHE A CA 1
ATOM 3097 C C . PHE A 1 388 ? 32.921 16.596 -24.373 1.00 38.91 388 PHE A C 1
ATOM 3099 O O . PHE A 1 388 ? 33.580 16.626 -25.412 1.00 38.91 388 PHE A O 1
ATOM 3106 N N . SER A 1 389 ? 32.949 17.569 -23.472 1.00 33.28 389 SER A N 1
ATOM 3107 C CA . SER A 1 389 ? 33.834 18.725 -23.548 1.00 33.28 389 SER A CA 1
ATOM 3108 C C . SER A 1 389 ? 34.556 18.849 -22.218 1.00 33.28 389 SER A C 1
ATOM 3110 O O . SER A 1 389 ? 33.923 18.788 -21.166 1.00 33.28 389 SER A O 1
ATOM 3112 N N . PHE A 1 390 ? 35.871 19.021 -22.270 1.00 36.44 390 PHE A N 1
ATOM 3113 C CA . PHE A 1 390 ? 36.691 19.232 -21.084 1.00 36.44 390 PHE A CA 1
ATOM 3114 C C . PHE A 1 390 ? 37.188 20.677 -21.084 1.00 36.44 390 PHE A C 1
ATOM 3116 O O . PHE A 1 390 ? 37.562 21.219 -22.129 1.00 36.44 390 PHE A O 1
ATOM 3123 N N . ARG A 1 391 ? 37.172 21.304 -19.906 1.00 32.62 391 ARG A N 1
ATOM 3124 C CA . ARG A 1 391 ? 37.759 22.621 -19.646 1.00 32.62 391 ARG A CA 1
ATOM 3125 C C . ARG A 1 391 ? 38.723 22.470 -18.473 1.00 32.62 391 ARG A C 1
ATOM 3127 O O . ARG A 1 391 ? 38.337 21.912 -17.448 1.00 32.62 391 ARG A O 1
ATOM 3134 N N . LEU A 1 392 ? 39.952 22.962 -18.620 1.00 31.28 392 LEU A N 1
ATOM 3135 C CA . LEU A 1 392 ? 40.878 23.070 -17.495 1.00 31.28 392 LEU A CA 1
ATOM 3136 C C . LEU A 1 392 ? 40.386 24.170 -16.548 1.00 31.28 392 LEU A C 1
ATOM 3138 O O . LEU A 1 392 ? 40.178 25.311 -16.954 1.00 31.28 392 LEU A O 1
ATOM 3142 N N . LEU A 1 393 ? 40.178 23.826 -15.278 1.00 30.30 393 LEU A N 1
ATOM 3143 C CA . LEU A 1 393 ? 39.865 24.817 -14.252 1.00 30.30 393 LEU A CA 1
ATOM 3144 C C . LEU A 1 393 ? 41.108 25.684 -14.009 1.00 30.30 393 LEU A C 1
ATOM 3146 O O . LEU A 1 393 ? 42.143 25.174 -13.589 1.00 30.30 393 LEU A O 1
ATOM 3150 N N . GLY A 1 394 ? 40.994 26.985 -14.296 1.00 31.16 394 GLY A N 1
ATOM 3151 C CA . GLY A 1 394 ? 42.055 27.980 -14.094 1.00 31.16 394 GLY A CA 1
ATOM 3152 C C . GLY A 1 394 ? 42.736 28.497 -15.366 1.00 31.16 394 GLY A C 1
ATOM 3153 O O . GLY A 1 394 ? 43.518 29.437 -15.265 1.00 31.16 394 GLY A O 1
ATOM 3154 N N . ASP A 1 395 ? 42.420 27.951 -16.545 1.00 35.44 395 ASP A N 1
ATOM 3155 C CA . ASP A 1 395 ? 42.921 28.455 -17.830 1.00 35.44 395 ASP A CA 1
ATOM 3156 C C . ASP A 1 395 ? 41.834 28.353 -18.915 1.00 35.44 395 ASP A C 1
ATOM 3158 O O . ASP A 1 395 ? 41.486 27.268 -19.386 1.00 35.44 395 ASP A O 1
ATOM 3162 N N . ASP A 1 396 ? 41.273 29.501 -19.304 1.00 37.12 396 ASP A N 1
ATOM 3163 C CA . ASP A 1 396 ? 40.196 29.598 -20.299 1.00 37.12 396 ASP A CA 1
ATOM 3164 C C . ASP A 1 396 ? 40.693 29.447 -21.751 1.00 37.12 396 ASP A C 1
ATOM 3166 O O . ASP A 1 396 ? 39.890 29.513 -22.681 1.00 37.12 396 ASP A O 1
ATOM 3170 N N . THR A 1 397 ? 41.998 29.253 -21.981 1.00 31.08 397 THR A N 1
ATOM 3171 C CA . THR A 1 397 ? 42.570 29.213 -23.339 1.00 31.08 397 THR A CA 1
ATOM 3172 C C . THR A 1 397 ? 42.567 27.831 -23.999 1.00 31.08 397 THR A C 1
ATOM 3174 O O . THR A 1 397 ? 42.760 27.743 -25.214 1.00 31.08 397 THR A O 1
ATOM 3177 N N . TYR A 1 398 ? 42.283 26.755 -23.254 1.00 33.34 398 TYR A N 1
ATOM 3178 C CA . TYR A 1 398 ? 42.288 25.386 -23.779 1.00 33.34 398 TYR A CA 1
ATOM 3179 C C . TYR A 1 398 ? 40.896 24.741 -23.768 1.00 33.34 398 TYR A C 1
ATOM 3181 O O . TYR A 1 398 ? 40.246 24.583 -22.732 1.00 33.34 398 TYR A O 1
ATOM 3189 N N . HIS A 1 399 ? 40.454 24.314 -24.954 1.00 34.59 399 HIS A N 1
ATOM 3190 C CA . HIS A 1 399 ? 39.186 23.624 -25.173 1.00 34.59 399 HIS A CA 1
ATOM 3191 C C . HIS A 1 399 ? 39.409 22.360 -26.007 1.00 34.59 399 HIS A C 1
ATOM 3193 O O . HIS A 1 399 ? 39.874 22.440 -27.141 1.00 34.59 399 HIS A O 1
ATOM 3199 N N . GLY A 1 400 ? 39.039 21.201 -25.460 1.00 34.88 400 GLY A N 1
ATOM 3200 C CA . GLY A 1 400 ? 38.982 19.929 -26.185 1.00 34.88 400 GLY A CA 1
ATOM 3201 C C . GLY A 1 400 ? 37.551 19.397 -26.199 1.00 34.88 400 GLY A C 1
ATOM 3202 O O . GLY A 1 400 ? 36.837 19.506 -25.199 1.00 34.88 400 GLY A O 1
ATOM 3203 N N . SER A 1 401 ? 37.101 18.852 -27.330 1.00 30.92 401 SER A N 1
ATOM 3204 C CA . SER A 1 401 ? 35.771 18.242 -27.455 1.00 30.92 401 SER A CA 1
ATOM 3205 C C . SER A 1 401 ? 35.869 16.893 -28.149 1.00 30.92 401 SER A C 1
ATOM 3207 O O . SER A 1 401 ? 36.315 16.823 -29.287 1.00 30.92 401 SER A O 1
ATOM 3209 N N . VAL A 1 402 ? 35.382 15.844 -27.489 1.00 34.50 402 VAL A N 1
ATOM 3210 C CA . VAL A 1 402 ? 35.270 14.498 -28.057 1.00 34.50 402 VAL A CA 1
ATOM 3211 C C . VAL A 1 402 ? 33.801 14.246 -28.387 1.00 34.50 402 VAL A C 1
ATOM 3213 O O . VAL A 1 402 ? 32.923 14.317 -27.522 1.00 34.50 402 VAL A O 1
ATOM 3216 N N . ILE A 1 403 ? 33.518 13.977 -29.660 1.00 30.50 403 ILE A N 1
ATOM 3217 C CA . ILE A 1 403 ? 32.167 13.701 -30.158 1.00 30.50 403 ILE A CA 1
ATOM 3218 C C . ILE A 1 403 ? 32.081 12.207 -30.483 1.00 30.50 403 ILE A C 1
ATOM 3220 O O . ILE A 1 403 ? 32.713 11.753 -31.432 1.00 30.50 403 ILE A O 1
ATOM 3224 N N . ALA A 1 404 ? 31.289 11.444 -29.726 1.00 33.06 404 ALA A N 1
ATOM 3225 C CA . ALA A 1 404 ? 31.023 10.038 -30.018 1.00 33.06 404 ALA A CA 1
ATOM 3226 C C . ALA A 1 404 ? 29.666 9.891 -30.726 1.00 33.06 404 ALA A C 1
ATOM 3228 O O . ALA A 1 404 ? 28.604 10.112 -30.130 1.00 33.06 404 ALA A O 1
ATOM 3229 N N . VAL A 1 405 ? 29.699 9.483 -31.999 1.00 25.64 405 VAL A N 1
ATOM 3230 C CA . VAL A 1 405 ? 28.502 9.210 -32.808 1.00 25.64 405 VAL A CA 1
ATOM 3231 C C . VAL A 1 405 ? 28.517 7.747 -33.265 1.00 25.64 405 VAL A C 1
ATOM 3233 O O . VAL A 1 405 ? 29.403 7.337 -34.000 1.00 25.64 405 VAL A O 1
ATOM 3236 N N . HIS A 1 406 ? 27.485 6.998 -32.863 1.00 25.58 406 HIS A N 1
ATOM 3237 C CA . HIS A 1 406 ? 27.077 5.673 -33.361 1.00 25.58 406 HIS A CA 1
ATOM 3238 C C . HIS A 1 406 ? 27.972 4.433 -33.097 1.00 25.58 406 HIS A C 1
ATOM 3240 O O . HIS A 1 406 ? 29.034 4.256 -33.676 1.00 25.58 406 HIS A O 1
ATOM 3246 N N . SER A 1 407 ? 27.372 3.481 -32.359 1.00 27.55 407 SER A N 1
ATOM 3247 C CA . SER A 1 407 ? 27.644 2.028 -32.280 1.00 27.55 407 SER A CA 1
ATOM 3248 C C . SER A 1 407 ? 29.006 1.556 -31.746 1.00 27.55 407 SER A C 1
ATOM 3250 O O . SER A 1 407 ? 29.997 2.271 -31.818 1.00 27.55 407 SER A O 1
ATOM 3252 N N . MET A 1 408 ? 29.018 0.340 -31.174 1.00 30.59 408 MET A N 1
ATOM 3253 C CA . MET A 1 408 ? 30.195 -0.372 -30.652 1.00 30.59 408 MET A CA 1
ATOM 3254 C C . MET A 1 408 ? 31.390 -0.262 -31.604 1.00 30.59 408 MET A C 1
ATOM 3256 O O . MET A 1 408 ? 31.530 -1.051 -32.533 1.00 30.59 408 MET A O 1
ATOM 3260 N N . THR A 1 409 ? 32.255 0.713 -31.355 1.00 30.98 409 THR A N 1
ATOM 3261 C CA . THR A 1 409 ? 33.484 0.905 -32.111 1.00 30.98 409 THR A CA 1
ATOM 3262 C C . THR A 1 409 ? 34.494 1.544 -31.172 1.00 30.98 409 THR A C 1
ATOM 3264 O O . THR A 1 409 ? 34.207 2.557 -30.537 1.00 30.98 409 THR A O 1
ATOM 3267 N N . THR A 1 410 ? 35.665 0.928 -31.040 1.00 33.38 410 THR A N 1
ATOM 3268 C CA . THR A 1 410 ? 36.865 1.562 -30.485 1.00 33.38 410 THR A CA 1
ATOM 3269 C C . THR A 1 410 ? 37.147 2.835 -31.273 1.00 33.38 410 THR A C 1
ATOM 3271 O O . THR A 1 410 ? 37.361 2.764 -32.484 1.00 33.38 410 THR A O 1
ATOM 3274 N N . PHE A 1 411 ? 37.157 3.988 -30.605 1.00 32.25 411 PHE A N 1
ATOM 3275 C CA . PHE A 1 411 ? 37.616 5.234 -31.210 1.00 32.25 411 PHE A CA 1
ATOM 3276 C C . PHE A 1 411 ? 39.077 5.466 -30.832 1.00 32.25 411 PHE A C 1
ATOM 3278 O O . PHE A 1 411 ? 39.433 5.422 -29.654 1.00 32.25 411 PHE A O 1
ATOM 3285 N N . ALA A 1 412 ? 39.897 5.753 -31.839 1.00 32.56 412 ALA A N 1
ATOM 3286 C CA . ALA A 1 412 ? 41.188 6.400 -31.672 1.00 32.56 412 ALA A CA 1
ATOM 3287 C C . ALA A 1 412 ? 41.027 7.853 -32.139 1.00 32.56 412 ALA A C 1
ATOM 3289 O O . ALA A 1 412 ? 41.120 8.137 -33.332 1.00 32.56 412 ALA A O 1
ATOM 3290 N N . SER A 1 413 ? 40.708 8.766 -31.221 1.00 35.75 413 SER A N 1
ATOM 3291 C CA . SER A 1 413 ? 40.884 10.200 -31.463 1.00 35.75 413 SER A CA 1
ATOM 3292 C C . SER A 1 413 ? 42.151 10.621 -30.737 1.00 35.75 413 SER A C 1
ATOM 3294 O O . SER A 1 413 ? 42.132 10.797 -29.522 1.00 35.75 413 SER A O 1
ATOM 3296 N N . VAL A 1 414 ? 43.253 10.739 -31.474 1.00 36.59 414 VAL A N 1
ATOM 3297 C CA . VAL A 1 414 ? 44.534 11.183 -30.919 1.00 36.59 414 VAL A CA 1
ATOM 3298 C C . VAL A 1 414 ? 44.505 12.705 -30.813 1.00 36.59 414 VAL A C 1
ATOM 3300 O O . VAL A 1 414 ? 45.080 13.406 -31.641 1.00 36.59 414 VAL A O 1
ATOM 3303 N N . ASP A 1 415 ? 43.797 13.219 -29.813 1.00 41.53 415 ASP A N 1
ATOM 3304 C CA . ASP A 1 415 ? 43.928 14.619 -29.425 1.00 41.53 415 ASP A CA 1
ATOM 3305 C C . ASP A 1 415 ? 45.054 14.712 -28.396 1.00 41.53 415 ASP A C 1
ATOM 3307 O O . ASP A 1 415 ? 44.970 14.162 -27.295 1.00 41.53 415 ASP A O 1
ATOM 3311 N N . SER A 1 416 ? 46.143 15.374 -28.785 1.00 38.22 416 SER A N 1
ATOM 3312 C CA . SER A 1 416 ? 47.272 15.655 -27.905 1.00 38.22 416 SER A CA 1
ATOM 3313 C C . SER A 1 416 ? 47.196 17.092 -27.420 1.00 38.22 416 SER A C 1
ATOM 3315 O O . SER A 1 416 ? 47.075 18.014 -28.231 1.00 38.22 416 SER A O 1
ATOM 3317 N N . PHE A 1 417 ? 47.339 17.302 -26.120 1.00 43.91 417 PHE A N 1
ATOM 3318 C CA . PHE A 1 417 ? 47.443 18.639 -25.550 1.00 43.91 417 PHE A CA 1
ATOM 3319 C C . PHE A 1 417 ? 48.579 18.695 -24.531 1.00 43.91 417 PHE A C 1
ATOM 3321 O O . PHE A 1 417 ? 48.953 17.694 -23.915 1.00 43.91 417 PHE A O 1
ATOM 3328 N N . ARG A 1 418 ? 49.168 19.886 -24.407 1.00 42.03 418 ARG A N 1
ATOM 3329 C CA . ARG A 1 418 ? 50.222 20.183 -23.438 1.00 42.03 418 ARG A CA 1
ATOM 3330 C C . ARG A 1 418 ? 49.579 20.803 -22.215 1.00 42.03 418 ARG A C 1
ATOM 3332 O O . ARG A 1 418 ? 48.810 21.749 -22.349 1.00 42.03 418 ARG A O 1
ATOM 3339 N N . VAL A 1 419 ? 49.916 20.291 -21.041 1.00 47.75 419 VAL A N 1
ATOM 3340 C CA . VAL A 1 419 ? 49.502 20.886 -19.767 1.00 47.75 419 VAL A CA 1
ATOM 3341 C C . VAL A 1 419 ? 50.721 21.199 -18.910 1.00 47.75 419 VAL A C 1
ATOM 3343 O O . VAL A 1 419 ? 51.700 20.441 -18.961 1.00 47.75 419 VAL A O 1
ATOM 3346 N N . PRO A 1 420 ? 50.689 22.310 -18.146 1.00 48.00 420 PRO A N 1
ATOM 3347 C CA . PRO A 1 420 ? 51.764 22.635 -17.225 1.00 48.00 420 PRO A CA 1
ATOM 3348 C C . PRO A 1 420 ? 51.887 21.516 -16.199 1.00 48.00 420 PRO A C 1
ATOM 3350 O O . PRO A 1 420 ? 50.877 20.995 -15.706 1.00 48.00 420 PRO A O 1
ATOM 3353 N N . ARG A 1 421 ? 53.122 21.143 -15.870 1.00 48.12 421 ARG A N 1
ATOM 3354 C CA . ARG A 1 421 ? 53.393 20.043 -14.934 1.00 48.12 421 ARG A CA 1
ATOM 3355 C C . ARG A 1 421 ? 52.831 20.301 -13.532 1.00 48.12 421 ARG A C 1
ATOM 3357 O O . ARG A 1 421 ? 52.495 19.362 -12.821 1.00 48.12 421 ARG A O 1
ATOM 3364 N N . ASP A 1 422 ? 52.741 21.563 -13.145 1.00 49.75 422 ASP A N 1
ATOM 3365 C CA . ASP A 1 422 ? 52.210 22.053 -11.876 1.00 49.75 422 ASP A CA 1
ATOM 3366 C C . ASP A 1 422 ? 50.709 22.381 -11.926 1.00 49.75 422 ASP A C 1
ATOM 3368 O O . ASP A 1 422 ? 50.159 22.889 -10.951 1.00 49.75 422 ASP A O 1
ATOM 3372 N N . SER A 1 423 ? 50.022 22.091 -13.037 1.00 50.50 423 SER A N 1
ATOM 3373 C CA . SER A 1 423 ? 48.581 22.322 -13.112 1.00 50.50 423 SER A CA 1
ATOM 3374 C C . SER A 1 423 ? 47.814 21.404 -12.160 1.00 50.50 423 SER A C 1
ATOM 3376 O O . SER A 1 423 ? 48.122 20.220 -11.998 1.00 50.50 423 SER A O 1
ATOM 3378 N N . GLN A 1 424 ? 46.732 21.940 -11.594 1.00 45.41 424 GLN A N 1
ATOM 3379 C CA . GLN A 1 424 ? 45.841 21.226 -10.675 1.00 45.41 424 GLN A CA 1
ATOM 3380 C C . GLN A 1 424 ? 45.277 19.926 -11.286 1.00 45.41 424 GLN A C 1
ATOM 3382 O O . GLN A 1 424 ? 44.976 18.968 -10.574 1.00 45.41 424 GLN A O 1
ATOM 3387 N N . PHE A 1 425 ? 45.176 19.868 -12.618 1.00 46.97 425 PHE A N 1
ATOM 3388 C CA . PHE A 1 425 ? 44.794 18.677 -13.378 1.00 46.97 425 PHE A CA 1
ATOM 3389 C C . PHE A 1 425 ? 45.843 17.555 -13.288 1.00 46.97 425 PHE A C 1
ATOM 3391 O O . PHE A 1 425 ? 45.495 16.406 -13.017 1.00 46.97 425 PHE A O 1
ATOM 3398 N N . VAL A 1 426 ? 47.128 17.883 -13.455 1.00 49.59 426 VAL A N 1
ATOM 3399 C CA . VAL A 1 426 ? 48.249 16.931 -13.344 1.00 49.59 426 VAL A CA 1
ATOM 3400 C C . VAL A 1 426 ? 48.438 16.469 -11.896 1.00 49.59 426 VAL A C 1
ATOM 3402 O O . VAL A 1 426 ? 48.708 15.291 -11.646 1.00 49.59 426 VAL A O 1
ATOM 3405 N N . GLU A 1 427 ? 48.218 17.361 -10.932 1.00 47.91 427 GLU A N 1
ATOM 3406 C CA . GLU A 1 427 ? 48.242 17.038 -9.504 1.00 47.91 427 GLU A CA 1
ATOM 3407 C C . GLU A 1 427 ? 47.118 16.058 -9.120 1.00 47.91 427 GLU A C 1
ATOM 3409 O O . GLU A 1 427 ? 47.387 15.023 -8.509 1.00 47.91 427 GLU A O 1
ATOM 3414 N N . SER A 1 428 ? 45.885 16.310 -9.578 1.00 45.94 428 SER A N 1
ATOM 3415 C CA . SER A 1 428 ? 44.723 15.436 -9.336 1.00 45.94 428 SER A CA 1
ATOM 3416 C C . SER A 1 428 ? 44.894 14.042 -9.954 1.00 45.94 428 SER A C 1
ATOM 3418 O O . SER A 1 428 ? 44.547 13.035 -9.331 1.00 45.94 428 SER A O 1
ATOM 3420 N N . LEU A 1 429 ? 45.474 13.970 -11.162 1.00 46.19 429 LEU A N 1
ATOM 3421 C CA . LEU A 1 429 ? 45.851 12.710 -11.809 1.00 46.19 429 LEU A CA 1
ATOM 3422 C C . LEU A 1 429 ? 46.864 11.944 -10.949 1.00 46.19 429 LEU A C 1
ATOM 3424 O O . LEU A 1 429 ? 46.645 10.779 -10.642 1.00 46.19 429 LEU A O 1
ATOM 3428 N N . THR A 1 430 ? 47.933 12.606 -10.502 1.00 42.66 430 THR A N 1
ATOM 3429 C CA . THR A 1 430 ? 49.008 11.992 -9.700 1.00 42.66 430 THR A CA 1
ATOM 3430 C C . THR A 1 430 ? 48.499 11.467 -8.353 1.00 42.66 430 THR A C 1
ATOM 3432 O O . THR A 1 430 ? 48.895 10.390 -7.905 1.00 42.66 430 THR A O 1
ATOM 3435 N N . GLN A 1 431 ? 47.584 12.195 -7.717 1.00 40.94 431 GLN A N 1
ATOM 3436 C CA . GLN A 1 431 ? 47.078 11.878 -6.387 1.00 40.94 431 GLN A CA 1
ATOM 3437 C C . GLN A 1 431 ? 46.134 10.663 -6.348 1.00 40.94 431 GLN A C 1
ATOM 3439 O O . GLN A 1 431 ? 46.119 9.919 -5.364 1.00 40.94 431 GLN A O 1
ATOM 3444 N N . CYS A 1 432 ? 45.398 10.400 -7.434 1.00 36.91 432 CYS A N 1
ATOM 3445 C CA . CYS A 1 432 ? 44.643 9.151 -7.581 1.00 36.91 432 CYS A CA 1
ATOM 3446 C C . CYS A 1 432 ? 45.549 7.906 -7.497 1.00 36.91 432 CYS A C 1
ATOM 3448 O O . CYS A 1 432 ? 45.098 6.849 -7.055 1.00 36.91 432 CYS A O 1
ATOM 3450 N N . PHE A 1 433 ? 46.834 8.024 -7.851 1.00 40.81 433 PHE A N 1
ATOM 3451 C CA . PHE A 1 433 ? 47.755 6.888 -7.929 1.00 40.81 433 PHE A CA 1
ATOM 3452 C C . PHE A 1 433 ? 48.558 6.618 -6.657 1.00 40.81 433 PHE A C 1
ATOM 3454 O O . PHE A 1 433 ? 48.893 5.463 -6.400 1.00 40.81 433 PHE A O 1
ATOM 3461 N N . THR A 1 434 ? 48.813 7.613 -5.804 1.00 36.00 434 THR A N 1
ATOM 3462 C CA . THR A 1 434 ? 49.416 7.371 -4.477 1.00 36.00 434 THR A CA 1
ATOM 3463 C C . THR A 1 434 ? 48.461 6.654 -3.522 1.00 36.00 434 THR A C 1
ATOM 3465 O O . THR A 1 434 ? 48.904 5.918 -2.642 1.00 36.00 434 THR A O 1
ATOM 3468 N N . ASN A 1 435 ? 47.148 6.802 -3.720 1.00 34.22 435 ASN A N 1
ATOM 3469 C CA . ASN A 1 435 ? 46.145 6.064 -2.949 1.00 34.22 435 ASN A CA 1
ATOM 3470 C C . ASN A 1 435 ? 45.939 4.619 -3.453 1.00 34.22 435 ASN A C 1
ATOM 3472 O O . ASN A 1 435 ? 45.556 3.750 -2.667 1.00 34.22 435 ASN A O 1
ATOM 3476 N N . GLN A 1 436 ? 46.258 4.325 -4.720 1.00 32.34 436 GLN A N 1
ATOM 3477 C CA . GLN A 1 436 ? 46.235 2.954 -5.254 1.00 32.34 436 GLN A CA 1
ATOM 3478 C C . GLN A 1 436 ? 47.540 2.177 -5.026 1.00 32.34 436 GLN A C 1
ATOM 3480 O O . GLN A 1 436 ? 47.501 0.955 -4.935 1.00 32.34 436 GLN A O 1
ATOM 3485 N N . SER A 1 437 ? 48.687 2.841 -4.846 1.00 29.50 437 SER A N 1
ATOM 3486 C CA . SER A 1 437 ? 49.937 2.150 -4.483 1.00 29.50 437 SER A CA 1
ATOM 3487 C C . SER A 1 437 ? 50.039 1.772 -2.997 1.00 29.50 437 SER A C 1
ATOM 3489 O O . SER A 1 437 ? 50.887 0.957 -2.642 1.00 29.50 437 SER A O 1
ATOM 3491 N N . ASN A 1 438 ? 49.146 2.289 -2.140 1.00 30.45 438 ASN A N 1
ATOM 3492 C CA . ASN A 1 438 ? 49.045 1.925 -0.718 1.00 30.45 438 ASN A CA 1
ATOM 3493 C C . ASN A 1 438 ? 47.841 1.031 -0.365 1.00 30.45 438 ASN A C 1
ATOM 3495 O O . ASN A 1 438 ? 47.665 0.686 0.801 1.00 30.45 438 ASN A O 1
ATOM 3499 N N . SER A 1 439 ? 47.041 0.603 -1.343 1.00 30.95 439 SER A N 1
ATOM 3500 C CA . SER A 1 439 ? 46.029 -0.448 -1.161 1.00 30.95 439 SER A CA 1
ATOM 3501 C C . SER A 1 439 ? 46.500 -1.754 -1.801 1.00 30.95 439 SER A C 1
ATOM 3503 O O . SER A 1 439 ? 45.867 -2.332 -2.676 1.00 30.95 439 SER A O 1
ATOM 3505 N N . GLY A 1 440 ? 47.652 -2.234 -1.332 1.00 35.00 440 GLY A N 1
ATOM 3506 C CA . GLY A 1 440 ? 47.934 -3.661 -1.359 1.00 35.00 440 GLY A CA 1
ATOM 3507 C C . GLY A 1 440 ? 47.163 -4.336 -0.227 1.00 35.00 440 GLY A C 1
ATOM 3508 O O . GLY A 1 440 ? 47.656 -4.330 0.898 1.00 35.00 440 GLY A O 1
ATOM 3509 N N . ILE A 1 441 ? 45.958 -4.835 -0.536 1.00 27.83 441 ILE A N 1
ATOM 3510 C CA . ILE A 1 441 ? 45.274 -6.065 -0.066 1.00 27.83 441 ILE A CA 1
ATOM 3511 C C . ILE A 1 441 ? 43.907 -6.134 -0.751 1.00 27.83 441 ILE A C 1
ATOM 3513 O O . ILE A 1 441 ? 43.149 -5.142 -0.656 1.00 27.83 441 ILE A O 1
#

InterPro domains:
  IPR000398 Thymidylate synthase [MF_00008] (22-306)
  IPR000398 Thymidylate synthase [PR00108] (64-85)
  IPR000398 Thymidylate synthase [PR00108] (157-176)
  IPR000398 Thymidylate synthase [PR00108] (183-198)
  IPR000398 Thymidylate synthase [PR00108] (201-227)
  IPR000398 Thymidylate synthase [PR00108] (239-256)
  IPR000398 Thymidylate synthase [TIGR03284] (23-306)
  IPR020940 Thymidylate synthase, active site [PS00091] (168-196)
  IPR023451 Thymidylate synthase/dCMP hydroxymethylase domain [PF00303] (23-306)
  IPR023451 Thymidylate synthase/dCMP hydroxymethylase domain [cd00351] (25-259)
  IPR036926 Thymidylate synthase/dCMP hydroxymethylase superfamily [G3DSA:3.30.572.10] (6-306)
  IPR036926 Thymidylate synthase/dCMP hydrox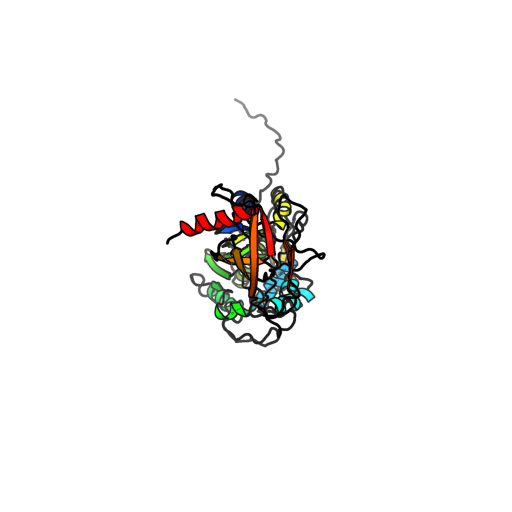ymethylase superfamily [SSF55831] (19-306)
  IPR045097 Thymidylate synthase/dCMP hydroxymethylase [PTHR11548] (19-306)